Protein AF-0000000066458615 (afdb_homodimer)

Secondary structure (DSSP, 8-state):
-PPPB---------EEE--HHHHTTTSEEEE--S-TT--SPPPGGGHHHHHSS-TTS------EEETTTTEEEEEEEE---B-GGG---HHHHS----PPP-EEEEEE-PPPPEE---SS-SS-PEEP--------TTB--EE--SS------GGGGTT---SS-------S-----------EEEEE--B-TT-EEEEEEE-TTS-EEEEEEES-B-GGG-EEEEE-TTEEEE-/-PPPB---------EEE--HHHHTTTSEEEE--S-TT--SPPPGGGHHHHHSS-TTS------EEETTTTEEEEEEEE---B-GGG---HHHHS--------EEEEEE-PPPPEE---SS-SS-PEEP--------TTB--EE--SS------THHHHTS-SSS------SS-----------EEEEE--B-TT-EEEEEEE-TTS-EEEEEEES-B-GGG-EEEEE-TTEEEE-

Sequence (470 aa):
MPPPILPTSKLTISTSPLAQSSFQAFGTAISSPLPATLTRAPSASSLPSLANANSNSFDFSPPILANQSTALKYSPISVFQNSYNQCKCPETQGSGKDADPRMSMFSCFPRALRRRGGQGRKFASGCFDVKILERHPYTTQTFIPLGVPPAVNRKRRNNGNKSLSTGARDGNNDGDDENPSASYLVIVAPSLHGQTAQATVVNAQGCKEQVLIRDPPDIRNMKAFIAHGGQAVTLMPPPILPTSKLTISTSPLAQSSFQAFGTAISSPLPATLTRAPSASSLPSLANANSNSFDFSPPILANQSTALKYSPISVFQNSYNQCKCPETQGSGKDADPRMSMFSCFPRALRRRGGQGRKFASGCFDVKILERHPYTTQTFIPLGVPPAVNRKRRNNGNKSLSTGARDGNNDGDDENPSASYLVIVAPSLHGQTAQATVVNAQGCKEQVLIRDPPDIRNMKAFIAHGGQAVTL

Structure (mmCIF, N/CA/C/O backbone):
data_AF-0000000066458615-model_v1
#
loop_
_entity.id
_entity.type
_entity.pdbx_description
1 polymer 'Ureidoglycolate hydrolase'
#
loop_
_atom_site.group_PDB
_atom_site.id
_atom_site.type_symbol
_atom_site.label_atom_id
_atom_site.label_alt_id
_atom_site.label_comp_id
_atom_site.label_asym_id
_atom_site.label_entity_id
_atom_site.label_seq_id
_atom_site.pdbx_PDB_ins_code
_atom_site.Cartn_x
_atom_site.Cartn_y
_atom_site.Cartn_z
_atom_site.occupancy
_atom_site.B_iso_or_equiv
_atom_site.auth_seq_id
_atom_site.auth_comp_id
_atom_site.auth_asym_id
_atom_site.auth_atom_id
_atom_site.pdbx_PDB_model_num
ATOM 1 N N . MET A 1 1 ? 9.477 -15.516 -23.797 1 63.5 1 MET A N 1
ATOM 2 C CA . MET A 1 1 ? 9.445 -16.969 -23.859 1 63.5 1 MET A CA 1
ATOM 3 C C . MET A 1 1 ? 8.148 -17.516 -23.266 1 63.5 1 MET A C 1
ATOM 5 O O . MET A 1 1 ? 7.633 -16.969 -22.297 1 63.5 1 MET A O 1
ATOM 9 N N . PRO A 1 2 ? 7.598 -18.469 -23.953 1 80.06 2 PRO A N 1
ATOM 10 C CA . PRO A 1 2 ? 6.375 -19.062 -23.406 1 80.06 2 PRO A CA 1
ATOM 11 C C . PRO A 1 2 ? 6.586 -19.703 -22.047 1 80.06 2 PRO A C 1
ATOM 13 O O . PRO A 1 2 ? 7.684 -20.188 -21.75 1 80.06 2 PRO A O 1
ATOM 16 N N . PRO A 1 3 ? 5.605 -19.703 -21.297 1 85.81 3 PRO A N 1
ATOM 17 C CA . PRO A 1 3 ? 5.746 -20.297 -19.969 1 85.81 3 PRO A CA 1
ATOM 18 C C . PRO A 1 3 ? 5.844 -21.812 -20 1 85.81 3 PRO A C 1
ATOM 20 O O . PRO A 1 3 ? 5.168 -22.469 -20.812 1 85.81 3 PRO A O 1
ATOM 23 N N . PRO A 1 4 ? 6.719 -22.359 -19.219 1 91.81 4 PRO A N 1
ATOM 24 C CA . PRO A 1 4 ? 6.785 -23.812 -19.125 1 91.81 4 PRO A CA 1
ATOM 25 C C . PRO A 1 4 ? 5.539 -24.422 -18.484 1 91.81 4 PRO A C 1
ATOM 27 O O . PRO A 1 4 ? 4.965 -23.828 -17.562 1 91.81 4 PRO A O 1
ATOM 30 N N . ILE A 1 5 ? 5.184 -25.625 -18.938 1 92.88 5 ILE A N 1
ATOM 31 C CA . ILE A 1 5 ? 4.016 -26.328 -18.438 1 92.88 5 ILE A CA 1
ATOM 32 C C . ILE A 1 5 ? 4.461 -27.531 -17.609 1 92.88 5 ILE A C 1
ATOM 34 O O . ILE A 1 5 ? 5.121 -28.438 -18.125 1 92.88 5 ILE A O 1
ATOM 38 N N . LEU A 1 6 ? 4.094 -27.547 -16.391 1 93 6 LEU A N 1
ATOM 39 C CA . LEU A 1 6 ? 4.387 -28.672 -15.5 1 93 6 LEU A CA 1
ATOM 40 C C . LEU A 1 6 ? 3.27 -29.719 -15.547 1 93 6 LEU A C 1
ATOM 42 O O . LEU A 1 6 ? 2.09 -29.359 -15.609 1 93 6 LEU A O 1
ATOM 46 N N . PRO A 1 7 ? 3.691 -30.938 -15.547 1 86.75 7 PRO A N 1
ATOM 47 C CA . PRO A 1 7 ? 2.648 -31.953 -15.453 1 86.75 7 PRO A CA 1
ATOM 48 C C . PRO A 1 7 ? 1.943 -31.953 -14.094 1 86.75 7 PRO A C 1
ATOM 50 O O . PRO A 1 7 ? 2.602 -32 -13.055 1 86.75 7 PRO A O 1
ATOM 53 N N . THR A 1 8 ? 0.73 -31.625 -14.141 1 80.38 8 THR A N 1
ATOM 54 C CA . THR A 1 8 ? 0.018 -31.594 -12.867 1 80.38 8 THR A CA 1
ATOM 55 C C . THR A 1 8 ? -1.309 -32.344 -12.969 1 80.38 8 THR A C 1
ATOM 57 O O . THR A 1 8 ? -1.878 -32.469 -14.062 1 80.38 8 THR A O 1
ATOM 60 N N . SER A 1 9 ? -1.598 -33.031 -11.867 1 82.06 9 SER A N 1
ATOM 61 C CA . SER A 1 9 ? -2.936 -33.594 -11.727 1 82.06 9 SER A CA 1
ATOM 62 C C . SER A 1 9 ? -3.928 -32.562 -11.219 1 82.06 9 SER A C 1
ATOM 64 O O . SER A 1 9 ? -3.527 -31.5 -10.719 1 82.06 9 SER A O 1
ATOM 66 N N . LYS A 1 10 ? -5.129 -32.812 -11.492 1 85.75 10 LYS A N 1
ATOM 67 C CA . LYS A 1 10 ? -6.18 -31.953 -10.992 1 85.75 10 LYS A CA 1
ATOM 68 C C . LYS A 1 10 ? -6.219 -31.953 -9.461 1 85.75 10 LYS A C 1
ATOM 70 O O . LYS A 1 10 ? -6.297 -33 -8.836 1 85.75 10 LYS A O 1
ATOM 75 N N . LEU A 1 11 ? -5.977 -30.859 -8.93 1 91.44 11 LEU A N 1
ATOM 76 C CA . LEU A 1 11 ? -5.992 -30.672 -7.48 1 91.44 11 LEU A CA 1
ATOM 77 C C . LEU A 1 11 ? -7.035 -29.641 -7.074 1 91.44 11 LEU A C 1
ATOM 79 O O . LEU A 1 11 ? -7.203 -28.625 -7.754 1 91.44 11 LEU A O 1
ATOM 83 N N . THR A 1 12 ? -7.75 -29.953 -6.078 1 92.56 12 THR A N 1
ATOM 84 C CA . THR A 1 12 ? -8.688 -29 -5.504 1 92.56 12 THR A CA 1
ATOM 85 C C . THR A 1 12 ? -8.211 -28.547 -4.125 1 92.56 12 THR A C 1
ATOM 87 O O . THR A 1 12 ? -7.918 -29.375 -3.26 1 92.56 12 THR A O 1
ATOM 90 N N . ILE A 1 13 ? -8.148 -27.312 -3.957 1 94.38 13 ILE A N 1
ATOM 91 C CA . ILE A 1 13 ? -7.656 -26.734 -2.709 1 94.38 13 ILE A CA 1
ATOM 92 C C . ILE A 1 13 ? -8.758 -25.906 -2.053 1 94.38 13 ILE A C 1
ATOM 94 O O . ILE A 1 13 ? -9.422 -25.109 -2.715 1 94.38 13 ILE A O 1
ATOM 98 N N . SER A 1 14 ? -8.922 -26.109 -0.756 1 94.38 14 SER A N 1
ATOM 99 C CA . SER A 1 14 ? -9.844 -25.281 0.007 1 94.38 14 SER A CA 1
ATOM 100 C C . SER A 1 14 ? -9.172 -23.984 0.481 1 94.38 14 SER A C 1
ATOM 102 O O . SER A 1 14 ? -7.984 -23.984 0.804 1 94.38 14 SER A O 1
ATOM 104 N N . THR A 1 15 ? -9.953 -23 0.587 1 94.19 15 THR A N 1
ATOM 105 C CA . THR A 1 15 ? -9.414 -21.719 1.028 1 94.19 15 THR A CA 1
ATOM 106 C C . THR A 1 15 ? -9.422 -21.625 2.551 1 94.19 15 THR A C 1
ATOM 108 O O . THR A 1 15 ? -10.227 -22.281 3.217 1 94.19 15 THR A O 1
ATOM 111 N N . SER A 1 16 ? -8.531 -20.906 3.125 1 95.31 16 SER A N 1
ATOM 112 C CA . SER A 1 16 ? -8.492 -20.516 4.531 1 95.31 16 SER A CA 1
ATOM 113 C C . SER A 1 16 ? -8.266 -19.016 4.688 1 95.31 16 SER A C 1
ATOM 115 O O . SER A 1 16 ? -7.777 -18.359 3.766 1 95.31 16 SER A O 1
ATOM 117 N N . PRO A 1 17 ? -8.68 -18.453 5.809 1 94.62 17 PRO A N 1
ATOM 118 C CA . PRO A 1 17 ? -8.391 -17.031 6.016 1 94.62 17 PRO A CA 1
ATOM 119 C C . PRO A 1 17 ? -6.898 -16.719 6.051 1 94.62 17 PRO A C 1
ATOM 121 O O . PRO A 1 17 ? -6.117 -17.516 6.582 1 94.62 17 PRO A O 1
ATOM 124 N N . LEU A 1 18 ? -6.516 -15.602 5.547 1 95.25 18 LEU A N 1
ATOM 125 C CA . LEU A 1 18 ? -5.117 -15.18 5.594 1 95.25 18 LEU A CA 1
ATOM 126 C C . LEU A 1 18 ? -4.703 -14.836 7.02 1 95.25 18 LEU A C 1
ATOM 128 O O . LEU A 1 18 ? -5.363 -14.031 7.688 1 95.25 18 LEU A O 1
ATOM 132 N N . ALA A 1 19 ? -3.715 -15.406 7.465 1 92.06 19 ALA A N 1
ATOM 133 C CA . ALA A 1 19 ? -3.092 -15.148 8.758 1 92.06 19 ALA A CA 1
ATOM 134 C C . ALA A 1 19 ? -1.581 -15.352 8.695 1 92.06 19 ALA A C 1
ATOM 136 O O . ALA A 1 19 ? -1.099 -16.219 7.949 1 92.06 19 ALA A O 1
ATOM 137 N N . GLN A 1 20 ? -0.933 -14.555 9.453 1 89.62 20 GLN A N 1
ATOM 138 C CA . GLN A 1 20 ? 0.521 -14.68 9.414 1 89.62 20 GLN A CA 1
ATOM 139 C C . GLN A 1 20 ? 0.966 -16.078 9.812 1 89.62 20 GLN A C 1
ATOM 141 O O . GLN A 1 20 ? 1.906 -16.641 9.242 1 89.62 20 GLN A O 1
ATOM 146 N N . SER A 1 21 ? 0.366 -16.672 10.82 1 89.38 21 SER A N 1
ATOM 147 C CA . SER A 1 21 ? 0.755 -17.984 11.305 1 89.38 21 SER A CA 1
ATOM 148 C C . SER A 1 21 ? 0.7 -19.031 10.195 1 89.38 21 SER A C 1
ATOM 150 O O . SER A 1 21 ? 1.57 -19.891 10.109 1 89.38 21 SER A O 1
ATOM 152 N N . SER A 1 22 ? -0.241 -18.969 9.352 1 92 22 SER A N 1
ATOM 153 C CA . SER A 1 22 ? -0.408 -19.953 8.289 1 92 22 SER A CA 1
ATOM 154 C C . SER A 1 22 ? 0.324 -19.531 7.02 1 92 22 SER A C 1
ATOM 156 O O . SER A 1 22 ? 0.583 -20.359 6.145 1 92 22 SER A O 1
ATOM 158 N N . PHE A 1 23 ? 0.688 -18.281 6.965 1 93.81 23 PHE A N 1
ATOM 159 C CA . PHE A 1 23 ? 1.269 -17.75 5.738 1 93.81 23 PHE A CA 1
ATOM 160 C C . PHE A 1 23 ? 2.783 -17.641 5.863 1 93.81 23 PHE A C 1
ATOM 162 O O . PHE A 1 23 ? 3.479 -17.438 4.867 1 93.81 23 PHE A O 1
ATOM 169 N N . GLN A 1 24 ? 3.344 -17.844 6.922 1 90.25 24 GLN A N 1
ATOM 170 C CA . GLN A 1 24 ? 4.73 -17.547 7.266 1 90.25 24 GLN A CA 1
ATOM 171 C C . GLN A 1 24 ? 5.691 -18.328 6.363 1 90.25 24 GLN A C 1
ATOM 173 O O . GLN A 1 24 ? 6.793 -17.859 6.074 1 90.25 24 GLN A O 1
ATOM 178 N N . ALA A 1 25 ? 5.336 -19.453 5.949 1 90.62 25 ALA A N 1
ATOM 179 C CA . ALA A 1 25 ? 6.207 -20.281 5.117 1 90.62 25 ALA A CA 1
ATOM 180 C C . ALA A 1 25 ? 6.375 -19.672 3.729 1 90.62 25 ALA A C 1
ATOM 182 O O . ALA A 1 25 ? 7.281 -20.062 2.984 1 90.62 25 ALA A O 1
ATOM 183 N N . PHE A 1 26 ? 5.52 -18.797 3.363 1 93.19 26 PHE A N 1
ATOM 184 C CA . PHE A 1 26 ? 5.492 -18.266 2.006 1 93.19 26 PHE A CA 1
ATOM 185 C C . PHE A 1 26 ? 5.98 -16.828 1.977 1 93.19 26 PHE A C 1
ATOM 187 O O . PHE A 1 26 ? 6.41 -16.328 0.933 1 93.19 26 PHE A O 1
ATOM 194 N N . GLY A 1 27 ? 5.812 -16.156 3.053 1 91.94 27 GLY A N 1
ATOM 195 C CA . GLY A 1 27 ? 6.141 -14.75 3.16 1 91.94 27 GLY A CA 1
ATOM 196 C C . GLY A 1 27 ? 5.531 -14.086 4.379 1 91.94 27 GLY A C 1
ATOM 197 O O . GLY A 1 27 ? 5.402 -14.711 5.434 1 91.94 27 GLY A O 1
ATOM 198 N N . THR A 1 28 ? 5.23 -12.859 4.199 1 92 28 THR A N 1
ATOM 199 C CA . THR A 1 28 ? 4.684 -12.078 5.301 1 92 28 THR A CA 1
ATOM 200 C C . THR A 1 28 ? 3.244 -11.664 5.008 1 92 28 THR A C 1
ATOM 202 O O . THR A 1 28 ? 2.967 -11.047 3.977 1 92 28 THR A O 1
ATOM 205 N N . ALA A 1 29 ? 2.391 -12.094 5.867 1 93.75 29 ALA A N 1
ATOM 206 C CA . ALA A 1 29 ? 1.039 -11.539 5.871 1 93.75 29 ALA A CA 1
ATOM 207 C C . ALA A 1 29 ? 0.978 -10.242 6.676 1 93.75 29 ALA A C 1
ATOM 209 O O . ALA A 1 29 ? 1.276 -10.234 7.871 1 93.75 29 ALA A O 1
ATOM 210 N N . ILE A 1 30 ? 0.594 -9.188 6.035 1 92.56 30 ILE A N 1
ATOM 211 C CA . ILE A 1 30 ? 0.581 -7.867 6.656 1 92.56 30 ILE A CA 1
ATOM 212 C C . ILE A 1 30 ? -0.835 -7.527 7.117 1 92.56 30 ILE A C 1
ATOM 214 O O . ILE A 1 30 ? -1.778 -7.566 6.324 1 92.56 30 ILE A O 1
ATOM 218 N N . SER A 1 31 ? -0.987 -7.23 8.336 1 90.56 31 SER A N 1
ATOM 219 C CA . SER A 1 31 ? -2.238 -6.793 8.945 1 90.56 31 SER A CA 1
ATOM 220 C C . SER A 1 31 ? -1.987 -6.035 10.242 1 90.56 31 SER A C 1
ATOM 222 O O . SER A 1 31 ? -0.909 -6.141 10.828 1 90.56 31 SER A O 1
ATOM 224 N N . SER A 1 32 ? -2.953 -5.227 10.609 1 87.19 32 SER A N 1
ATOM 225 C CA . SER A 1 32 ? -2.809 -4.562 11.898 1 87.19 32 SER A CA 1
ATOM 226 C C . SER A 1 32 ? -2.656 -5.574 13.031 1 87.19 32 SER A C 1
ATOM 228 O O . SER A 1 32 ? -3.457 -6.504 13.148 1 87.19 32 SER A O 1
ATOM 230 N N . PRO A 1 33 ? -1.66 -5.371 13.852 1 83.19 33 PRO A N 1
ATOM 231 C CA . PRO A 1 33 ? -1.489 -6.281 14.992 1 83.19 33 PRO A CA 1
ATOM 232 C C . PRO A 1 33 ? -2.357 -5.902 16.188 1 83.19 33 PRO A C 1
ATOM 234 O O . PRO A 1 33 ? -2.35 -6.594 17.203 1 83.19 33 PRO A O 1
ATOM 237 N N . LEU A 1 34 ? -3.07 -4.887 16.062 1 84.44 34 LEU A N 1
ATOM 238 C CA . LEU A 1 34 ? -3.84 -4.375 17.188 1 84.44 34 LEU A CA 1
ATOM 239 C C . LEU A 1 34 ? -5.227 -5.008 17.234 1 84.44 34 LEU A C 1
ATOM 241 O O . LEU A 1 34 ? -5.828 -5.27 16.188 1 84.44 34 LEU A O 1
ATOM 245 N N . PRO A 1 35 ? -5.652 -5.207 18.453 1 79.62 35 PRO A N 1
ATOM 246 C CA . PRO A 1 35 ? -7.039 -5.664 18.547 1 79.62 35 PRO A CA 1
ATOM 247 C C . PRO A 1 35 ? -8.031 -4.641 18 1 79.62 35 PRO A C 1
ATOM 249 O O . PRO A 1 35 ? -7.828 -3.434 18.156 1 79.62 35 PRO A O 1
ATOM 252 N N . ALA A 1 36 ? -9.086 -5.16 17.422 1 75.5 36 ALA A N 1
ATOM 253 C CA . ALA A 1 36 ? -10.109 -4.305 16.812 1 75.5 36 ALA A CA 1
ATOM 254 C C . ALA A 1 36 ? -10.758 -3.406 17.859 1 75.5 36 ALA A C 1
ATOM 256 O O . ALA A 1 36 ? -11.344 -2.373 17.531 1 75.5 36 ALA A O 1
ATOM 257 N N . THR A 1 37 ? -10.578 -3.756 19.062 1 78.44 37 THR A N 1
ATOM 258 C CA . THR A 1 37 ? -11.234 -3.043 20.156 1 78.44 37 THR A CA 1
ATOM 259 C C . THR A 1 37 ? -10.438 -1.795 20.531 1 78.44 37 THR A C 1
ATOM 261 O O . THR A 1 37 ? -10.953 -0.919 21.234 1 78.44 37 THR A O 1
ATOM 264 N N . LEU A 1 38 ? -9.219 -1.806 20.141 1 83.06 38 LEU A N 1
ATOM 265 C CA . LEU A 1 38 ? -8.406 -0.647 20.484 1 83.06 38 LEU A CA 1
ATOM 266 C C . LEU A 1 38 ? -8.719 0.535 19.578 1 83.06 38 LEU A C 1
ATOM 268 O O . LEU A 1 38 ? -8.352 0.538 18.406 1 83.06 38 LEU A O 1
ATOM 272 N N . THR A 1 39 ? -9.383 1.528 20.094 1 82.5 39 THR A N 1
ATOM 273 C CA . THR A 1 39 ? -9.875 2.627 19.266 1 82.5 39 THR A CA 1
ATOM 274 C C . THR A 1 39 ? -9.156 3.928 19.609 1 82.5 39 THR A C 1
ATOM 276 O O . THR A 1 39 ? -9.406 4.965 18.984 1 82.5 39 THR A O 1
ATOM 279 N N . ARG A 1 40 ? -8.344 3.869 20.672 1 86.12 40 ARG A N 1
ATOM 280 C CA . ARG A 1 40 ? -7.516 5.012 21.047 1 86.12 40 ARG A CA 1
ATOM 281 C C . ARG A 1 40 ? -6.066 4.594 21.25 1 86.12 40 ARG A C 1
ATOM 283 O O . ARG A 1 40 ? -5.789 3.479 21.703 1 86.12 40 ARG A O 1
ATOM 290 N N . ALA A 1 41 ? -5.215 5.57 21 1 85.12 41 ALA A N 1
ATOM 291 C CA . ALA A 1 41 ? -3.799 5.258 21.188 1 85.12 41 ALA A CA 1
ATOM 292 C C . ALA A 1 41 ? -3.494 4.941 22.641 1 85.12 41 ALA A C 1
ATOM 294 O O . ALA A 1 41 ? -3.916 5.676 23.547 1 85.12 41 ALA A O 1
ATOM 295 N N . PRO A 1 42 ? -2.84 3.91 22.891 1 84.56 42 PRO A N 1
ATOM 296 C CA . PRO A 1 42 ? -2.465 3.586 24.266 1 84.56 42 PRO A CA 1
ATOM 297 C C . PRO A 1 42 ? -1.359 4.492 24.812 1 84.56 42 PRO A C 1
ATOM 299 O O . PRO A 1 42 ? -0.729 5.227 24.047 1 84.56 42 PRO A O 1
ATOM 302 N N . SER A 1 43 ? -1.268 4.457 26.094 1 85.94 43 SER A N 1
ATOM 303 C CA . SER A 1 43 ? -0.174 5.195 26.719 1 85.94 43 SER A CA 1
ATOM 304 C C . SER A 1 43 ? 1.171 4.535 26.438 1 85.94 43 SER A C 1
ATOM 306 O O . SER A 1 43 ? 1.238 3.326 26.203 1 85.94 43 SER A O 1
ATOM 308 N N . ALA A 1 44 ? 2.238 5.355 26.547 1 85.12 44 ALA A N 1
ATOM 309 C CA . ALA A 1 44 ? 3.594 4.871 26.281 1 85.12 44 ALA A CA 1
ATOM 310 C C . ALA A 1 44 ? 3.934 3.691 27.188 1 85.12 44 ALA A C 1
ATOM 312 O O . ALA A 1 44 ? 4.617 2.756 26.766 1 85.12 44 ALA A O 1
ATOM 313 N N . SER A 1 45 ? 3.449 3.684 28.359 1 84.94 45 SER A N 1
ATOM 314 C CA . SER A 1 45 ? 3.762 2.658 29.344 1 84.94 45 SER A CA 1
ATOM 315 C C . SER A 1 45 ? 3.152 1.314 28.969 1 84.94 45 SER A C 1
ATOM 317 O O . SER A 1 45 ? 3.596 0.267 29.438 1 84.94 45 SER A O 1
ATOM 319 N N . SER A 1 46 ? 2.184 1.362 28.094 1 83.44 46 SER A N 1
ATOM 320 C CA . SER A 1 46 ? 1.474 0.14 27.734 1 83.44 46 SER A CA 1
ATOM 321 C C . SER A 1 46 ? 2.051 -0.477 26.469 1 83.44 46 SER A C 1
ATOM 323 O O . SER A 1 46 ? 1.678 -1.59 26.094 1 83.44 46 SER A O 1
ATOM 325 N N . LEU A 1 47 ? 2.963 0.165 25.828 1 83.12 47 LEU A N 1
ATOM 326 C CA . LEU A 1 47 ? 3.451 -0.222 24.516 1 83.12 47 LEU A CA 1
ATOM 327 C C . LEU A 1 47 ? 4.152 -1.574 24.562 1 83.12 47 LEU A C 1
ATOM 329 O O . LEU A 1 47 ? 3.957 -2.418 23.688 1 83.12 47 LEU A O 1
ATOM 333 N N . PRO A 1 48 ? 4.957 -1.829 25.594 1 76.12 48 PRO A N 1
ATOM 334 C CA . PRO A 1 48 ? 5.641 -3.125 25.641 1 76.12 48 PRO A CA 1
ATOM 335 C C . PRO A 1 48 ? 4.668 -4.301 25.641 1 76.12 48 PRO A C 1
ATOM 337 O O . PRO A 1 48 ? 5.004 -5.383 25.156 1 76.12 48 PRO A O 1
ATOM 340 N N . SER A 1 49 ? 3.547 -4.098 26.125 1 75.25 49 SER A N 1
ATOM 341 C CA . SER A 1 49 ? 2.557 -5.168 26.203 1 75.25 49 SER A CA 1
ATOM 342 C C . SER A 1 49 ? 1.936 -5.445 24.844 1 75.25 49 SER A C 1
ATOM 344 O O . SER A 1 49 ? 1.336 -6.504 24.641 1 75.25 49 SER A O 1
ATOM 346 N N . LEU A 1 50 ? 2.066 -4.496 23.984 1 74.38 50 LEU A N 1
ATOM 347 C CA . LEU A 1 50 ? 1.482 -4.633 22.656 1 74.38 50 LEU A CA 1
ATOM 348 C C . LEU A 1 50 ? 2.412 -5.414 21.734 1 74.38 50 LEU A C 1
ATOM 350 O O . LEU A 1 50 ? 1.99 -5.883 20.672 1 74.38 50 LEU A O 1
ATOM 354 N N . ALA A 1 51 ? 3.699 -5.48 22.047 1 63.69 51 ALA A N 1
ATOM 355 C CA . ALA A 1 51 ? 4.621 -6.293 21.266 1 63.69 51 ALA A CA 1
ATOM 356 C C . ALA A 1 51 ? 4.168 -7.75 21.219 1 63.69 51 ALA A C 1
ATOM 358 O O . ALA A 1 51 ? 4.273 -8.406 20.188 1 63.69 51 ALA A O 1
ATOM 359 N N . ASN A 1 52 ? 3.715 -8.297 22.406 1 55.34 52 ASN A N 1
ATOM 360 C CA . ASN A 1 52 ? 3.422 -9.711 22.609 1 55.34 52 ASN A CA 1
ATOM 361 C C . ASN A 1 52 ? 1.98 -10.047 22.25 1 55.34 52 ASN A C 1
ATOM 363 O O . ASN A 1 52 ? 1.557 -11.195 22.359 1 55.34 52 ASN A O 1
ATOM 367 N N . ALA A 1 53 ? 1.229 -9.078 22.109 1 51.84 53 ALA A N 1
ATOM 368 C CA . ALA A 1 53 ? -0.191 -9.414 22.062 1 51.84 53 ALA A CA 1
ATOM 369 C C . ALA A 1 53 ? -0.51 -10.258 20.828 1 51.84 53 ALA A C 1
ATOM 371 O O . ALA A 1 53 ? -1.492 -11.008 20.828 1 51.84 53 ALA A O 1
ATOM 372 N N . ASN A 1 54 ? -0.039 -9.883 19.719 1 48.38 54 ASN A N 1
ATOM 373 C CA . ASN A 1 54 ? -0.412 -10.742 18.609 1 48.38 54 ASN A CA 1
ATOM 374 C C . ASN A 1 54 ? 0.563 -11.906 18.438 1 48.38 54 ASN A C 1
ATOM 376 O O . ASN A 1 54 ? 1.744 -11.695 18.156 1 48.38 54 ASN A O 1
ATOM 380 N N . SER A 1 55 ? 0.322 -12.906 19.25 1 45.62 55 SER A N 1
ATOM 381 C CA . SER A 1 55 ? 1.056 -14.164 19.141 1 45.62 55 SER A CA 1
ATOM 382 C C . SER A 1 55 ? 1.438 -14.469 17.703 1 45.62 55 SER A C 1
ATOM 384 O O . SER A 1 55 ? 2.338 -15.266 17.438 1 45.62 55 SER A O 1
ATOM 386 N N . ASN A 1 56 ? 0.48 -14.312 16.891 1 46 56 ASN A N 1
ATOM 387 C CA . ASN A 1 56 ? 0.58 -14.852 15.539 1 46 56 ASN A CA 1
ATOM 388 C C . ASN A 1 56 ? 1.606 -14.086 14.711 1 46 56 ASN A C 1
ATOM 390 O O . ASN A 1 56 ? 1.83 -14.406 13.547 1 46 56 ASN A O 1
ATOM 394 N N . SER A 1 57 ? 1.895 -12.867 15.203 1 47.09 57 SER A N 1
ATOM 395 C CA . SER A 1 57 ? 2.547 -11.914 14.305 1 47.09 57 SER A CA 1
ATOM 396 C C . SER A 1 57 ? 4.066 -12.047 14.367 1 47.09 57 SER A C 1
ATOM 398 O O . SER A 1 57 ? 4.605 -12.617 15.32 1 47.09 57 SER A O 1
ATOM 400 N N . PHE A 1 58 ? 4.703 -11.734 13.258 1 52.31 58 PHE A N 1
ATOM 401 C CA . PHE A 1 58 ? 6.102 -11.375 13.062 1 52.31 58 PHE A CA 1
ATOM 402 C C . PHE A 1 58 ? 6.648 -10.633 14.273 1 52.31 58 PHE A C 1
ATOM 404 O O . PHE A 1 58 ? 5.898 -9.953 14.977 1 52.31 58 PHE A O 1
ATOM 411 N N . ASP A 1 59 ? 7.605 -11.305 14.828 1 58.81 59 ASP A N 1
ATOM 412 C CA . ASP A 1 59 ? 8.445 -10.625 15.805 1 58.81 59 ASP A CA 1
ATOM 413 C C . ASP A 1 59 ? 8.602 -9.141 15.461 1 58.81 59 ASP A C 1
ATOM 415 O O . ASP A 1 59 ? 9.602 -8.734 14.867 1 58.81 59 ASP A O 1
ATOM 419 N N . PHE A 1 60 ? 7.387 -8.648 15.273 1 64.88 60 PHE A N 1
ATOM 420 C CA . PHE A 1 60 ? 7.621 -7.215 15.117 1 64.88 60 PHE A CA 1
ATOM 421 C C . PHE A 1 60 ? 8.164 -6.605 16.406 1 64.88 60 PHE A C 1
ATOM 423 O O . PHE A 1 60 ? 7.824 -7.055 17.5 1 64.88 60 PHE A O 1
ATOM 430 N N . SER A 1 61 ? 9.133 -5.824 16.25 1 73.12 61 SER A N 1
ATOM 431 C CA . SER A 1 61 ? 9.539 -4.969 17.359 1 73.12 61 SER A CA 1
ATOM 432 C C . SER A 1 61 ? 8.344 -4.207 17.938 1 73.12 61 SER A C 1
ATOM 434 O O . SER A 1 61 ? 7.363 -3.959 17.234 1 73.12 61 SER A O 1
ATOM 436 N N . PRO A 1 62 ? 8.352 -4.039 19.266 1 80.81 62 PRO A N 1
ATOM 437 C CA . PRO A 1 62 ? 7.312 -3.17 19.828 1 80.81 62 PRO A CA 1
ATOM 438 C C . PRO A 1 62 ? 7.117 -1.888 19.016 1 80.81 62 PRO A C 1
ATOM 440 O O . PRO A 1 62 ? 8.086 -1.325 18.5 1 80.81 62 PRO A O 1
ATOM 443 N N . PRO A 1 63 ? 5.82 -1.604 18.922 1 87.38 63 PRO A N 1
ATOM 444 C CA . PRO A 1 63 ? 5.57 -0.375 18.156 1 87.38 63 PRO A CA 1
ATOM 445 C C . PRO A 1 63 ? 6.062 0.874 18.891 1 87.38 63 PRO A C 1
ATOM 447 O O . PRO A 1 63 ? 6.289 0.839 20.094 1 87.38 63 PRO A O 1
ATOM 450 N N . ILE A 1 64 ? 6.289 1.905 18.172 1 89.75 64 ILE A N 1
ATOM 451 C CA . ILE A 1 64 ? 6.633 3.213 18.719 1 89.75 64 ILE A CA 1
ATOM 452 C C . ILE A 1 64 ? 5.52 4.211 18.422 1 89.75 64 ILE A C 1
ATOM 454 O O . ILE A 1 64 ? 4.828 4.086 17.406 1 89.75 64 ILE A O 1
ATOM 458 N N . LEU A 1 65 ? 5.336 5.121 19.312 1 91.19 65 LEU A N 1
ATOM 459 C CA . LEU A 1 65 ? 4.352 6.176 19.094 1 91.19 65 LEU A CA 1
ATOM 460 C C . LEU A 1 65 ? 4.812 7.121 18 1 91.19 65 LEU A C 1
ATOM 462 O O . LEU A 1 65 ? 5.992 7.465 17.922 1 91.19 65 LEU A O 1
ATOM 466 N N . ALA A 1 66 ? 3.84 7.449 17.172 1 91.06 66 ALA A N 1
ATOM 467 C CA . ALA A 1 66 ? 4.07 8.383 16.062 1 91.06 66 ALA A CA 1
ATOM 468 C C . ALA A 1 66 ? 2.924 9.383 15.945 1 91.06 66 ALA A C 1
ATOM 470 O O . ALA A 1 66 ? 1.892 9.234 16.609 1 91.06 66 ALA A O 1
ATOM 471 N N . ASN A 1 67 ? 3.133 10.445 15.094 1 89.19 67 ASN A N 1
ATOM 472 C CA . ASN A 1 67 ? 2.111 11.445 14.805 1 89.19 67 ASN A CA 1
ATOM 473 C C . ASN A 1 67 ? 1.544 12.062 16.078 1 89.19 67 ASN A C 1
ATOM 475 O O . ASN A 1 67 ? 0.328 12.078 16.281 1 89.19 67 ASN A O 1
ATOM 479 N N . GLN A 1 68 ? 2.469 12.617 16.891 1 88.12 68 GLN A N 1
ATOM 480 C CA . GLN A 1 68 ? 2.062 13.234 18.141 1 88.12 68 GLN A CA 1
ATOM 481 C C . GLN A 1 68 ? 1.227 12.281 18.984 1 88.12 68 GLN A C 1
ATOM 483 O O . GLN A 1 68 ? 0.209 12.672 19.562 1 88.12 68 GLN A O 1
ATOM 488 N N . SER A 1 69 ? 1.464 10.969 18.922 1 88.19 69 SER A N 1
ATOM 489 C CA . SER A 1 69 ? 0.943 9.898 19.766 1 88.19 69 SER A CA 1
ATOM 490 C C . SER A 1 69 ? -0.449 9.469 19.312 1 88.19 6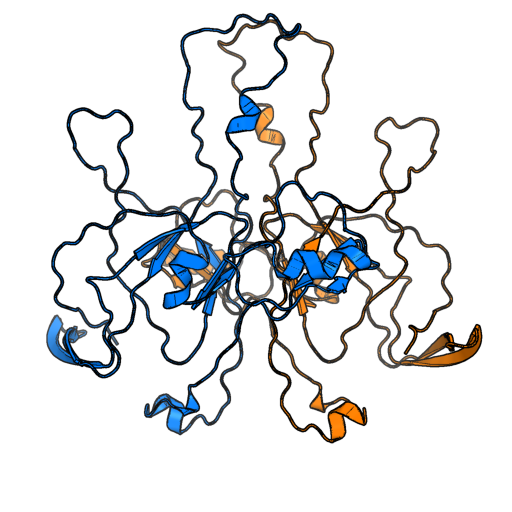9 SER A C 1
ATOM 492 O O . SER A 1 69 ? -1.221 8.922 20.109 1 88.19 69 SER A O 1
ATOM 494 N N . THR A 1 70 ? -0.767 9.742 18.109 1 90.88 70 THR A N 1
ATOM 495 C CA . THR A 1 70 ? -2.066 9.289 17.625 1 90.88 70 THR A CA 1
ATOM 496 C C . THR A 1 70 ? -1.905 8.102 16.688 1 90.88 70 THR A C 1
ATOM 498 O O . THR A 1 70 ? -2.857 7.703 16 1 90.88 70 THR A O 1
ATOM 501 N N . ALA A 1 71 ? -0.731 7.578 16.641 1 93.06 71 ALA A N 1
ATOM 502 C CA . ALA A 1 71 ? -0.495 6.391 15.828 1 93.06 71 ALA A CA 1
ATOM 503 C C . ALA A 1 71 ? 0.581 5.504 16.453 1 93.06 71 ALA A C 1
ATOM 505 O O . ALA A 1 71 ? 1.442 5.984 17.188 1 93.06 71 ALA A O 1
ATOM 506 N N . LEU A 1 72 ? 0.488 4.242 16.156 1 91.75 72 LEU A N 1
ATOM 507 C CA . LEU A 1 72 ? 1.527 3.273 16.484 1 91.75 72 LEU A CA 1
ATOM 508 C C . LEU A 1 72 ? 2.266 2.826 15.227 1 91.75 72 LEU A C 1
ATOM 510 O O . LEU A 1 72 ? 1.642 2.373 14.266 1 91.75 72 LEU A O 1
ATOM 514 N N . LYS A 1 73 ? 3.521 3 15.273 1 92.5 73 LYS A N 1
ATOM 515 C CA . LYS A 1 73 ? 4.352 2.637 14.125 1 92.5 73 LYS A CA 1
ATOM 516 C C . LYS A 1 73 ? 5.02 1.281 14.344 1 92.5 73 LYS A C 1
ATOM 518 O O . LYS A 1 73 ? 5.699 1.07 15.352 1 92.5 73 LYS A O 1
ATOM 523 N N . TYR A 1 74 ? 4.844 0.399 13.453 1 90 74 TYR A N 1
ATOM 524 C CA . TYR A 1 74 ? 5.559 -0.869 13.352 1 90 74 TYR A CA 1
ATOM 525 C C . TYR A 1 74 ? 6.523 -0.854 12.172 1 90 74 TYR A C 1
ATOM 527 O O . TYR A 1 74 ? 6.113 -0.656 11.023 1 90 74 TYR A O 1
ATOM 535 N N . SER A 1 75 ? 7.742 -1.015 12.5 1 88.81 75 SER A N 1
ATOM 536 C CA . SER A 1 75 ? 8.75 -0.927 11.453 1 88.81 75 SER A CA 1
ATOM 537 C C . SER A 1 75 ? 9.953 -1.811 11.766 1 88.81 75 SER A C 1
ATOM 539 O O . SER A 1 75 ? 10.469 -1.794 12.891 1 88.81 75 SER A O 1
ATOM 541 N N . PRO A 1 76 ? 10.492 -2.549 10.727 1 88 76 PRO A N 1
ATOM 542 C CA . PRO A 1 76 ? 9.875 -2.836 9.43 1 88 76 PRO A CA 1
ATOM 543 C C . PRO A 1 76 ? 8.773 -3.885 9.516 1 88 76 PRO A C 1
ATOM 545 O O . PRO A 1 76 ? 8.734 -4.672 10.461 1 88 76 PRO A O 1
ATOM 548 N N . ILE A 1 77 ? 7.863 -3.832 8.57 1 87.5 77 ILE A N 1
ATOM 549 C CA . ILE A 1 77 ? 6.797 -4.828 8.57 1 87.5 77 ILE A CA 1
ATOM 550 C C . ILE A 1 77 ? 7.031 -5.832 7.441 1 87.5 77 ILE A C 1
ATOM 552 O O . ILE A 1 77 ? 6.348 -6.859 7.367 1 87.5 77 ILE A O 1
ATOM 556 N N . SER A 1 78 ? 7.859 -5.508 6.555 1 85.31 78 SER A N 1
ATOM 557 C CA . SER A 1 78 ? 8.258 -6.391 5.465 1 85.31 78 SER A CA 1
ATOM 558 C C . SER A 1 78 ? 9.672 -6.066 4.98 1 85.31 78 SER A C 1
ATOM 560 O O . SER A 1 78 ? 10.219 -5.012 5.305 1 85.31 78 SER A O 1
ATOM 562 N N . VAL A 1 79 ? 10.219 -7.02 4.277 1 79 79 VAL A N 1
ATOM 563 C CA . VAL A 1 79 ? 11.594 -6.852 3.814 1 79 79 VAL A CA 1
ATOM 564 C C . VAL A 1 79 ? 11.625 -6.793 2.289 1 79 79 VAL A C 1
ATOM 566 O O . VAL A 1 79 ? 10.992 -7.613 1.617 1 79 79 VAL A O 1
ATOM 569 N N . PHE A 1 80 ? 12.211 -5.727 1.813 1 83.12 80 PHE A N 1
ATOM 570 C CA . PHE A 1 80 ? 12.5 -5.656 0.385 1 83.12 80 PHE A CA 1
ATOM 571 C C . PHE A 1 80 ? 13.812 -6.355 0.062 1 83.12 80 PHE A C 1
ATOM 573 O O . PHE A 1 80 ? 14.859 -6.016 0.627 1 83.12 80 PHE A O 1
ATOM 580 N N . GLN A 1 81 ? 13.711 -7.305 -0.786 1 84.44 81 GLN A N 1
ATOM 581 C CA . GLN A 1 81 ? 14.914 -8.047 -1.151 1 84.44 81 GLN A CA 1
ATOM 582 C C . GLN A 1 81 ? 15.188 -7.945 -2.648 1 84.44 81 GLN A C 1
ATOM 584 O O . GLN A 1 81 ? 14.258 -7.945 -3.457 1 84.44 81 GLN A O 1
ATOM 589 N N . ASN A 1 82 ? 16.375 -7.723 -2.961 1 84.25 82 ASN A N 1
ATOM 590 C CA . ASN A 1 82 ? 16.906 -7.805 -4.312 1 84.25 82 ASN A CA 1
ATOM 591 C C . ASN A 1 82 ? 18.141 -8.711 -4.371 1 84.25 82 ASN A C 1
ATOM 593 O O . ASN A 1 82 ? 19.203 -8.359 -3.865 1 84.25 82 ASN A O 1
ATOM 597 N N . SER A 1 83 ? 18 -9.836 -5.062 1 84.5 83 SER A N 1
ATOM 598 C CA . SER A 1 83 ? 19.094 -10.797 -5.121 1 84.5 83 SER A CA 1
ATOM 599 C C . SER A 1 83 ? 19.484 -11.102 -6.562 1 84.5 83 SER A C 1
ATOM 601 O O . SER A 1 83 ? 19.875 -12.227 -6.879 1 84.5 83 SER A O 1
ATOM 603 N N . TYR A 1 84 ? 19.266 -10.195 -7.41 1 83 84 TYR A N 1
ATOM 604 C CA . TYR A 1 84 ? 19.594 -10.414 -8.812 1 83 84 TYR A CA 1
ATOM 605 C C . TYR A 1 84 ? 21.078 -10.719 -8.984 1 83 84 TYR A C 1
ATOM 607 O O . TYR A 1 84 ? 21.484 -11.336 -9.977 1 83 84 TYR A O 1
ATOM 615 N N . ASN A 1 85 ? 21.797 -10.18 -8.156 1 77.25 85 ASN A N 1
ATOM 616 C CA . ASN A 1 85 ? 23.234 -10.461 -8.219 1 77.25 85 ASN A CA 1
ATOM 617 C C . ASN A 1 85 ? 23.516 -11.961 -8.117 1 77.25 85 ASN A C 1
ATOM 619 O O . ASN A 1 85 ? 24.594 -12.414 -8.5 1 77.25 85 ASN A O 1
ATOM 623 N N . GLN A 1 86 ? 22.594 -12.641 -7.656 1 76.31 86 GLN A N 1
ATOM 624 C CA . GLN A 1 86 ? 22.766 -14.086 -7.508 1 76.31 86 GLN A CA 1
ATOM 625 C C . GLN A 1 86 ? 22.312 -14.82 -8.766 1 76.31 86 GLN A C 1
ATOM 627 O O . GLN A 1 86 ? 22.5 -16.031 -8.875 1 76.31 86 GLN A O 1
ATOM 632 N N . CYS A 1 87 ? 21.672 -14.008 -9.578 1 73.38 87 CYS A N 1
ATOM 633 C CA . CYS A 1 87 ? 21.172 -14.633 -10.797 1 73.38 87 CYS A CA 1
ATOM 634 C C . CYS A 1 87 ? 22.312 -14.945 -11.758 1 73.38 87 CYS A C 1
ATOM 636 O O . CYS A 1 87 ? 23.156 -14.086 -12.016 1 73.38 87 CYS A O 1
ATOM 638 N N . LYS A 1 88 ? 22.594 -16.203 -12.148 1 65.06 88 LYS A N 1
ATOM 639 C CA . LYS A 1 88 ? 23.594 -16.609 -13.133 1 65.06 88 LYS A CA 1
ATOM 640 C C . LYS A 1 88 ? 23.094 -16.375 -14.555 1 65.06 88 LYS A C 1
ATOM 642 O O . LYS A 1 88 ? 23.594 -16.969 -15.508 1 65.06 88 LYS A O 1
ATOM 647 N N . CYS A 1 89 ? 22.016 -15.531 -14.602 1 60.81 89 CYS A N 1
ATOM 648 C CA . CYS A 1 89 ? 21.438 -15.328 -15.93 1 60.81 89 CYS A CA 1
ATOM 649 C C . CYS A 1 89 ? 22.156 -14.195 -16.656 1 60.81 89 CYS A C 1
ATOM 651 O O . CYS A 1 89 ? 22.625 -13.242 -16.031 1 60.81 89 CYS A O 1
ATOM 653 N N . PRO A 1 90 ? 22.484 -14.539 -17.906 1 57.97 90 PRO A N 1
ATOM 654 C CA . PRO A 1 90 ? 23.219 -13.547 -18.703 1 57.97 90 PRO A CA 1
ATOM 655 C C . PRO A 1 90 ? 22.609 -12.156 -18.625 1 57.97 90 PRO A C 1
ATOM 657 O O . PRO A 1 90 ? 23.328 -11.156 -18.672 1 57.97 90 PRO A O 1
ATOM 660 N N . GLU A 1 91 ? 21.328 -12.094 -18.609 1 54.62 91 GLU A N 1
ATOM 661 C CA . GLU A 1 91 ? 20.672 -10.789 -18.656 1 54.62 91 GLU A CA 1
ATOM 662 C C . GLU A 1 91 ? 21.047 -9.938 -17.453 1 54.62 91 GLU A C 1
ATOM 664 O O . GLU A 1 91 ? 21.094 -8.703 -17.547 1 54.62 91 GLU A O 1
ATOM 669 N N . THR A 1 92 ? 21.344 -10.609 -16.391 1 53.62 92 THR A N 1
ATOM 670 C CA . THR A 1 92 ? 21.719 -9.867 -15.188 1 53.62 92 THR A CA 1
ATOM 671 C C . THR A 1 92 ? 23.234 -9.711 -15.102 1 53.62 92 THR A C 1
ATOM 673 O O . THR A 1 92 ? 23.75 -8.938 -14.281 1 53.62 92 THR A O 1
ATOM 676 N N . GLN A 1 93 ? 24.031 -10.664 -15.625 1 51.5 93 GLN A N 1
ATOM 677 C CA . GLN A 1 93 ? 25.484 -10.641 -15.461 1 51.5 93 GLN A CA 1
ATOM 678 C C . GLN A 1 93 ? 26.062 -9.281 -15.859 1 51.5 93 GLN A C 1
ATOM 680 O O . GLN A 1 93 ? 27.078 -8.859 -15.32 1 51.5 93 GLN A O 1
ATOM 685 N N . GLY A 1 94 ? 25.453 -8.75 -16.875 1 45.75 94 GLY A N 1
ATOM 686 C CA . GLY A 1 94 ? 26.062 -7.504 -17.297 1 45.75 94 GLY A CA 1
ATOM 687 C C . GLY A 1 94 ? 25.391 -6.277 -16.719 1 45.75 94 GLY A C 1
ATOM 688 O O . GLY A 1 94 ? 25.906 -5.164 -16.844 1 45.75 94 GLY A O 1
ATOM 689 N N . SER A 1 95 ? 24.156 -6.301 -16.656 1 45.84 95 SER A N 1
ATOM 690 C CA . SER A 1 95 ? 23.641 -5.012 -16.203 1 45.84 95 SER A CA 1
ATOM 691 C C . SER A 1 95 ? 23.875 -4.797 -14.719 1 45.84 95 SER A C 1
ATOM 693 O O . SER A 1 95 ? 23.328 -5.523 -13.883 1 45.84 95 SER A O 1
ATOM 695 N N . GLY A 1 96 ? 25 -5.102 -14.195 1 46.44 96 GLY A N 1
ATOM 696 C CA . GLY A 1 96 ? 25.422 -4.629 -12.891 1 46.44 96 GLY A CA 1
ATOM 697 C C . GLY A 1 96 ? 24.406 -3.746 -12.203 1 46.44 96 GLY A C 1
ATOM 698 O O . GLY A 1 96 ? 24.688 -3.113 -11.188 1 46.44 96 GLY A O 1
ATOM 699 N N . LYS A 1 97 ? 23.516 -3.24 -13 1 51.41 97 LYS A N 1
ATOM 700 C CA . LYS A 1 97 ? 22.703 -2.162 -12.438 1 51.41 97 LYS A CA 1
ATOM 701 C C . LYS A 1 97 ? 21.75 -2.688 -11.375 1 51.41 97 LYS A C 1
ATOM 703 O O . LYS A 1 97 ? 21.078 -3.707 -11.586 1 51.41 97 LYS A O 1
ATOM 708 N N . ASP A 1 98 ? 21.953 -2.471 -10.125 1 59 98 ASP A N 1
ATOM 709 C CA . ASP A 1 98 ? 21.094 -2.562 -8.945 1 59 98 ASP A CA 1
ATOM 710 C C . ASP A 1 98 ? 19.625 -2.412 -9.328 1 59 98 ASP A C 1
ATOM 712 O O . ASP A 1 98 ? 19.281 -1.591 -10.18 1 59 98 ASP A O 1
ATOM 716 N N . ALA A 1 99 ? 18.828 -3.506 -9.281 1 71.38 99 ALA A N 1
ATOM 717 C CA . ALA A 1 99 ? 17.391 -3.426 -9.484 1 71.38 99 ALA A CA 1
ATOM 718 C C . ALA A 1 99 ? 16.781 -2.293 -8.664 1 71.38 99 ALA A C 1
ATOM 720 O O . ALA A 1 99 ? 17.203 -2.037 -7.531 1 71.38 99 ALA A O 1
ATOM 721 N N . ASP A 1 100 ? 15.961 -1.526 -9.32 1 77.69 100 ASP A N 1
ATOM 722 C CA . ASP A 1 100 ? 15.258 -0.429 -8.664 1 77.69 100 ASP A CA 1
ATOM 723 C C . ASP A 1 100 ? 13.875 -0.866 -8.195 1 77.69 100 ASP A C 1
ATOM 725 O O . ASP A 1 100 ? 13.18 -1.612 -8.891 1 77.69 100 ASP A O 1
ATOM 729 N N . PRO A 1 101 ? 13.602 -0.504 -6.98 1 85.31 101 PRO A N 1
ATOM 730 C CA . PRO A 1 101 ? 12.227 -0.753 -6.562 1 85.31 101 PRO A CA 1
ATOM 731 C C . PRO A 1 101 ? 11.203 -0.107 -7.496 1 85.31 101 PRO A C 1
ATOM 733 O O . PRO A 1 101 ? 11.438 0.99 -8.008 1 85.31 101 PRO A O 1
ATOM 736 N N . ARG A 1 102 ? 10.18 -0.857 -7.766 1 88.12 102 ARG A N 1
ATOM 737 C CA . ARG A 1 102 ? 9.125 -0.387 -8.656 1 88.12 102 ARG A CA 1
ATOM 738 C C . ARG A 1 102 ? 7.754 -0.523 -8 1 88.12 102 ARG A C 1
ATOM 740 O O . ARG A 1 102 ? 7.48 -1.517 -7.324 1 88.12 102 ARG A O 1
ATOM 747 N N . MET A 1 103 ? 7.008 0.526 -8.234 1 92.12 103 MET A N 1
ATOM 748 C CA . MET A 1 103 ? 5.617 0.469 -7.789 1 92.12 103 MET A CA 1
ATOM 749 C C . MET A 1 103 ? 4.668 0.44 -8.984 1 92.12 103 MET A C 1
ATOM 751 O O . MET A 1 103 ? 4.773 1.272 -9.883 1 92.12 103 MET A O 1
ATOM 755 N N . SER A 1 104 ? 3.764 -0.549 -8.984 1 93.06 104 SER A N 1
ATOM 756 C CA . SER A 1 104 ? 2.777 -0.727 -10.047 1 93.06 104 SER A CA 1
ATOM 757 C C . SER A 1 104 ? 1.365 -0.822 -9.477 1 93.06 104 SER A C 1
ATOM 759 O O . SER A 1 104 ? 1.184 -1.162 -8.305 1 93.06 104 SER A O 1
ATOM 761 N N . MET A 1 105 ? 0.482 -0.46 -10.289 1 93.44 105 MET A N 1
ATOM 762 C CA . MET A 1 105 ? -0.927 -0.621 -9.938 1 93.44 105 MET A CA 1
ATOM 763 C C . MET A 1 105 ? -1.61 -1.612 -10.875 1 93.44 105 MET A C 1
ATOM 765 O O . MET A 1 105 ? -1.433 -1.548 -12.086 1 93.44 105 MET A O 1
ATOM 769 N N . PHE A 1 106 ? -2.33 -2.557 -10.312 1 94.62 106 PHE A N 1
ATOM 770 C CA . PHE A 1 106 ? -3.166 -3.498 -11.039 1 94.62 106 PHE A CA 1
ATOM 771 C C . PHE A 1 106 ? -4.645 -3.23 -10.781 1 94.62 106 PHE A C 1
ATOM 773 O O . PHE A 1 106 ? -5.125 -3.424 -9.664 1 94.62 106 PHE A O 1
ATOM 780 N N . SER A 1 107 ? -5.316 -2.732 -11.727 1 91.94 107 SER A N 1
ATOM 781 C CA . SER A 1 107 ? -6.773 -2.686 -11.641 1 91.94 107 SER A CA 1
ATOM 782 C C . SER A 1 107 ? -7.391 -4.031 -12.016 1 91.94 107 SER A C 1
ATOM 784 O O . SER A 1 107 ? -7.418 -4.402 -13.188 1 91.94 107 SER A O 1
ATOM 786 N N . CYS A 1 108 ? -7.906 -4.66 -10.961 1 92.88 108 CYS A N 1
ATOM 787 C CA . CYS A 1 108 ? -8.32 -6.047 -11.133 1 92.88 108 CYS A CA 1
ATOM 788 C C . CYS A 1 108 ? -9.828 -6.141 -11.336 1 92.88 108 CYS A C 1
ATOM 790 O O . CYS A 1 108 ? -10.594 -5.418 -10.688 1 92.88 108 CYS A O 1
ATOM 792 N N . PHE A 1 109 ? -10.203 -7 -12.156 1 91.31 109 PHE A N 1
ATOM 793 C CA . PHE A 1 109 ? -11.609 -7.312 -12.398 1 91.31 109 PHE A CA 1
ATOM 794 C C . PHE A 1 109 ? -11.961 -8.68 -11.82 1 91.31 109 PHE A C 1
ATOM 796 O O . PHE A 1 109 ? -11.133 -9.586 -11.805 1 91.31 109 PHE A O 1
ATOM 803 N N . PRO A 1 110 ? -13.219 -8.75 -11.266 1 87.81 110 PRO A N 1
ATOM 804 C CA . PRO A 1 110 ? -13.602 -10.023 -10.664 1 87.81 110 PRO A CA 1
ATOM 805 C C . PRO A 1 110 ? -13.445 -11.203 -11.617 1 87.81 110 PRO A C 1
ATOM 807 O O . PRO A 1 110 ? -13.703 -11.07 -12.82 1 87.81 110 PRO A O 1
ATOM 810 N N . ARG A 1 111 ? -12.992 -12.32 -11.078 1 88.31 111 ARG A N 1
ATOM 811 C CA . ARG A 1 111 ? -12.844 -13.562 -11.836 1 88.31 111 ARG A CA 1
ATOM 812 C C . ARG A 1 111 ? -14.109 -14.406 -11.766 1 88.31 111 ARG A C 1
ATOM 814 O O . ARG A 1 111 ? -14.742 -14.492 -10.711 1 88.31 111 ARG A O 1
ATOM 821 N N . ALA A 1 112 ? -14.375 -15.039 -12.914 1 84.88 112 ALA A N 1
ATOM 822 C CA . ALA A 1 112 ? -15.508 -15.961 -12.945 1 84.88 112 ALA A CA 1
ATOM 823 C C . ALA A 1 112 ? -15.188 -17.25 -12.18 1 84.88 112 ALA A C 1
ATOM 825 O O . ALA A 1 112 ? -14.102 -17.797 -12.328 1 84.88 112 ALA A O 1
ATOM 826 N N . LEU A 1 113 ? -16.156 -17.641 -11.367 1 88.38 113 LEU A N 1
ATOM 827 C CA . LEU A 1 113 ? -16.016 -18.906 -10.648 1 88.38 113 LEU A CA 1
ATOM 828 C C . LEU A 1 113 ? -16.844 -20 -11.312 1 88.38 113 LEU A C 1
ATOM 830 O O . LEU A 1 113 ? -17.953 -19.766 -11.773 1 88.38 113 LEU A O 1
ATOM 834 N N . ARG A 1 114 ? -16.203 -21.141 -11.438 1 89.56 114 ARG A N 1
ATOM 835 C CA . ARG A 1 114 ? -16.938 -22.297 -11.93 1 89.56 114 ARG A CA 1
ATOM 836 C C . ARG A 1 114 ? -17.891 -22.828 -10.867 1 89.56 114 ARG A C 1
ATOM 838 O O . ARG A 1 114 ? -17.516 -22.969 -9.703 1 89.56 114 ARG A O 1
ATOM 845 N N . ARG A 1 115 ? -19.141 -23.062 -11.344 1 82.88 115 ARG A N 1
ATOM 846 C CA . ARG A 1 115 ? -20.125 -23.641 -10.43 1 82.88 115 ARG A CA 1
ATOM 847 C C . ARG A 1 115 ? -19.891 -25.125 -10.227 1 82.88 115 ARG A C 1
ATOM 849 O O . ARG A 1 115 ? -19.609 -25.859 -11.18 1 82.88 115 ARG A O 1
ATOM 856 N N . ARG A 1 116 ? -19.781 -25.438 -8.992 1 72 116 ARG A N 1
ATOM 857 C CA . ARG A 1 116 ? -19.672 -26.875 -8.727 1 72 116 ARG A CA 1
ATOM 858 C C . ARG A 1 116 ? -21.047 -27.531 -8.711 1 72 116 ARG A C 1
ATOM 860 O O . ARG A 1 116 ? -21.984 -27.016 -8.102 1 72 116 ARG A O 1
ATOM 867 N N . GLY A 1 117 ? -21.578 -28.141 -9.773 1 60.91 117 GLY A N 1
ATOM 868 C CA . GLY A 1 117 ? -22.828 -28.844 -10 1 60.91 117 GLY A CA 1
ATOM 869 C C . GLY A 1 117 ? -23.281 -29.656 -8.805 1 60.91 117 GLY A C 1
ATOM 870 O O . GLY A 1 117 ? -24.047 -30.609 -8.945 1 60.91 117 GLY A O 1
ATOM 871 N N . GLY A 1 118 ? -22.781 -29.484 -7.641 1 53.88 118 GLY A N 1
ATOM 872 C CA . GLY A 1 118 ? -23.375 -30.484 -6.773 1 53.88 118 GLY A CA 1
ATOM 873 C C . GLY A 1 118 ? -24.844 -30.234 -6.488 1 53.88 118 GLY A C 1
ATOM 874 O O . GLY A 1 118 ? -25.312 -29.109 -6.617 1 53.88 118 GLY A O 1
ATOM 875 N N . GLN A 1 119 ? -25.781 -31.312 -6.652 1 51.22 119 GLN A N 1
ATOM 876 C CA . GLN A 1 119 ? -27.234 -31.391 -6.59 1 51.22 119 GLN A CA 1
ATOM 877 C C . GLN A 1 119 ? -27.797 -30.375 -5.598 1 51.22 119 GLN A C 1
ATOM 879 O O . GLN A 1 119 ? -28.828 -29.75 -5.859 1 51.22 119 GLN A O 1
ATOM 884 N N . GLY A 1 120 ? -27.625 -30.531 -4.195 1 47.53 120 GLY A N 1
ATOM 885 C CA . GLY A 1 120 ? -28.453 -30.078 -3.098 1 47.53 120 GLY A CA 1
ATOM 886 C C . GLY A 1 120 ? -28.078 -28.719 -2.572 1 47.53 120 GLY A C 1
ATOM 887 O O . GLY A 1 120 ? -28.75 -28.172 -1.697 1 47.53 120 GLY A O 1
ATOM 888 N N . ARG A 1 121 ? -26.844 -28.422 -2.273 1 48.03 121 ARG A N 1
ATOM 889 C CA . ARG A 1 121 ? -26.656 -27.328 -1.335 1 48.03 121 ARG A CA 1
ATOM 890 C C . ARG A 1 121 ? -26.734 -25.984 -2.047 1 48.03 121 ARG A C 1
ATOM 892 O O . ARG A 1 121 ? -26.188 -25.812 -3.146 1 48.03 121 ARG A O 1
ATOM 899 N N . LYS A 1 122 ? -27.625 -25.125 -1.601 1 46.75 122 LYS A N 1
ATOM 900 C CA . LYS A 1 122 ? -28.078 -23.766 -1.906 1 46.75 122 LYS A CA 1
ATOM 901 C C . LYS A 1 122 ? -26.891 -22.844 -2.178 1 46.75 122 LYS A C 1
ATOM 903 O O . LYS A 1 122 ? -27.047 -21.766 -2.758 1 46.75 122 LYS A O 1
ATOM 908 N N . PHE A 1 123 ? -25.922 -22.969 -1.354 1 50.22 123 PHE A N 1
ATOM 909 C CA . PHE A 1 123 ? -24.875 -21.969 -1.533 1 50.22 123 PHE A CA 1
ATOM 910 C C . PHE A 1 123 ? -23.781 -22.484 -2.459 1 50.22 123 PHE A C 1
ATOM 912 O O . PHE A 1 123 ? -23.016 -23.375 -2.08 1 50.22 123 PHE A O 1
ATOM 919 N N . ALA A 1 124 ? -24.016 -22.578 -3.646 1 50.94 124 ALA A N 1
ATOM 920 C CA . ALA A 1 124 ? -23.094 -23 -4.691 1 50.94 124 ALA A CA 1
ATOM 921 C C . ALA A 1 124 ? -21.719 -22.344 -4.508 1 50.94 124 ALA A C 1
ATOM 923 O O . ALA A 1 124 ? -21.594 -21.109 -4.605 1 50.94 124 ALA A O 1
ATOM 924 N N . SER A 1 125 ? -20.875 -22.938 -3.701 1 66.06 125 SER A N 1
ATOM 925 C CA . SER A 1 125 ? -19.484 -22.547 -3.547 1 66.06 125 SER A CA 1
ATOM 926 C C . SER A 1 125 ? -18.766 -22.516 -4.891 1 66.06 125 SER A C 1
ATOM 928 O O . SER A 1 125 ? -18.969 -23.391 -5.73 1 66.06 125 SER A O 1
ATOM 930 N N . GLY A 1 126 ? -18.281 -21.359 -5.359 1 82.19 126 GLY A N 1
ATOM 931 C CA . GLY A 1 126 ? -17.562 -21.188 -6.613 1 82.19 126 GLY A CA 1
ATOM 932 C C . GLY A 1 126 ? -16.141 -21.688 -6.551 1 82.19 126 GLY A C 1
ATOM 933 O O . GLY A 1 126 ? -15.547 -21.766 -5.469 1 82.19 126 GLY A O 1
ATOM 934 N N . CYS A 1 127 ? -15.789 -22.328 -7.664 1 89.62 127 CYS A N 1
ATOM 935 C CA . CYS A 1 127 ? -14.422 -22.797 -7.832 1 89.62 127 CYS A CA 1
ATOM 936 C C . CYS A 1 127 ? -13.648 -21.875 -8.781 1 89.62 127 CYS A C 1
ATOM 938 O O . CYS A 1 127 ? -14.133 -21.547 -9.859 1 89.62 127 CYS A O 1
ATOM 940 N N . PHE A 1 128 ? -12.531 -21.438 -8.266 1 92.75 128 PHE A N 1
ATOM 941 C CA . PHE A 1 128 ? -11.633 -20.688 -9.141 1 92.75 128 PHE A CA 1
ATOM 942 C C . PHE A 1 128 ? -10.586 -21.609 -9.75 1 92.75 128 PHE A C 1
ATOM 944 O O . PHE A 1 128 ? -9.828 -22.266 -9.031 1 92.75 128 PHE A O 1
ATOM 951 N N . ASP A 1 129 ? -10.523 -21.578 -11.055 1 92.31 129 ASP A N 1
ATOM 952 C CA . ASP A 1 129 ? -9.555 -22.406 -11.75 1 92.31 129 ASP A CA 1
ATOM 953 C C . ASP A 1 129 ? -8.211 -21.688 -11.898 1 92.31 129 ASP A C 1
ATOM 955 O O . ASP A 1 129 ? -8.102 -20.734 -12.656 1 92.31 129 ASP A O 1
ATOM 959 N N . VAL A 1 130 ? -7.195 -22.234 -11.25 1 92.88 130 VAL A N 1
ATOM 960 C CA . VAL A 1 130 ? -5.852 -21.672 -11.328 1 92.88 130 VAL A CA 1
ATOM 961 C C . VAL A 1 130 ? -5.082 -22.312 -12.469 1 92.88 130 VAL A C 1
ATOM 963 O O . VAL A 1 130 ? -4.875 -23.531 -12.477 1 92.88 130 VAL A O 1
ATOM 966 N N . LYS A 1 131 ? -4.613 -21.5 -13.359 1 90.44 131 LYS A N 1
ATOM 967 C CA . LYS A 1 131 ? -3.959 -22.047 -14.547 1 90.44 131 LYS A CA 1
ATOM 968 C C . LYS A 1 131 ? -2.48 -21.672 -14.578 1 90.44 131 LYS A C 1
ATOM 970 O O . LYS A 1 131 ? -1.694 -22.297 -15.305 1 90.44 131 LYS A O 1
ATOM 975 N N . ILE A 1 132 ? -2.129 -20.688 -13.828 1 91.81 132 ILE A N 1
ATOM 976 C CA . ILE A 1 132 ? -0.761 -20.188 -13.883 1 91.81 132 ILE A CA 1
ATOM 977 C C . ILE A 1 132 ? -0.29 -19.828 -12.469 1 91.81 132 ILE A C 1
ATOM 979 O O . ILE A 1 132 ? -1.053 -19.281 -11.68 1 91.81 132 ILE A O 1
ATOM 983 N N . LEU A 1 133 ? 0.936 -20.188 -12.211 1 92.69 133 LEU A N 1
ATOM 984 C CA . LEU A 1 133 ? 1.67 -19.703 -11.047 1 92.69 133 LEU A CA 1
ATOM 985 C C . LEU A 1 133 ? 2.881 -18.891 -11.469 1 92.69 133 LEU A C 1
ATOM 987 O O . LEU A 1 133 ? 3.607 -19.266 -12.391 1 92.69 133 LEU A O 1
ATOM 991 N N . GLU A 1 134 ? 2.979 -17.719 -10.82 1 91.31 134 GLU A N 1
ATOM 992 C CA . GLU A 1 134 ? 4.105 -16.844 -11.125 1 91.31 134 GLU A CA 1
ATOM 993 C C . GLU A 1 134 ? 5.156 -16.891 -10.023 1 91.31 134 GLU A C 1
ATOM 995 O O . GLU A 1 134 ? 4.824 -16.984 -8.844 1 91.31 134 GLU A O 1
ATOM 1000 N N . ARG A 1 135 ? 6.414 -16.781 -10.469 1 90.5 135 ARG A N 1
ATOM 1001 C CA . ARG A 1 135 ? 7.531 -16.812 -9.531 1 90.5 135 ARG A CA 1
ATOM 1002 C C . ARG A 1 135 ? 8.5 -15.664 -9.797 1 90.5 135 ARG A C 1
ATOM 1004 O O . ARG A 1 135 ? 8.805 -15.367 -10.953 1 90.5 135 ARG A O 1
ATOM 1011 N N . HIS A 1 136 ? 8.891 -14.992 -8.758 1 88.19 136 HIS A N 1
ATOM 1012 C CA . HIS A 1 136 ? 9.977 -14.023 -8.773 1 88.19 136 HIS A CA 1
ATOM 1013 C C . HIS A 1 136 ? 11.086 -14.422 -7.805 1 88.19 136 HIS A C 1
ATOM 1015 O O . HIS A 1 136 ? 11.086 -14 -6.648 1 88.19 136 HIS A O 1
ATOM 1021 N N . PRO A 1 137 ? 12.078 -15.156 -8.297 1 86.19 137 PRO A N 1
ATOM 1022 C CA . PRO A 1 137 ? 13.023 -15.773 -7.371 1 86.19 137 PRO A CA 1
ATOM 1023 C C . PRO A 1 137 ? 14.023 -14.781 -6.793 1 86.19 137 PRO A C 1
ATOM 1025 O O . PRO A 1 137 ? 14.656 -15.055 -5.77 1 86.19 137 PRO A O 1
ATOM 1028 N N . TYR A 1 138 ? 14.094 -13.594 -7.395 1 88.06 138 TYR A N 1
ATOM 1029 C CA . TYR A 1 138 ? 15.219 -12.758 -6.988 1 88.06 138 TYR A CA 1
ATOM 1030 C C . TYR A 1 138 ? 14.734 -11.492 -6.293 1 88.06 138 TYR A C 1
ATOM 1032 O O . TYR A 1 138 ? 15.547 -10.672 -5.863 1 88.06 138 TYR A O 1
ATOM 1040 N N . THR A 1 139 ? 13.438 -11.328 -6.25 1 90.31 139 THR A N 1
ATOM 1041 C CA . THR A 1 139 ? 12.914 -10.133 -5.594 1 90.31 139 THR A CA 1
ATOM 1042 C C . THR A 1 139 ? 11.672 -10.469 -4.77 1 90.31 139 THR A C 1
ATOM 1044 O O . THR A 1 139 ? 11 -11.469 -5.035 1 90.31 139 THR A O 1
ATOM 1047 N N . THR A 1 140 ? 11.469 -9.656 -3.783 1 92.56 140 THR A N 1
ATOM 1048 C CA . THR A 1 140 ? 10.18 -9.703 -3.1 1 92.56 140 THR A CA 1
ATOM 1049 C C . THR A 1 140 ? 9.172 -8.789 -3.785 1 92.56 140 THR A C 1
ATOM 1051 O O . THR A 1 140 ? 9.547 -7.785 -4.395 1 92.56 140 THR A O 1
ATOM 1054 N N . GLN A 1 141 ? 7.984 -9.188 -3.703 1 94.94 141 GLN A N 1
ATOM 1055 C CA . GLN A 1 141 ? 6.859 -8.383 -4.172 1 94.94 141 GLN A CA 1
ATOM 1056 C C . GLN A 1 141 ? 5.805 -8.227 -3.082 1 94.94 141 GLN A C 1
ATOM 1058 O O . GLN A 1 141 ? 5.434 -9.203 -2.424 1 94.94 141 GLN A O 1
ATOM 1063 N N . THR A 1 142 ? 5.449 -6.977 -2.84 1 95.81 142 THR A N 1
ATOM 1064 C CA . THR A 1 142 ? 4.359 -6.703 -1.908 1 95.81 142 THR A CA 1
ATOM 1065 C C . THR A 1 142 ? 3.088 -6.324 -2.66 1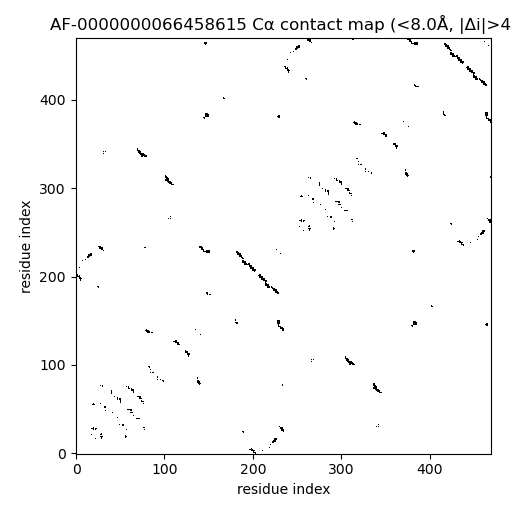 95.81 142 THR A C 1
ATOM 1067 O O . THR A 1 142 ? 3.119 -5.484 -3.562 1 95.81 142 THR A O 1
ATOM 1070 N N . PHE A 1 143 ? 1.997 -6.988 -2.336 1 96.81 143 PHE A N 1
ATOM 1071 C CA . PHE A 1 143 ? 0.689 -6.688 -2.904 1 96.81 143 PHE A CA 1
ATOM 1072 C C . PHE A 1 143 ? -0.226 -6.062 -1.855 1 96.81 143 PHE A C 1
ATOM 1074 O O . PHE A 1 143 ? -0.549 -6.699 -0.85 1 96.81 143 PHE A O 1
ATOM 1081 N N . ILE A 1 144 ? -0.591 -4.828 -2.084 1 96.5 144 ILE A N 1
ATOM 1082 C CA . ILE A 1 144 ? -1.439 -4.082 -1.164 1 96.5 144 ILE A CA 1
ATOM 1083 C C . ILE A 1 144 ? -2.76 -3.73 -1.848 1 96.5 144 ILE A C 1
ATOM 1085 O O . ILE A 1 144 ? -2.77 -3.078 -2.895 1 96.5 144 ILE A O 1
ATOM 1089 N N . PRO A 1 145 ? -3.895 -4.156 -1.268 1 95.38 145 PRO A N 1
ATOM 1090 C CA . PRO A 1 145 ? -5.176 -3.775 -1.867 1 95.38 145 PRO A CA 1
ATOM 1091 C C . PRO A 1 145 ? -5.516 -2.303 -1.65 1 95.38 145 PRO A C 1
ATOM 1093 O O . PRO A 1 145 ? -5.227 -1.749 -0.587 1 95.38 145 PRO A O 1
ATOM 1096 N N . LEU A 1 146 ? -5.973 -1.729 -2.615 1 92.75 146 LEU A N 1
ATOM 1097 C CA . LEU A 1 146 ? -6.457 -0.355 -2.543 1 92.75 146 LEU A CA 1
ATOM 1098 C C . LEU A 1 146 ? -7.961 -0.297 -2.781 1 92.75 146 LEU A C 1
ATOM 1100 O O . LEU A 1 146 ? -8.461 -0.83 -3.775 1 92.75 146 LEU A O 1
ATOM 1104 N N . GLY A 1 147 ? -8.703 0.293 -1.848 1 87.38 147 GLY A N 1
ATOM 1105 C CA . GLY A 1 147 ? -10.141 0.463 -2.016 1 87.38 147 GLY A CA 1
ATOM 1106 C C . GLY A 1 147 ? -10.93 -0.791 -1.689 1 87.38 147 GLY A C 1
ATOM 1107 O O . GLY A 1 147 ? -12.055 -0.96 -2.162 1 87.38 147 GLY A O 1
ATOM 1108 N N . VAL A 1 148 ? -10.336 -1.686 -1.11 1 87.31 148 VAL A N 1
ATOM 1109 C CA . VAL A 1 148 ? -11.016 -2.898 -0.666 1 87.31 148 VAL A CA 1
ATOM 1110 C C . VAL A 1 148 ? -11.375 -2.779 0.815 1 87.31 148 VAL A C 1
ATOM 1112 O O . VAL A 1 148 ? -10.523 -2.406 1.634 1 87.31 148 VAL A O 1
ATOM 1115 N N . PRO A 1 149 ? -12.617 -3.031 1.143 1 83.62 149 PRO A N 1
ATOM 1116 C CA . PRO A 1 149 ? -13.023 -2.857 2.539 1 83.62 149 PRO A CA 1
ATOM 1117 C C . PRO A 1 149 ? -12.398 -3.898 3.467 1 83.62 149 PRO A C 1
ATOM 1119 O O . PRO A 1 149 ? -12.031 -4.988 3.021 1 83.62 149 PRO A O 1
ATOM 1122 N N . PRO A 1 150 ? -12.266 -3.445 4.73 1 85.94 150 PRO A N 1
ATOM 1123 C CA . PRO A 1 150 ? -11.805 -4.43 5.711 1 85.94 150 PRO A CA 1
ATOM 1124 C C . PRO A 1 150 ? -12.836 -5.523 5.98 1 85.94 150 PRO A C 1
ATOM 1126 O O . PRO A 1 150 ? -13.938 -5.484 5.434 1 85.94 150 PRO A O 1
ATOM 1129 N N . ALA A 1 151 ? -12.469 -6.469 6.777 1 79.75 151 ALA A N 1
ATOM 1130 C CA . ALA A 1 151 ? -13.398 -7.547 7.105 1 79.75 151 ALA A CA 1
ATOM 1131 C C . ALA A 1 151 ? -14.664 -6.996 7.754 1 79.75 151 ALA A C 1
ATOM 1133 O O . ALA A 1 151 ? -14.609 -6.043 8.539 1 79.75 151 ALA A O 1
ATOM 1134 N N . VAL A 1 152 ? -15.914 -7.363 7.227 1 66.62 152 VAL A N 1
ATOM 1135 C CA . VAL A 1 152 ? -17.156 -6.941 7.863 1 66.62 152 VAL A CA 1
ATOM 1136 C C . VAL A 1 152 ? -17.453 -7.848 9.055 1 66.62 152 VAL A C 1
ATOM 1138 O O . VAL A 1 152 ? -17.281 -9.062 8.977 1 66.62 152 VAL A O 1
ATOM 1141 N N . ASN A 1 153 ? -17.453 -7.238 10.227 1 54.69 153 ASN A N 1
ATOM 1142 C CA . ASN A 1 153 ? -17.938 -8.039 11.344 1 54.69 153 ASN A CA 1
ATOM 1143 C C . ASN A 1 153 ? -19.422 -8.367 11.195 1 54.69 153 ASN A C 1
ATOM 1145 O O . ASN A 1 153 ? -20.266 -7.465 11.141 1 54.69 153 ASN A O 1
ATOM 1149 N N . ARG A 1 154 ? -19.859 -9.352 10.727 1 46.81 154 ARG A N 1
ATOM 1150 C CA . ARG A 1 154 ? -21.234 -9.805 10.594 1 46.81 154 ARG A CA 1
ATOM 1151 C C . ARG A 1 154 ? -21.953 -9.766 11.938 1 46.81 154 ARG A C 1
ATOM 1153 O O . ARG A 1 154 ? -23.188 -9.711 11.984 1 46.81 154 ARG A O 1
ATOM 1160 N N . LYS A 1 155 ? -21.422 -9.914 13.031 1 42.44 155 LYS A N 1
ATOM 1161 C CA . LYS A 1 155 ? -22.203 -10.016 14.258 1 42.44 155 LYS A CA 1
ATOM 1162 C C . LYS A 1 155 ? -22.906 -8.695 14.57 1 42.44 155 LYS A C 1
ATOM 1164 O O . LYS A 1 155 ? -23.875 -8.664 15.336 1 42.44 155 LYS A O 1
ATOM 1169 N N . ARG A 1 156 ? -22.469 -7.566 14.156 1 38.62 156 ARG A N 1
ATOM 1170 C CA . ARG A 1 156 ? -23.094 -6.355 14.672 1 38.62 156 ARG A CA 1
ATOM 1171 C C . ARG A 1 156 ? -24.469 -6.152 14.055 1 38.62 156 ARG A C 1
ATOM 1173 O O . ARG A 1 156 ? -25.203 -5.242 14.445 1 38.62 156 ARG A O 1
ATOM 1180 N N . ARG A 1 157 ? -24.703 -6.684 12.922 1 36.78 157 ARG A N 1
ATOM 1181 C CA . ARG A 1 157 ? -26.047 -6.418 12.398 1 36.78 157 ARG A CA 1
ATOM 1182 C C . ARG A 1 157 ? -27.109 -7.023 13.297 1 36.78 157 ARG A C 1
ATOM 1184 O O . ARG A 1 157 ? -28.281 -6.629 13.227 1 36.78 157 ARG A O 1
ATOM 1191 N N . ASN A 1 158 ? -26.75 -8.023 13.961 1 36.22 158 ASN A N 1
ATOM 1192 C CA . ASN A 1 158 ? -27.875 -8.602 14.68 1 36.22 158 ASN A CA 1
ATOM 1193 C C . ASN A 1 158 ? -28.281 -7.746 15.875 1 36.22 158 ASN A C 1
ATOM 1195 O O . ASN A 1 158 ? -29.375 -7.891 16.406 1 36.22 158 ASN A O 1
ATOM 1199 N N . ASN A 1 159 ? -27.344 -7.078 16.516 1 32.91 159 ASN A N 1
ATOM 1200 C CA . ASN A 1 159 ? -27.844 -6.488 17.766 1 32.91 159 ASN A CA 1
ATOM 1201 C C . ASN A 1 159 ? -28.484 -5.125 17.516 1 32.91 159 ASN A C 1
ATOM 1203 O O . ASN A 1 159 ? -27.938 -4.098 17.922 1 32.91 159 ASN A O 1
ATOM 1207 N N . GLY A 1 160 ? -28.922 -4.688 16.391 1 31.42 160 GLY A N 1
ATOM 1208 C CA . GLY A 1 160 ? -29.891 -3.604 16.453 1 31.42 160 GLY A CA 1
ATOM 1209 C C . GLY A 1 160 ? -30.891 -3.77 17.578 1 31.42 160 GLY A C 1
ATOM 1210 O O . GLY A 1 160 ? -31.234 -4.891 17.953 1 31.42 160 GLY A O 1
ATOM 1211 N N . ASN A 1 161 ? -30.922 -2.783 18.438 1 29.14 161 ASN A N 1
ATOM 1212 C CA . ASN A 1 161 ? -31.969 -2.59 19.438 1 29.14 161 ASN A CA 1
ATOM 1213 C C . ASN A 1 161 ? -33.344 -2.932 18.875 1 29.14 161 ASN A C 1
ATOM 1215 O O . ASN A 1 161 ? -33.75 -2.439 17.812 1 29.14 161 ASN A O 1
ATOM 1219 N N . LYS A 1 162 ? -34.219 -3.855 19.375 1 30.75 162 LYS A N 1
ATOM 1220 C CA . LYS A 1 162 ? -35.625 -4.148 19.406 1 30.75 162 LYS A CA 1
ATOM 1221 C C . LYS A 1 162 ? -36.469 -2.871 19.531 1 30.75 162 LYS A C 1
ATOM 1223 O O . LYS A 1 162 ? -37.688 -2.924 19.688 1 30.75 162 LYS A O 1
ATOM 1228 N N . SER A 1 163 ? -35.969 -1.758 20.031 1 27.34 163 SER A N 1
ATOM 1229 C CA . SER A 1 163 ? -37.031 -0.797 20.25 1 27.34 163 SER A CA 1
ATOM 1230 C C . SER A 1 163 ? -37.875 -0.592 18.984 1 27.34 163 SER A C 1
ATOM 1232 O O . SER A 1 163 ? -37.469 -1.039 17.906 1 27.34 163 SER A O 1
ATOM 1234 N N . LEU A 1 164 ? -38.344 0.776 18.656 1 25.2 164 LEU A N 1
ATOM 1235 C CA . LEU A 1 164 ? -39.625 1.303 18.234 1 25.2 164 LEU A CA 1
ATOM 1236 C C . LEU A 1 164 ? -39.844 1.125 16.734 1 25.2 164 LEU A C 1
ATOM 1238 O O . LEU A 1 164 ? -40.844 1.559 16.172 1 25.2 164 LEU A O 1
ATOM 1242 N N . SER A 1 165 ? -38.75 1.085 15.82 1 24.42 165 SER A N 1
ATOM 1243 C CA . SER A 1 165 ? -39.406 1.112 14.516 1 24.42 165 SER A CA 1
ATOM 1244 C C . SER A 1 165 ? -40.094 -0.215 14.219 1 24.42 165 SER A C 1
ATOM 1246 O O . SER A 1 165 ? -39.438 -1.269 14.227 1 24.42 165 SER A O 1
ATOM 1248 N N . THR A 1 166 ? -41.25 -0.492 14.734 1 25.08 166 THR A N 1
ATOM 1249 C CA . THR A 1 166 ? -42.312 -1.452 14.461 1 25.08 166 THR A CA 1
ATOM 1250 C C . THR A 1 166 ? -42.406 -1.751 12.969 1 25.08 166 THR A C 1
ATOM 1252 O O . THR A 1 166 ? -43.375 -2.332 12.5 1 25.08 166 THR A O 1
ATOM 1255 N N . GLY A 1 167 ? -41.75 -1.014 12.023 1 25.61 167 GLY A N 1
ATOM 1256 C CA . GLY A 1 167 ? -42.25 -1.529 10.766 1 25.61 167 GLY A CA 1
ATOM 1257 C C . GLY A 1 167 ? -42.125 -3.035 10.641 1 25.61 167 GLY A C 1
ATOM 1258 O O . GLY A 1 167 ? -41.312 -3.654 11.352 1 25.61 167 GLY A O 1
ATOM 1259 N N . ALA A 1 168 ? -43.188 -3.721 10.234 1 23.94 168 ALA A N 1
ATOM 1260 C CA . ALA A 1 168 ? -43.406 -5.137 9.961 1 23.94 168 ALA A CA 1
ATOM 1261 C C . ALA A 1 168 ? -42.188 -5.793 9.367 1 23.94 168 ALA A C 1
ATOM 1263 O O . ALA A 1 168 ? -41.594 -5.281 8.414 1 23.94 168 ALA A O 1
ATOM 1264 N N . ARG A 1 169 ? -41.469 -6.531 10.117 1 27.72 169 ARG A N 1
ATOM 1265 C CA . ARG A 1 169 ? -40.531 -7.578 9.688 1 27.72 169 ARG A CA 1
ATOM 1266 C C . ARG A 1 169 ? -41.062 -8.312 8.461 1 27.72 169 ARG A C 1
ATOM 1268 O O . ARG A 1 169 ? -42.062 -9.047 8.547 1 27.72 169 ARG A O 1
ATOM 1275 N N . ASP A 1 170 ? -41.281 -7.613 7.309 1 28.52 170 ASP A N 1
ATOM 1276 C CA . ASP A 1 170 ? -41.656 -8.641 6.344 1 28.52 170 ASP A CA 1
ATOM 1277 C C . ASP A 1 170 ? -40.75 -9.883 6.492 1 28.52 170 ASP A C 1
ATOM 1279 O O . ASP A 1 170 ? -39.531 -9.766 6.562 1 28.52 170 ASP A O 1
ATOM 1283 N N . GLY A 1 171 ? -41.062 -10.906 7.238 1 31.14 171 GLY A N 1
ATOM 1284 C CA . GLY A 1 171 ? -40.688 -12.281 7.484 1 31.14 171 GLY A CA 1
ATOM 1285 C C . GLY A 1 171 ? -39.844 -12.875 6.371 1 31.14 171 GLY A C 1
ATOM 1286 O O . GLY A 1 171 ? -39.219 -13.922 6.543 1 31.14 171 GLY A O 1
ATOM 1287 N N . ASN A 1 172 ? -40.281 -12.852 5.156 1 30.58 172 ASN A N 1
ATOM 1288 C CA . ASN A 1 172 ? -39.812 -13.867 4.219 1 30.58 172 ASN A CA 1
ATOM 1289 C C . ASN A 1 172 ? -38.375 -13.617 3.812 1 30.58 172 ASN A C 1
ATOM 1291 O O . ASN A 1 172 ? -37.656 -14.555 3.465 1 30.58 172 ASN A O 1
ATOM 1295 N N . ASN A 1 173 ? -38.125 -12.438 3.193 1 30.8 173 ASN A N 1
ATOM 1296 C CA . ASN A 1 173 ? -36.875 -12.453 2.42 1 30.8 173 ASN A CA 1
ATOM 1297 C C . ASN A 1 173 ? -35.656 -12.297 3.314 1 30.8 173 ASN A C 1
ATOM 1299 O O . ASN A 1 173 ? -35.312 -11.18 3.705 1 30.8 173 ASN A O 1
ATOM 1303 N N . ASP A 1 174 ? -35.438 -13.039 4.34 1 34.22 174 ASP A N 1
ATOM 1304 C CA . ASP A 1 174 ? -34.094 -13.375 4.852 1 34.22 174 ASP A CA 1
ATOM 1305 C C . ASP A 1 174 ? -33.031 -13.281 3.752 1 34.22 174 ASP A C 1
ATOM 1307 O O . ASP A 1 174 ? -32.469 -14.289 3.344 1 34.22 174 ASP A O 1
ATOM 1311 N N . GLY A 1 175 ? -33.375 -12.734 2.691 1 33.78 175 GLY A N 1
ATOM 1312 C CA . GLY A 1 175 ? -32.281 -12.648 1.73 1 33.78 175 GLY A CA 1
ATOM 1313 C C . GLY A 1 175 ? -30.984 -12.203 2.35 1 33.78 175 GLY A C 1
ATOM 1314 O O . GLY A 1 175 ? -30.953 -11.305 3.195 1 33.78 175 GLY A O 1
ATOM 1315 N N . ASP A 1 176 ? -30.047 -13.18 2.686 1 35.88 176 ASP A N 1
ATOM 1316 C CA . ASP A 1 176 ? -28.594 -13.031 2.777 1 35.88 176 ASP A CA 1
ATOM 1317 C C . ASP A 1 176 ? -28.141 -11.742 2.09 1 35.88 176 ASP A C 1
ATOM 1319 O O . ASP A 1 176 ? -28.031 -11.695 0.863 1 35.88 176 ASP A O 1
ATOM 1323 N N . ASP A 1 177 ? -28.75 -10.781 2.209 1 40.34 177 ASP A N 1
ATOM 1324 C CA . ASP A 1 177 ? -28.094 -9.562 1.74 1 40.34 177 ASP A CA 1
ATOM 1325 C C . ASP A 1 177 ? -26.578 -9.695 1.8 1 40.34 177 ASP A C 1
ATOM 1327 O O . ASP A 1 177 ? -25.953 -9.312 2.791 1 40.34 177 ASP A O 1
ATOM 1331 N N . GLU A 1 178 ? -25.938 -10.914 1.48 1 41.38 178 GLU A N 1
ATOM 1332 C CA . GLU A 1 178 ? -24.641 -11.5 1.146 1 41.38 178 GLU A CA 1
ATOM 1333 C C . GLU A 1 178 ? -23.812 -10.555 0.28 1 41.38 178 GLU A C 1
ATOM 1335 O O . GLU A 1 178 ? -23.25 -10.977 -0.738 1 41.38 178 GLU A O 1
ATOM 1340 N N . ASN A 1 179 ? -24.203 -9.438 0.031 1 43.72 179 ASN A N 1
ATOM 1341 C CA . ASN A 1 179 ? -23.203 -8.781 -0.795 1 43.72 179 ASN A CA 1
ATOM 1342 C C . ASN A 1 179 ? -21.797 -8.953 -0.216 1 43.72 179 ASN A C 1
ATOM 1344 O O . ASN A 1 179 ? -21.484 -8.383 0.833 1 43.72 179 ASN A O 1
ATOM 1348 N N . PRO A 1 180 ? -21.188 -10.094 -0.5 1 52.38 180 PRO A N 1
ATOM 1349 C CA . PRO A 1 180 ? -19.859 -10.375 0.049 1 52.38 180 PRO A CA 1
ATOM 1350 C C . PRO A 1 180 ? -18.906 -9.188 -0.062 1 52.38 180 PRO A C 1
ATOM 1352 O O . PRO A 1 180 ? -19 -8.414 -1.018 1 52.38 180 PRO A O 1
ATOM 1355 N N . SER A 1 181 ? -18.547 -8.664 1.056 1 63.16 181 SER A N 1
ATOM 1356 C CA . SER A 1 181 ? -17.469 -7.684 1.064 1 63.16 181 SER A CA 1
ATOM 1357 C C . SER A 1 181 ? -16.328 -8.102 0.139 1 63.16 181 SER A C 1
ATOM 1359 O O . SER A 1 181 ? -16.031 -9.297 0.014 1 63.16 181 SER A O 1
ATOM 1361 N N . ALA A 1 182 ? -15.891 -7.172 -0.783 1 66.75 182 ALA A N 1
ATOM 1362 C CA . ALA A 1 182 ? -14.789 -7.438 -1.699 1 66.75 182 ALA A CA 1
ATOM 1363 C C . ALA A 1 182 ? -13.602 -8.047 -0.961 1 66.75 182 ALA A C 1
ATOM 1365 O O . ALA A 1 182 ? -13.266 -7.629 0.151 1 66.75 182 ALA A O 1
ATOM 1366 N N . SER A 1 183 ? -13.312 -9.266 -1.422 1 85.12 183 SER A N 1
ATOM 1367 C CA . SER A 1 183 ? -12.133 -9.992 -0.966 1 85.12 183 SER A CA 1
ATOM 1368 C C . SER A 1 183 ? -11.266 -10.43 -2.141 1 85.12 183 SER A C 1
ATOM 1370 O O . SER A 1 183 ? -11.641 -10.242 -3.301 1 85.12 183 SER A O 1
ATOM 1372 N N . TYR A 1 184 ? -10.094 -10.789 -1.821 1 92.06 184 TYR A N 1
ATOM 1373 C CA . TYR A 1 184 ? -9.242 -11.32 -2.875 1 92.06 184 TYR A CA 1
ATOM 1374 C C . TYR A 1 184 ? -8.555 -12.602 -2.428 1 92.06 184 TYR A C 1
ATOM 1376 O O . TYR A 1 184 ? -8.477 -12.891 -1.23 1 92.06 184 TYR A O 1
ATOM 1384 N N . LEU A 1 185 ? -8.156 -13.383 -3.365 1 94.5 185 LEU A N 1
ATOM 1385 C CA . LEU A 1 185 ? -7.535 -14.688 -3.146 1 94.5 185 LEU A CA 1
ATOM 1386 C C . LEU A 1 185 ? -6.023 -14.602 -3.307 1 94.5 185 LEU A C 1
ATOM 1388 O O . LEU A 1 185 ? -5.527 -13.969 -4.242 1 94.5 185 LEU A O 1
ATOM 1392 N N . VAL A 1 186 ? -5.328 -15.195 -2.385 1 96.94 186 VAL A N 1
ATOM 1393 C CA . VAL A 1 186 ? -3.883 -15.375 -2.465 1 96.94 186 VAL A CA 1
ATOM 1394 C C . VAL A 1 186 ? -3.555 -16.859 -2.596 1 96.94 186 VAL A C 1
ATOM 1396 O O . VAL A 1 186 ? -3.834 -17.656 -1.688 1 96.94 186 VAL A O 1
ATOM 1399 N N . ILE A 1 187 ? -3.014 -17.188 -3.727 1 97 187 ILE A N 1
ATOM 1400 C CA . ILE A 1 187 ? -2.652 -18.578 -3.973 1 97 187 ILE A CA 1
ATOM 1401 C C . ILE A 1 187 ? -1.135 -18.703 -4.082 1 97 187 ILE A C 1
ATOM 1403 O O . ILE A 1 187 ? -0.503 -18.016 -4.883 1 97 187 ILE A O 1
ATOM 1407 N N . VAL A 1 188 ? -0.577 -19.578 -3.271 1 97.5 188 VAL A N 1
ATOM 1408 C CA . VAL A 1 188 ? 0.875 -19.672 -3.162 1 97.5 188 VAL A CA 1
ATOM 1409 C C . VAL A 1 188 ? 1.297 -21.141 -3.15 1 97.5 188 VAL A C 1
ATOM 1411 O O . VAL A 1 188 ? 0.521 -22.016 -2.756 1 97.5 188 VAL A O 1
ATOM 1414 N N . ALA A 1 189 ? 2.521 -21.359 -3.625 1 96.19 189 ALA A N 1
ATOM 1415 C CA . ALA A 1 189 ? 3.182 -22.656 -3.541 1 96.19 189 ALA A CA 1
ATOM 1416 C C . ALA A 1 189 ? 4.613 -22.516 -3.033 1 96.19 189 ALA A C 1
ATOM 1418 O O . ALA A 1 189 ? 5.348 -21.625 -3.471 1 96.19 189 ALA A O 1
ATOM 1419 N N . PRO A 1 190 ? 4.973 -23.375 -2.076 1 94.56 190 PRO A N 1
ATOM 1420 C CA . PRO A 1 190 ? 6.398 -23.375 -1.748 1 94.56 190 PRO A CA 1
ATOM 1421 C C . PRO A 1 190 ? 7.27 -23.828 -2.92 1 94.56 190 PRO A C 1
ATOM 1423 O O . PRO A 1 190 ? 6.75 -24.328 -3.926 1 94.56 190 PRO A O 1
ATOM 1426 N N . SER A 1 191 ? 8.477 -23.453 -2.822 1 94.19 191 SER A N 1
ATOM 1427 C CA . SER A 1 191 ? 9.438 -23.938 -3.811 1 94.19 191 SER A CA 1
ATOM 1428 C C . SER A 1 191 ? 10.125 -25.219 -3.342 1 94.19 191 SER A C 1
ATOM 1430 O O . SER A 1 191 ? 10.469 -25.344 -2.166 1 94.19 191 SER A O 1
ATOM 1432 N N . LEU A 1 192 ? 10.297 -26.141 -4.27 1 94.75 192 LEU A N 1
ATOM 1433 C CA . LEU A 1 192 ? 11.133 -27.312 -4.012 1 94.75 192 LEU A CA 1
ATOM 1434 C C . LEU A 1 192 ? 12.602 -26.984 -4.293 1 94.75 192 LEU A C 1
ATOM 1436 O O . LEU A 1 192 ? 13.156 -27.438 -5.301 1 94.75 192 LEU A O 1
ATOM 1440 N N . HIS A 1 193 ? 13.18 -26.328 -3.355 1 93.5 193 HIS A N 1
ATOM 1441 C CA . HIS A 1 193 ? 14.547 -25.844 -3.527 1 93.5 193 HIS A CA 1
ATOM 1442 C C . HIS A 1 193 ? 15.523 -26.984 -3.758 1 93.5 193 HIS A C 1
ATOM 1444 O O . HIS A 1 193 ? 15.516 -27.969 -3.02 1 93.5 193 HIS A O 1
ATOM 1450 N N . GLY A 1 194 ? 16.344 -26.812 -4.727 1 93.94 194 GLY A N 1
ATOM 1451 C CA . GLY A 1 194 ? 17.391 -27.781 -5.004 1 93.94 194 GLY A CA 1
ATOM 1452 C C . GLY A 1 194 ? 16.906 -28.922 -5.887 1 93.94 194 GLY A C 1
ATOM 1453 O O . GLY A 1 194 ? 17.703 -29.781 -6.293 1 93.94 194 GLY A O 1
ATOM 1454 N N . GLN A 1 195 ? 15.648 -28.938 -6.168 1 96 195 GLN A N 1
ATOM 1455 C CA . GLN A 1 195 ? 15.102 -29.984 -7.023 1 96 195 GLN A CA 1
ATOM 1456 C C . GLN A 1 195 ? 14.883 -29.484 -8.445 1 96 195 GLN A C 1
ATOM 1458 O O . GLN A 1 195 ? 15.023 -28.281 -8.711 1 96 195 GLN A O 1
ATOM 1463 N N . THR A 1 196 ? 14.688 -30.469 -9.273 1 95.75 196 THR A N 1
ATOM 1464 C CA . THR A 1 196 ? 14.375 -30.156 -10.664 1 95.75 196 THR A CA 1
ATOM 1465 C C . THR A 1 196 ? 13.125 -30.906 -11.125 1 95.75 196 THR A C 1
ATOM 1467 O O . THR A 1 196 ? 12.789 -31.953 -10.57 1 95.75 196 THR A O 1
ATOM 1470 N N . ALA A 1 197 ? 12.438 -30.328 -12 1 94.94 197 ALA A N 1
ATOM 1471 C CA . ALA A 1 197 ? 11.273 -30.953 -12.609 1 94.94 197 ALA A CA 1
ATOM 1472 C C . ALA A 1 197 ? 11.258 -30.75 -14.117 1 94.94 197 ALA A C 1
ATOM 1474 O O . ALA A 1 197 ? 11.648 -29.703 -14.617 1 94.94 197 ALA A O 1
ATOM 1475 N N . GLN A 1 198 ? 10.805 -31.812 -14.781 1 95.12 198 GLN A N 1
ATOM 1476 C CA . GLN A 1 198 ? 10.633 -31.719 -16.219 1 95.12 198 GLN A CA 1
ATOM 1477 C C . GLN A 1 198 ? 9.359 -30.953 -16.578 1 95.12 198 GLN A C 1
ATOM 1479 O O . GLN A 1 198 ? 8.312 -31.172 -15.953 1 95.12 198 GLN A O 1
ATOM 1484 N N . ALA A 1 199 ? 9.531 -30.047 -17.5 1 95 199 ALA A N 1
ATOM 1485 C CA . ALA A 1 199 ? 8.383 -29.281 -17.984 1 95 199 ALA A CA 1
ATOM 1486 C C . ALA A 1 199 ? 8.391 -29.203 -19.5 1 95 199 ALA A C 1
ATOM 1488 O O . ALA A 1 199 ? 9.391 -29.516 -20.141 1 95 199 ALA A O 1
ATOM 1489 N N . THR A 1 200 ? 7.223 -28.859 -20.031 1 95.38 200 THR A N 1
ATOM 1490 C CA . THR A 1 200 ? 7.078 -28.734 -21.469 1 95.38 200 THR A CA 1
ATOM 1491 C C . THR A 1 200 ? 6.898 -27.266 -21.859 1 95.38 200 THR A C 1
ATOM 1493 O O . THR A 1 200 ? 6.145 -26.531 -21.219 1 95.38 200 THR A O 1
ATOM 1496 N N . VAL A 1 201 ? 7.699 -26.875 -22.891 1 93.69 201 VAL A N 1
ATOM 1497 C CA . VAL A 1 201 ? 7.504 -25.547 -23.484 1 93.69 201 VAL A CA 1
ATOM 1498 C C . VAL A 1 201 ? 7 -25.703 -24.906 1 93.69 201 VAL A C 1
ATOM 1500 O O . VAL A 1 201 ? 7.477 -26.547 -25.656 1 93.69 201 VAL A O 1
ATOM 1503 N N . VAL A 1 202 ? 5.957 -24.953 -25.203 1 92.31 202 VAL A N 1
ATOM 1504 C CA . VAL A 1 202 ? 5.457 -24.906 -26.578 1 92.31 202 VAL A CA 1
ATOM 1505 C C . VAL A 1 202 ? 5.949 -23.641 -27.266 1 92.31 202 VAL A C 1
ATOM 1507 O O . VAL A 1 202 ? 5.598 -22.531 -26.875 1 92.31 202 VAL A O 1
ATOM 1510 N N . ASN A 1 203 ? 6.766 -23.812 -28.266 1 87.5 203 ASN A N 1
ATOM 1511 C CA . ASN A 1 203 ? 7.336 -22.641 -28.922 1 87.5 203 ASN A CA 1
ATOM 1512 C C . ASN A 1 203 ? 6.344 -22 -29.875 1 87.5 203 ASN A C 1
ATOM 1514 O O . ASN A 1 203 ? 5.195 -22.438 -29.984 1 87.5 203 ASN A O 1
ATOM 1518 N N . ALA A 1 204 ? 6.801 -20.969 -30.516 1 88.44 204 ALA A N 1
ATOM 1519 C CA . ALA A 1 204 ? 5.926 -20.156 -31.375 1 88.44 204 ALA A CA 1
ATOM 1520 C C . ALA A 1 204 ? 5.387 -20.984 -32.531 1 88.44 204 ALA A C 1
ATOM 1522 O O . ALA A 1 204 ? 4.297 -20.719 -33.062 1 88.44 204 ALA A O 1
ATOM 1523 N N . GLN A 1 205 ? 6.051 -21.953 -32.969 1 91.19 205 GLN A N 1
ATOM 1524 C CA . GLN A 1 205 ? 5.66 -22.797 -34.094 1 91.19 205 GLN A CA 1
ATOM 1525 C C . GLN A 1 205 ? 4.77 -23.953 -33.625 1 91.19 205 GLN A C 1
ATOM 1527 O O . GLN A 1 205 ? 4.34 -24.781 -34.438 1 91.19 205 GLN A O 1
ATOM 1532 N N . GLY A 1 206 ? 4.543 -24.016 -32.344 1 89.94 206 GLY A N 1
ATOM 1533 C CA . GLY A 1 206 ? 3.678 -25.047 -31.797 1 89.94 206 GLY A CA 1
ATOM 1534 C C . GLY A 1 206 ? 4.426 -26.328 -31.438 1 89.94 206 GLY A C 1
ATOM 1535 O O . GLY A 1 206 ? 3.811 -27.328 -31.078 1 89.94 206 GLY A O 1
ATOM 1536 N N . CYS A 1 207 ? 5.711 -26.328 -31.594 1 92.81 207 CYS A N 1
ATOM 1537 C CA . CYS A 1 207 ? 6.523 -27.516 -31.281 1 92.81 207 CYS A CA 1
ATOM 1538 C C . CYS A 1 207 ? 6.781 -27.609 -29.797 1 92.81 207 CYS A C 1
ATOM 1540 O O . CYS A 1 207 ? 7.094 -26.609 -29.141 1 92.81 207 CYS A O 1
ATOM 1542 N N . LYS A 1 208 ? 6.664 -28.844 -29.328 1 93.44 208 LYS A N 1
ATOM 1543 C CA . LYS A 1 208 ? 6.871 -29.109 -27.906 1 93.44 208 LYS A CA 1
ATOM 1544 C C . LYS A 1 208 ? 8.336 -29.438 -27.625 1 93.44 208 LYS A C 1
ATOM 1546 O O . LYS A 1 208 ? 8.945 -30.234 -28.344 1 93.44 208 LYS A O 1
ATOM 1551 N N . GLU A 1 209 ? 8.805 -28.734 -26.641 1 93.69 209 GLU A N 1
ATOM 1552 C CA . GLU A 1 209 ? 10.164 -29 -26.172 1 93.69 209 GLU A CA 1
ATOM 1553 C C . GLU A 1 209 ? 10.188 -29.25 -24.672 1 93.69 209 GLU A C 1
ATOM 1555 O O . GLU A 1 209 ? 9.461 -28.609 -23.922 1 93.69 209 GLU A O 1
ATOM 1560 N N . GLN A 1 210 ? 11.039 -30.172 -24.312 1 94.12 210 GLN A N 1
ATOM 1561 C CA . GLN A 1 210 ? 11.195 -30.469 -22.891 1 94.12 210 GLN A CA 1
ATOM 1562 C C . GLN A 1 210 ? 12.281 -29.594 -22.266 1 94.12 210 GLN A C 1
ATOM 1564 O O . GLN A 1 210 ? 13.367 -29.438 -22.828 1 94.12 210 GLN A O 1
ATOM 1569 N N . VAL A 1 211 ? 11.867 -29.016 -21.109 1 93.69 211 VAL A N 1
ATOM 1570 C CA . VAL A 1 211 ? 12.836 -28.188 -20.375 1 93.69 211 VAL A CA 1
ATOM 1571 C C . VAL A 1 211 ? 12.867 -28.609 -18.906 1 93.69 211 VAL A C 1
ATOM 1573 O O . VAL A 1 211 ? 11.945 -29.281 -18.422 1 93.69 211 VAL A O 1
ATOM 1576 N N . LEU A 1 212 ? 14 -28.281 -18.281 1 93.75 212 LEU A N 1
ATOM 1577 C CA . LEU A 1 212 ? 14.156 -28.531 -16.844 1 93.75 212 LEU A CA 1
ATOM 1578 C C . LEU A 1 212 ? 13.938 -27.25 -16.047 1 93.75 212 LEU A C 1
ATOM 1580 O O . LEU A 1 212 ? 14.547 -26.219 -16.344 1 93.75 212 LEU A O 1
ATOM 1584 N N . ILE A 1 213 ? 13.102 -27.359 -15.094 1 92.75 213 ILE A N 1
ATOM 1585 C CA . ILE A 1 213 ? 12.852 -26.219 -14.203 1 92.75 213 ILE A CA 1
ATOM 1586 C C . ILE A 1 213 ? 13.547 -26.453 -12.867 1 92.75 213 ILE A C 1
ATOM 1588 O O . ILE A 1 213 ? 13.359 -27.5 -12.242 1 92.75 213 ILE A O 1
ATOM 1592 N N . ARG A 1 214 ? 14.312 -25.438 -12.484 1 92.19 214 ARG A N 1
ATOM 1593 C CA . ARG A 1 214 ? 14.945 -25.484 -11.172 1 92.19 214 ARG A CA 1
ATOM 1594 C C . ARG A 1 214 ? 14.039 -24.891 -10.102 1 92.19 214 ARG A C 1
ATOM 1596 O O . ARG A 1 214 ? 13.375 -23.875 -10.336 1 92.19 214 ARG A O 1
ATOM 1603 N N . ASP A 1 215 ? 14.047 -25.578 -8.867 1 93.88 215 ASP A N 1
ATOM 1604 C CA . ASP A 1 215 ? 13.234 -25.141 -7.727 1 93.88 215 ASP A CA 1
ATOM 1605 C C . ASP A 1 215 ? 11.766 -25 -8.117 1 93.88 215 ASP A C 1
ATOM 1607 O O . ASP A 1 215 ? 11.156 -23.953 -7.883 1 93.88 215 ASP A O 1
ATOM 1611 N N . PRO A 1 216 ? 11.281 -26.078 -8.703 1 94.81 216 PRO A N 1
ATOM 1612 C CA . PRO A 1 216 ? 9.891 -25.969 -9.148 1 94.81 216 PRO A CA 1
ATOM 1613 C C . PRO A 1 216 ? 8.922 -25.719 -7.996 1 94.81 216 PRO A C 1
ATOM 1615 O O . PRO A 1 216 ? 9.281 -25.906 -6.828 1 94.81 216 PRO A O 1
ATOM 1618 N N . PRO A 1 217 ? 7.773 -25.25 -8.367 1 94.94 217 PRO A N 1
ATOM 1619 C CA . PRO A 1 217 ? 6.773 -25.141 -7.305 1 94.94 217 PRO A CA 1
ATOM 1620 C C . PRO A 1 217 ? 6.316 -26.5 -6.773 1 94.94 217 PRO A C 1
ATOM 1622 O O . PRO A 1 217 ? 6.172 -27.438 -7.543 1 94.94 217 PRO A O 1
ATOM 1625 N N . ASP A 1 218 ? 6.172 -26.562 -5.465 1 94.69 218 ASP A N 1
ATOM 1626 C CA . ASP A 1 218 ? 5.562 -27.719 -4.816 1 94.69 218 ASP A CA 1
ATOM 1627 C C . ASP A 1 218 ? 4.039 -27.672 -4.926 1 94.69 218 ASP A C 1
ATOM 1629 O O . ASP A 1 218 ? 3.359 -27.234 -3.996 1 94.69 218 ASP A O 1
ATOM 1633 N N . ILE A 1 219 ? 3.521 -28.188 -5.934 1 93.69 219 ILE A N 1
ATOM 1634 C CA . ILE A 1 219 ? 2.109 -28.078 -6.285 1 93.69 219 ILE A CA 1
ATOM 1635 C C . ILE A 1 219 ? 1.265 -28.812 -5.242 1 93.69 219 ILE A C 1
ATOM 1637 O O . ILE A 1 219 ? 0.152 -28.391 -4.926 1 93.69 219 ILE A O 1
ATOM 1641 N N . ARG A 1 220 ? 1.734 -29.828 -4.703 1 93 220 ARG A N 1
ATOM 1642 C CA . ARG A 1 220 ? 0.984 -30.656 -3.764 1 93 220 ARG A CA 1
ATOM 1643 C C . ARG A 1 220 ? 0.757 -29.938 -2.447 1 93 220 ARG A C 1
ATOM 1645 O O . ARG A 1 220 ? -0.116 -30.312 -1.663 1 93 220 ARG A O 1
ATOM 1652 N N . ASN A 1 221 ? 1.594 -28.891 -2.207 1 94.56 221 ASN A N 1
ATOM 1653 C CA . ASN A 1 221 ? 1.471 -28.156 -0.953 1 94.56 221 ASN A CA 1
ATOM 1654 C C . ASN A 1 221 ? 1.07 -26.703 -1.191 1 94.56 221 ASN A C 1
ATOM 1656 O O . ASN A 1 221 ? 1.397 -25.828 -0.391 1 94.56 221 ASN A O 1
ATOM 1660 N N . MET A 1 222 ? 0.432 -26.531 -2.258 1 95.62 222 MET A N 1
ATOM 1661 C CA . MET A 1 222 ? -0.123 -25.203 -2.541 1 95.62 222 MET A CA 1
ATOM 1662 C C . MET A 1 222 ? -1.207 -24.844 -1.533 1 95.62 222 MET A C 1
ATOM 1664 O O . MET A 1 222 ? -1.905 -25.719 -1.022 1 95.62 222 MET A O 1
ATOM 1668 N N . LYS A 1 223 ? -1.338 -23.609 -1.237 1 97.31 223 LYS A N 1
ATOM 1669 C CA . LYS A 1 223 ? -2.369 -23.094 -0.344 1 97.31 223 LYS A CA 1
ATOM 1670 C C . LYS A 1 223 ? -3.094 -21.906 -0.974 1 97.31 223 LYS A C 1
ATOM 1672 O O . LYS A 1 223 ? -2.541 -21.219 -1.836 1 97.31 223 LYS A O 1
ATOM 1677 N N . ALA A 1 224 ? -4.324 -21.75 -0.561 1 97 224 ALA A N 1
ATOM 1678 C CA . ALA A 1 224 ? -5.152 -20.625 -0.97 1 97 224 ALA A CA 1
ATOM 1679 C C . ALA A 1 224 ? -5.719 -19.891 0.243 1 97 224 ALA A C 1
ATOM 1681 O O . ALA A 1 224 ? -6.273 -20.516 1.148 1 97 224 ALA A O 1
ATOM 1682 N N . PHE A 1 225 ? -5.547 -18.625 0.232 1 96.75 225 PHE A N 1
ATOM 1683 C CA . PHE A 1 225 ? -6.016 -17.797 1.341 1 96.75 225 PHE A CA 1
ATOM 1684 C C . PHE A 1 225 ? -7.016 -16.75 0.855 1 96.75 225 PHE A C 1
ATOM 1686 O O . PHE A 1 225 ? -6.828 -16.156 -0.203 1 96.75 225 PHE A O 1
ATOM 1693 N N . ILE A 1 226 ? -8.039 -16.562 1.595 1 94.31 226 ILE A N 1
ATOM 1694 C CA . ILE A 1 226 ? -8.938 -15.438 1.384 1 94.31 226 ILE A CA 1
ATOM 1695 C C . ILE A 1 226 ? -8.484 -14.25 2.229 1 94.31 226 ILE A C 1
ATOM 1697 O O . ILE A 1 226 ? -8.305 -14.375 3.441 1 94.31 226 ILE A O 1
ATOM 1701 N N . ALA A 1 227 ? -8.273 -13.195 1.555 1 95.25 227 ALA A N 1
ATOM 1702 C CA . ALA A 1 227 ? -7.832 -11.977 2.229 1 95.25 227 ALA A CA 1
ATOM 1703 C C . ALA A 1 227 ? -8.859 -10.859 2.062 1 95.25 227 ALA A C 1
ATOM 1705 O O . ALA A 1 227 ? -9.734 -10.938 1.203 1 95.25 227 ALA A O 1
ATOM 1706 N N . HIS A 1 228 ? -8.805 -9.836 2.91 1 92.5 228 HIS A N 1
ATOM 1707 C CA . HIS A 1 228 ? -9.672 -8.664 2.848 1 92.5 228 HIS A CA 1
ATOM 1708 C C . HIS A 1 228 ? -8.859 -7.383 2.725 1 92.5 228 HIS A C 1
ATOM 1710 O O . HIS A 1 228 ? -7.629 -7.43 2.631 1 92.5 228 HIS A O 1
ATOM 1716 N N . GLY A 1 229 ? -9.539 -6.246 2.789 1 92.94 229 GLY A N 1
ATOM 1717 C CA . GLY A 1 229 ? -8.914 -4.977 2.465 1 92.94 229 GLY A CA 1
ATOM 1718 C C . GLY A 1 229 ? -7.965 -4.484 3.543 1 92.94 229 GLY A C 1
ATOM 1719 O O . GLY A 1 229 ? -7.141 -3.604 3.299 1 92.94 229 GLY A O 1
ATOM 1720 N N . GLY A 1 230 ? -7.996 -5 4.695 1 92.06 230 GLY A N 1
ATOM 1721 C CA . GLY A 1 230 ? -7.098 -4.629 5.781 1 92.06 230 GLY A CA 1
ATOM 1722 C C . GLY A 1 230 ? -5.828 -5.457 5.812 1 92.06 230 GLY A C 1
ATOM 1723 O O . GLY A 1 230 ? -5.047 -5.371 6.762 1 92.06 230 GLY A O 1
ATOM 1724 N N . GLN A 1 231 ? -5.621 -6.258 4.777 1 94.31 231 GLN A N 1
ATOM 1725 C CA . GLN A 1 231 ? -4.477 -7.16 4.754 1 94.31 231 GLN A CA 1
ATOM 1726 C C . GLN A 1 231 ? -3.689 -7.016 3.453 1 94.31 231 GLN A C 1
ATOM 1728 O O . GLN A 1 231 ? -4.246 -6.629 2.424 1 94.31 231 GLN A O 1
ATOM 1733 N N . ALA A 1 232 ? -2.438 -7.254 3.531 1 96.38 232 ALA A N 1
ATOM 1734 C CA . ALA A 1 232 ? -1.512 -7.297 2.402 1 96.38 232 ALA A CA 1
ATOM 1735 C C . ALA A 1 232 ? -0.535 -8.461 2.541 1 96.38 232 ALA A C 1
ATOM 1737 O O . ALA A 1 232 ? -0.555 -9.18 3.541 1 96.38 232 ALA A O 1
ATOM 1738 N N . VAL A 1 233 ? 0.235 -8.719 1.478 1 96.12 233 VAL A N 1
ATOM 1739 C CA . VAL A 1 233 ? 1.201 -9.812 1.558 1 96.12 233 VAL A CA 1
ATOM 1740 C C . VAL A 1 2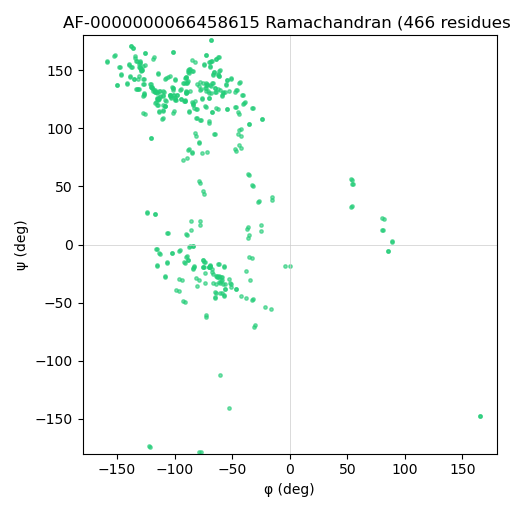33 ? 2.514 -9.391 0.902 1 96.12 233 VAL A C 1
ATOM 1742 O O . VAL A 1 233 ? 2.516 -8.602 -0.043 1 96.12 233 VAL A O 1
ATOM 1745 N N . THR A 1 234 ? 3.58 -9.82 1.41 1 95.5 234 THR A N 1
ATOM 1746 C CA . THR A 1 234 ? 4.898 -9.773 0.784 1 95.5 234 THR A CA 1
ATOM 1747 C C . THR A 1 234 ? 5.438 -11.188 0.555 1 95.5 234 THR A C 1
ATOM 1749 O O . THR A 1 234 ? 5.398 -12.023 1.457 1 95.5 234 THR A O 1
ATOM 1752 N N . LEU A 1 235 ? 5.918 -11.484 -0.603 1 92.62 235 LEU A N 1
ATOM 1753 C CA . LEU A 1 235 ? 6.492 -12.789 -0.889 1 92.62 235 LEU A CA 1
ATOM 1754 C C . LEU A 1 235 ? 7.504 -12.703 -2.027 1 92.62 235 LEU A C 1
ATOM 1756 O O . LEU A 1 235 ? 7.508 -11.734 -2.787 1 92.62 235 LEU A O 1
ATOM 1760 N N . MET B 1 1 ? 17.234 15.664 18.188 1 63.66 1 MET B N 1
ATOM 1761 C CA . MET B 1 1 ? 17.188 17.125 18.281 1 63.66 1 MET B CA 1
ATOM 1762 C C . MET B 1 1 ? 15.742 17.625 18.234 1 63.66 1 MET B C 1
ATOM 1764 O O . MET B 1 1 ? 14.906 17.062 17.516 1 63.66 1 MET B O 1
ATOM 1768 N N . PRO B 1 2 ? 15.445 18.547 19.062 1 80.19 2 PRO B N 1
ATOM 1769 C CA . PRO B 1 2 ? 14.094 19.094 19.047 1 80.19 2 PRO B CA 1
ATOM 1770 C C . PRO B 1 2 ? 13.742 19.75 17.703 1 80.19 2 PRO B C 1
ATOM 1772 O O . PRO B 1 2 ? 14.625 20.266 17.016 1 80.19 2 PRO B O 1
ATOM 1775 N N . PRO B 1 3 ? 12.547 19.703 17.391 1 86.06 3 PRO B N 1
ATOM 1776 C CA . PRO B 1 3 ? 12.156 20.281 16.109 1 86.06 3 PRO B CA 1
ATOM 1777 C C . PRO B 1 3 ? 12.203 21.812 16.125 1 86.06 3 PRO B C 1
ATOM 1779 O O . PRO B 1 3 ? 11.875 22.438 17.125 1 86.06 3 PRO B O 1
ATOM 1782 N N . PRO B 1 4 ? 12.688 22.391 15.055 1 91.88 4 PRO B N 1
ATOM 1783 C CA . PRO B 1 4 ? 12.656 23.844 14.945 1 91.88 4 PRO B CA 1
ATOM 1784 C C . PRO B 1 4 ? 11.234 24.406 14.828 1 91.88 4 PRO B C 1
ATOM 1786 O O . PRO B 1 4 ? 10.375 23.781 14.195 1 91.88 4 PRO B O 1
ATOM 1789 N N . ILE B 1 5 ? 11.031 25.562 15.398 1 92.94 5 ILE B N 1
ATOM 1790 C CA . ILE B 1 5 ? 9.734 26.234 15.391 1 92.94 5 ILE B CA 1
ATOM 1791 C C . ILE B 1 5 ? 9.781 27.453 14.469 1 92.94 5 ILE B C 1
ATOM 1793 O O . ILE B 1 5 ? 10.555 28.375 14.703 1 92.94 5 ILE B O 1
ATOM 1797 N N . LEU B 1 6 ? 8.977 27.453 13.469 1 93 6 LEU B N 1
ATOM 1798 C CA . LEU B 1 6 ? 8.867 28.578 12.547 1 93 6 LEU B CA 1
ATOM 1799 C C . LEU B 1 6 ? 7.816 29.578 13.023 1 93 6 LEU B C 1
ATOM 1801 O O . LEU B 1 6 ? 6.762 29.172 13.523 1 93 6 LEU B O 1
ATOM 1805 N N . PRO B 1 7 ? 8.156 30.812 12.883 1 86.62 7 PRO B N 1
ATOM 1806 C CA . PRO B 1 7 ? 7.121 31.797 13.203 1 86.62 7 PRO B CA 1
ATOM 1807 C C . PRO B 1 7 ? 5.953 31.766 12.219 1 86.62 7 PRO B C 1
ATOM 1809 O O . PRO B 1 7 ? 6.164 31.828 11 1 86.62 7 PRO B O 1
ATOM 1812 N N . THR B 1 8 ? 4.863 31.391 12.711 1 80.31 8 THR B N 1
ATOM 1813 C CA . THR B 1 8 ? 3.723 31.328 11.805 1 80.31 8 THR B CA 1
ATOM 1814 C C . THR B 1 8 ? 2.508 32.031 12.414 1 80.31 8 THR B C 1
ATOM 1816 O O . THR B 1 8 ? 2.395 32.125 13.633 1 80.31 8 THR B O 1
ATOM 1819 N N . SER B 1 9 ? 1.761 32.656 11.508 1 81.88 9 SER B N 1
ATOM 1820 C CA . SER B 1 9 ? 0.449 33.188 11.891 1 81.88 9 SER B CA 1
ATOM 1821 C C . SER B 1 9 ? -0.62 32.094 11.781 1 81.88 9 SER B C 1
ATOM 1823 O O . SER B 1 9 ? -0.395 31.062 11.164 1 81.88 9 SER B O 1
ATOM 1825 N N . LYS B 1 10 ? -1.641 32.344 12.477 1 85.62 10 LYS B N 1
ATOM 1826 C CA . LYS B 1 10 ? -2.77 31.422 12.406 1 85.62 10 LYS B CA 1
ATOM 1827 C C . LYS B 1 10 ? -3.375 31.406 11 1 85.62 10 LYS B C 1
ATOM 1829 O O . LYS B 1 10 ? -3.727 32.469 10.461 1 85.62 10 LYS B O 1
ATOM 1834 N N . LEU B 1 11 ? -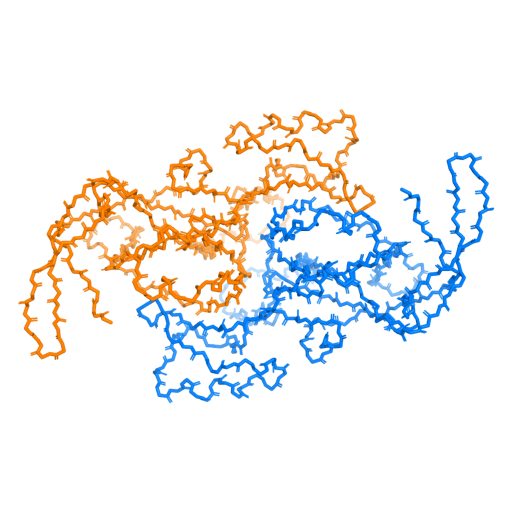3.32 30.297 10.398 1 91.31 11 LEU B N 1
ATOM 1835 C CA . LEU B 1 11 ? -3.867 30.094 9.062 1 91.31 11 LEU B CA 1
ATOM 1836 C C . LEU B 1 11 ? -4.949 29.031 9.078 1 91.31 11 LEU B C 1
ATOM 1838 O O . LEU B 1 11 ? -4.82 28.016 9.766 1 91.31 11 LEU B O 1
ATOM 1842 N N . THR B 1 12 ? -5.992 29.312 8.445 1 92.56 12 THR B N 1
ATOM 1843 C CA . THR B 1 12 ? -7.039 28.312 8.258 1 92.56 12 THR B CA 1
ATOM 1844 C C . THR B 1 12 ? -7.109 27.875 6.801 1 92.56 12 THR B C 1
ATOM 1846 O O . THR B 1 12 ? -7.195 28.703 5.898 1 92.56 12 THR B O 1
ATOM 1849 N N . ILE B 1 13 ? -7.082 26.625 6.605 1 94.31 13 ILE B N 1
ATOM 1850 C CA . ILE B 1 13 ? -7.074 26.062 5.258 1 94.31 13 ILE B CA 1
ATOM 1851 C C . ILE B 1 13 ? -8.312 25.188 5.059 1 94.31 13 ILE B C 1
ATOM 1853 O O . ILE B 1 13 ? -8.641 24.375 5.914 1 94.31 13 ILE B O 1
ATOM 1857 N N . SER B 1 14 ? -8.969 25.406 3.947 1 94.31 14 SER B N 1
ATOM 1858 C CA . SER B 1 14 ? -10.086 24.531 3.582 1 94.31 14 SER B CA 1
ATOM 1859 C C . SER B 1 14 ? -9.594 23.266 2.879 1 94.31 14 SER B C 1
ATOM 1861 O O . SER B 1 14 ? -8.625 23.312 2.117 1 94.31 14 SER B O 1
ATOM 1863 N N . THR B 1 15 ? -10.312 22.25 3.074 1 94.19 15 THR B N 1
ATOM 1864 C CA . THR B 1 15 ? -9.938 20.984 2.449 1 94.19 15 THR B CA 1
ATOM 1865 C C . THR B 1 15 ? -10.516 20.875 1.042 1 94.19 15 THR B C 1
ATOM 1867 O O . THR B 1 15 ? -11.539 21.5 0.739 1 94.19 15 THR B O 1
ATOM 1870 N N . SER B 1 16 ? -9.906 20.188 0.165 1 95.31 16 SER B N 1
ATOM 1871 C CA . SER B 1 16 ? -10.383 19.797 -1.154 1 95.31 16 SER B CA 1
ATOM 1872 C C . SER B 1 16 ? -10.18 18.297 -1.394 1 95.31 16 SER B C 1
ATOM 1874 O O . SER B 1 16 ? -9.352 17.672 -0.732 1 95.31 16 SER B O 1
ATOM 1876 N N . PRO B 1 17 ? -10.969 17.703 -2.273 1 94.56 17 PRO B N 1
ATOM 1877 C CA . PRO B 1 17 ? -10.734 16.281 -2.584 1 94.56 17 PRO B CA 1
ATOM 1878 C C . PRO B 1 17 ? -9.352 16.047 -3.186 1 94.56 17 PRO B C 1
ATOM 1880 O O . PRO B 1 17 ? -8.859 16.859 -3.967 1 94.56 17 PRO B O 1
ATOM 1883 N N . LEU B 1 18 ? -8.773 14.938 -2.869 1 95.25 18 LEU B N 1
ATOM 1884 C CA . LEU B 1 18 ? -7.48 14.57 -3.447 1 95.25 18 LEU B CA 1
ATOM 1885 C C . LEU B 1 18 ? -7.625 14.227 -4.926 1 95.25 18 LEU B C 1
ATOM 1887 O O . LEU B 1 18 ? -8.461 13.406 -5.301 1 95.25 18 LEU B O 1
ATOM 1891 N N . ALA B 1 19 ? -6.895 14.844 -5.699 1 92.06 19 ALA B N 1
ATOM 1892 C CA . ALA B 1 19 ? -6.801 14.602 -7.137 1 92.06 19 ALA B CA 1
ATOM 1893 C C . ALA B 1 19 ? -5.387 14.859 -7.648 1 92.06 19 ALA B C 1
ATOM 1895 O O . ALA B 1 19 ? -4.688 15.734 -7.133 1 92.06 19 ALA B O 1
ATOM 1896 N N . GLN B 1 20 ? -5.051 14.094 -8.609 1 89.62 20 GLN B N 1
ATOM 1897 C CA . GLN B 1 20 ? -3.693 14.266 -9.125 1 89.62 20 GLN B CA 1
ATOM 1898 C C . GLN B 1 20 ? -3.484 15.68 -9.656 1 89.62 20 GLN B C 1
ATOM 1900 O O . GLN B 1 20 ? -2.414 16.266 -9.469 1 89.62 20 GLN B O 1
ATOM 1905 N N . SER B 1 21 ? -4.441 16.234 -10.352 1 89.44 21 SER B N 1
ATOM 1906 C CA . SER B 1 21 ? -4.312 17.562 -10.938 1 89.44 21 SER B CA 1
ATOM 1907 C C . SER B 1 21 ? -3.979 18.609 -9.883 1 89.44 21 SER B C 1
ATOM 1909 O O . SER B 1 21 ? -3.168 19.5 -10.117 1 89.44 21 SER B O 1
ATOM 1911 N N . SER B 1 22 ? -4.531 18.5 -8.742 1 91.94 22 SER B N 1
ATOM 1912 C CA . SER B 1 22 ? -4.32 19.5 -7.691 1 91.94 22 SER B CA 1
ATOM 1913 C C . SER B 1 22 ? -3.143 19.109 -6.797 1 91.94 22 SER B C 1
ATOM 1915 O O . SER B 1 22 ? -2.6 19.953 -6.082 1 91.94 22 SER B O 1
ATOM 1917 N N . PHE B 1 23 ? -2.738 17.891 -6.891 1 93.75 23 PHE B N 1
ATOM 1918 C CA . PHE B 1 23 ? -1.711 17.391 -5.984 1 93.75 23 PHE B CA 1
ATOM 1919 C C . PHE B 1 23 ? -0.357 17.328 -6.68 1 93.75 23 PHE B C 1
ATOM 1921 O O . PHE B 1 23 ? 0.675 17.156 -6.027 1 93.75 23 PHE B O 1
ATOM 1928 N N . GLN B 1 24 ? -0.251 17.547 -7.867 1 90.25 24 GLN B N 1
ATOM 1929 C CA . GLN B 1 24 ? 0.911 17.312 -8.719 1 90.25 24 GLN B CA 1
ATOM 1930 C C . GLN B 1 24 ? 2.111 18.125 -8.242 1 90.25 24 GLN B C 1
ATOM 1932 O O . GLN B 1 24 ? 3.258 17.703 -8.398 1 90.25 24 GLN B O 1
ATOM 1937 N N . ALA B 1 25 ? 1.898 19.234 -7.727 1 90.69 25 ALA B N 1
ATOM 1938 C CA . ALA B 1 25 ? 2.988 20.109 -7.281 1 90.69 25 ALA B CA 1
ATOM 1939 C C . ALA B 1 25 ? 3.695 19.516 -6.066 1 90.69 25 ALA B C 1
ATOM 1941 O O . ALA B 1 25 ? 4.805 19.922 -5.723 1 90.69 25 ALA B O 1
ATOM 1942 N N . PHE B 1 26 ? 3.074 18.609 -5.406 1 93.19 26 PHE B N 1
ATOM 1943 C CA . PHE B 1 26 ? 3.582 18.094 -4.145 1 93.19 26 PHE B CA 1
ATOM 1944 C C . PHE B 1 26 ? 4.098 16.672 -4.312 1 93.19 26 PHE B C 1
ATOM 1946 O O . PHE B 1 26 ? 4.918 16.203 -3.516 1 93.19 26 PHE B O 1
ATOM 1953 N N . GLY B 1 27 ? 3.557 15.984 -5.242 1 91.94 27 GLY B N 1
ATOM 1954 C CA . GLY B 1 27 ? 3.871 14.586 -5.477 1 91.94 27 GLY B CA 1
ATOM 1955 C C . GLY B 1 27 ? 2.869 13.891 -6.379 1 91.94 27 GLY B C 1
ATOM 1956 O O . GLY B 1 27 ? 2.328 14.508 -7.301 1 91.94 27 GLY B O 1
ATOM 1957 N N . THR B 1 28 ? 2.697 12.656 -6.102 1 92.06 28 THR B N 1
ATOM 1958 C CA . THR B 1 28 ? 1.808 11.844 -6.922 1 92.06 28 THR B CA 1
ATOM 1959 C C . THR B 1 28 ? 0.604 11.375 -6.105 1 92.06 28 THR B C 1
ATOM 1961 O O . THR B 1 28 ? 0.763 10.75 -5.055 1 92.06 28 THR B O 1
ATOM 1964 N N . ALA B 1 29 ? -0.533 11.766 -6.574 1 93.81 29 ALA B N 1
ATOM 1965 C CA . ALA B 1 29 ? -1.762 11.156 -6.07 1 93.81 29 ALA B CA 1
ATOM 1966 C C . ALA B 1 29 ? -2.074 9.859 -6.805 1 93.81 29 ALA B C 1
ATOM 1968 O O . ALA B 1 29 ? -2.254 9.852 -8.023 1 93.81 29 ALA B O 1
ATOM 1969 N N . ILE B 1 30 ? -2.158 8.789 -6.066 1 92.56 30 ILE B N 1
ATOM 1970 C CA . ILE B 1 30 ? -2.355 7.465 -6.652 1 92.56 30 ILE B CA 1
ATOM 1971 C C . ILE B 1 30 ? -3.826 7.066 -6.543 1 92.56 30 ILE B C 1
ATOM 1973 O O . ILE B 1 30 ? -4.398 7.078 -5.449 1 92.56 30 ILE B O 1
ATOM 1977 N N . SER B 1 31 ? -4.414 6.762 -7.613 1 90.62 31 SER B N 1
ATOM 1978 C CA . SER B 1 31 ? -5.785 6.266 -7.703 1 90.62 31 SER B CA 1
ATOM 1979 C C . SER B 1 31 ? -6.016 5.512 -9.008 1 90.62 31 SER B C 1
ATOM 1981 O O . SER B 1 31 ? -5.246 5.656 -9.961 1 90.62 31 SER B O 1
ATOM 1983 N N . SER B 1 32 ? -7.027 4.672 -8.992 1 87.31 32 SER B N 1
ATOM 1984 C CA . SER B 1 32 ? -7.359 4.008 -10.242 1 87.31 32 SER B CA 1
ATOM 1985 C C . SER B 1 32 ? -7.684 5.02 -11.336 1 87.31 32 SER B C 1
ATOM 1987 O O . SER B 1 32 ? -8.5 5.918 -11.133 1 87.31 32 SER B O 1
ATOM 1989 N N . PRO B 1 33 ? -7.078 4.844 -12.477 1 83.12 33 PRO B N 1
ATOM 1990 C CA . PRO B 1 33 ? -7.387 5.75 -13.586 1 83.12 33 PRO B CA 1
ATOM 1991 C C . PRO B 1 33 ? -8.625 5.332 -14.367 1 83.12 33 PRO B C 1
ATOM 1993 O O . PRO B 1 33 ? -9.031 6.02 -15.305 1 83.12 33 PRO B O 1
ATOM 1996 N N . LEU B 1 34 ? -9.195 4.297 -13.992 1 84.62 34 LEU B N 1
ATOM 1997 C CA . LEU B 1 34 ? -10.305 3.74 -14.758 1 84.62 34 LEU B CA 1
ATOM 1998 C C . LEU B 1 34 ? -11.633 4.312 -14.273 1 84.62 34 LEU B C 1
ATOM 2000 O O . LEU B 1 34 ? -11.812 4.562 -13.078 1 84.62 34 LEU B O 1
ATOM 2004 N N . PRO B 1 35 ? -12.5 4.492 -15.25 1 79.5 35 PRO B N 1
ATOM 2005 C CA . PRO B 1 35 ? -13.844 4.887 -14.805 1 79.5 35 PRO B CA 1
ATOM 2006 C C . PRO B 1 35 ? -14.508 3.824 -13.938 1 79.5 35 PRO B C 1
ATOM 2008 O O . PRO B 1 35 ? -14.328 2.627 -14.164 1 79.5 35 PRO B O 1
ATOM 2011 N N . ALA B 1 36 ? -15.281 4.309 -12.984 1 75.44 36 ALA B N 1
ATOM 2012 C CA . ALA B 1 36 ? -15.961 3.418 -12.047 1 75.44 36 ALA B CA 1
ATOM 2013 C C . ALA B 1 36 ? -16.922 2.48 -12.781 1 75.44 36 ALA B C 1
ATOM 2015 O O . ALA B 1 36 ? -17.281 1.426 -12.258 1 75.44 36 ALA B O 1
ATOM 2016 N N . THR B 1 37 ? -17.219 2.828 -13.938 1 78.5 37 THR B N 1
ATOM 2017 C CA . THR B 1 37 ? -18.203 2.078 -14.711 1 78.5 37 THR B CA 1
ATOM 2018 C C . THR B 1 37 ? -17.562 0.863 -15.375 1 78.5 37 THR B C 1
ATOM 2020 O O . THR B 1 37 ? -18.266 -0.043 -15.836 1 78.5 37 THR B O 1
ATOM 2023 N N . LEU B 1 38 ? -16.312 0.921 -15.461 1 83.12 38 LEU B N 1
ATOM 2024 C CA . LEU B 1 38 ? -15.633 -0.203 -16.109 1 83.12 38 LEU B CA 1
ATOM 2025 C C . LEU B 1 38 ? -15.531 -1.39 -15.148 1 83.12 38 LEU B C 1
ATOM 2027 O O . LEU B 1 38 ? -14.734 -1.368 -14.211 1 83.12 38 LEU B O 1
ATOM 2031 N N . THR B 1 39 ? -16.297 -2.414 -15.375 1 82.62 39 THR B N 1
ATOM 2032 C CA . THR B 1 39 ? -16.406 -3.525 -14.438 1 82.62 39 THR B CA 1
ATOM 2033 C C . THR B 1 39 ? -15.812 -4.797 -15.039 1 82.62 39 THR B C 1
ATOM 2035 O O . THR B 1 39 ? -15.758 -5.836 -14.375 1 82.62 39 THR B O 1
ATOM 2038 N N . ARG B 1 40 ? -15.477 -4.707 -16.328 1 86.44 40 ARG B N 1
ATOM 2039 C CA . ARG B 1 40 ? -14.812 -5.816 -17 1 86.44 40 ARG B CA 1
ATOM 2040 C C . ARG B 1 40 ? -13.562 -5.34 -17.734 1 86.44 40 ARG B C 1
ATOM 2042 O O . ARG B 1 40 ? -13.531 -4.223 -18.25 1 86.44 40 ARG B O 1
ATOM 2049 N N . ALA B 1 41 ? -12.641 -6.285 -17.828 1 85.44 41 ALA B N 1
ATOM 2050 C CA . ALA B 1 41 ? -11.422 -5.91 -18.531 1 85.44 41 ALA B CA 1
ATOM 2051 C C . ALA B 1 41 ? -11.711 -5.602 -20 1 85.44 41 ALA B C 1
ATOM 2053 O O . ALA B 1 41 ? -12.414 -6.355 -20.672 1 85.44 41 ALA B O 1
ATOM 2054 N N . PRO B 1 42 ? -11.242 -4.531 -20.469 1 84.75 42 PRO B N 1
ATOM 2055 C CA . PRO B 1 42 ? -11.438 -4.207 -21.875 1 84.75 42 PRO B CA 1
ATOM 2056 C C . PRO B 1 42 ? -10.578 -5.074 -22.797 1 84.75 42 PRO B C 1
ATOM 2058 O O . PRO B 1 42 ? -9.68 -5.77 -22.344 1 84.75 42 PRO B O 1
ATOM 2061 N N . SER B 1 43 ? -11 -5.047 -24.031 1 85.94 43 SER B N 1
ATOM 2062 C CA . SER B 1 43 ? -10.195 -5.746 -25.031 1 85.94 43 SER B CA 1
ATOM 2063 C C . SER B 1 43 ? -8.875 -5.027 -25.266 1 85.94 43 SER B C 1
ATOM 2065 O O . SER B 1 43 ? -8.773 -3.816 -25.078 1 85.94 43 SER B O 1
ATOM 2067 N N . ALA B 1 44 ? -7.895 -5.824 -25.766 1 85.38 44 ALA B N 1
ATOM 2068 C CA . ALA B 1 44 ? -6.566 -5.285 -26.047 1 85.38 44 ALA B CA 1
ATOM 2069 C C . ALA B 1 44 ? -6.645 -4.098 -27 1 85.38 44 ALA B C 1
ATOM 2071 O O . ALA B 1 44 ? -5.891 -3.133 -26.859 1 85.38 44 ALA B O 1
ATOM 2072 N N . SER B 1 45 ? -7.531 -4.105 -27.891 1 85 45 SER B N 1
ATOM 2073 C CA . SER B 1 45 ? -7.656 -3.076 -28.922 1 85 45 SER B CA 1
ATOM 2074 C C . SER B 1 45 ? -8.125 -1.754 -28.328 1 85 45 SER B C 1
ATOM 2076 O O . SER B 1 45 ? -7.941 -0.694 -28.922 1 85 45 SER B O 1
ATOM 2078 N N . SER B 1 46 ? -8.695 -1.841 -27.156 1 83.5 46 SER B N 1
ATOM 2079 C CA . SER B 1 46 ? -9.258 -0.646 -26.547 1 83.5 46 SER B CA 1
ATOM 2080 C C . SER B 1 46 ? -8.273 0.005 -25.578 1 83.5 46 SER B C 1
ATOM 2082 O O . SER B 1 46 ? -8.516 1.104 -25.078 1 83.5 46 SER B O 1
ATOM 2084 N N . LEU B 1 47 ? -7.156 -0.587 -25.344 1 83.19 47 LEU B N 1
ATOM 2085 C CA . LEU B 1 47 ? -6.223 -0.172 -24.312 1 83.19 47 LEU B CA 1
ATOM 2086 C C . LEU B 1 47 ? -5.648 1.208 -24.609 1 83.19 47 LEU B C 1
ATOM 2088 O O . LEU B 1 47 ? -5.531 2.047 -23.719 1 83.19 47 LEU B O 1
ATOM 2092 N N . PRO B 1 48 ? -5.309 1.485 -25.875 1 76.25 48 PRO B N 1
ATOM 2093 C CA . PRO B 1 48 ? -4.746 2.807 -26.156 1 76.25 48 PRO B CA 1
ATOM 2094 C C . PRO B 1 48 ? -5.691 3.945 -25.781 1 76.25 48 PRO B C 1
ATOM 2096 O O . PRO B 1 48 ? -5.238 5.043 -25.453 1 76.25 48 PRO B O 1
ATOM 2099 N N . SER B 1 49 ? -6.902 3.684 -25.812 1 75.38 49 SER B N 1
ATOM 2100 C CA . SER B 1 49 ? -7.887 4.711 -25.5 1 75.38 49 SER B CA 1
ATOM 2101 C C . SER B 1 49 ? -7.945 4.98 -24 1 75.38 49 SER B C 1
ATOM 2103 O O . SER B 1 49 ? -8.453 6.016 -23.562 1 75.38 49 SER B O 1
ATOM 2105 N N . LEU B 1 50 ? -7.453 4.039 -23.266 1 74.31 50 LEU B N 1
ATOM 2106 C CA . LEU B 1 50 ? -7.484 4.164 -21.812 1 74.31 50 LEU B CA 1
ATOM 2107 C C . LEU B 1 50 ? -6.301 4.988 -21.312 1 74.31 50 LEU B C 1
ATOM 2109 O O . LEU B 1 50 ? -6.301 5.449 -20.172 1 74.31 50 LEU B O 1
ATOM 2113 N N . ALA B 1 51 ? -5.238 5.121 -22.109 1 63.62 51 ALA B N 1
ATOM 2114 C CA . ALA B 1 51 ? -4.117 5.973 -21.734 1 63.62 51 ALA B CA 1
ATOM 2115 C C . ALA B 1 51 ? -4.578 7.41 -21.484 1 63.62 51 ALA B C 1
ATOM 2117 O O . ALA B 1 51 ? -4.102 8.07 -20.562 1 63.62 51 ALA B O 1
A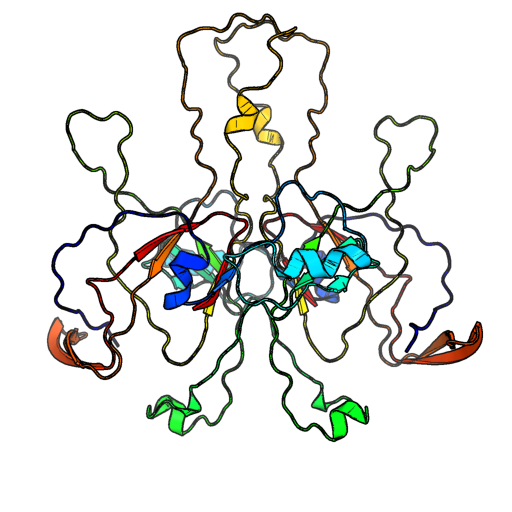TOM 2118 N N . ASN B 1 52 ? -5.465 7.938 -22.406 1 55.38 52 ASN B N 1
ATOM 2119 C CA . ASN B 1 52 ? -5.867 9.336 -22.469 1 55.38 52 ASN B CA 1
ATOM 2120 C C . ASN B 1 52 ? -7.074 9.617 -21.578 1 55.38 52 ASN B C 1
ATOM 2122 O O . ASN B 1 52 ? -7.551 10.75 -21.5 1 55.38 52 ASN B O 1
ATOM 2126 N N . ALA B 1 53 ? -7.664 8.617 -21.172 1 51.81 53 ALA B N 1
ATOM 2127 C CA . ALA B 1 53 ? -8.969 8.906 -20.578 1 51.81 53 ALA B CA 1
ATOM 2128 C C . ALA B 1 53 ? -8.82 9.734 -19.312 1 51.81 53 ALA B C 1
ATOM 2130 O O . ALA B 1 53 ? -9.742 10.445 -18.922 1 51.81 53 ALA B O 1
ATOM 2131 N N . ASN B 1 54 ? -7.945 9.391 -18.484 1 48.31 54 ASN B N 1
ATOM 2132 C CA . ASN B 1 54 ? -7.887 10.234 -17.297 1 48.31 54 ASN B CA 1
ATOM 2133 C C . ASN B 1 54 ? -6.961 11.43 -17.5 1 48.31 54 ASN B C 1
ATOM 2135 O O . ASN B 1 54 ? -5.754 11.258 -17.688 1 48.31 54 ASN B O 1
ATOM 2139 N N . SER B 1 55 ? -7.512 12.422 -18.141 1 45.72 55 SER B N 1
ATOM 2140 C CA . SER B 1 55 ? -6.836 13.711 -18.312 1 45.72 55 SER B CA 1
ATOM 2141 C C . SER B 1 55 ? -5.945 14.023 -17.109 1 45.72 55 SER B C 1
ATOM 2143 O O . SER B 1 55 ? -5.043 14.859 -17.203 1 45.72 55 SER B O 1
ATOM 2145 N N . ASN B 1 56 ? -6.535 13.852 -16.016 1 46.03 56 ASN B N 1
ATOM 2146 C CA . ASN B 1 56 ? -5.938 14.383 -14.797 1 46.03 56 ASN B CA 1
ATOM 2147 C C . ASN B 1 56 ? -4.641 13.656 -14.445 1 46.03 56 ASN B C 1
ATOM 2149 O O . ASN B 1 56 ? -3.994 13.977 -13.445 1 46.03 56 ASN B O 1
ATOM 2153 N N . SER B 1 57 ? -4.531 12.438 -15 1 47.06 57 SER B N 1
ATOM 2154 C CA . SER B 1 57 ? -3.562 11.5 -14.445 1 47.06 57 SER B CA 1
ATOM 2155 C C . SER B 1 57 ? -2.188 11.688 -15.078 1 47.06 57 SER B C 1
ATOM 2157 O O . SER B 1 57 ? -2.07 12.273 -16.156 1 47.06 57 SER B O 1
ATOM 2159 N N . PHE B 1 58 ? -1.171 11.43 -14.281 1 52.03 58 PHE B N 1
ATOM 2160 C CA . PHE B 1 58 ? 0.211 11.117 -14.633 1 52.03 58 PHE B CA 1
ATOM 2161 C C . PHE B 1 58 ? 0.283 10.367 -15.953 1 52.03 58 PHE B C 1
ATOM 2163 O O . PHE B 1 58 ? -0.65 9.648 -16.312 1 52.03 58 PHE B O 1
ATOM 2170 N N . ASP B 1 59 ? 0.943 11.062 -16.828 1 58.84 59 ASP B N 1
ATOM 2171 C CA . ASP B 1 59 ? 1.38 10.414 -18.062 1 58.84 59 ASP B CA 1
ATOM 2172 C C . ASP B 1 59 ? 1.684 8.938 -17.828 1 58.84 59 ASP B C 1
ATOM 2174 O O . ASP B 1 59 ? 2.846 8.555 -17.672 1 58.84 59 ASP B O 1
ATOM 2178 N N . PHE B 1 60 ? 0.633 8.422 -17.188 1 64.88 60 PHE B N 1
ATOM 2179 C CA . PHE B 1 60 ? 0.953 7 -17.141 1 64.88 60 PHE B CA 1
ATOM 2180 C C . PHE B 1 60 ? 0.981 6.414 -18.547 1 64.88 60 PHE B C 1
ATOM 2182 O O . PHE B 1 60 ? 0.235 6.852 -19.438 1 64.88 60 PHE B O 1
ATOM 2189 N N . SER B 1 61 ? 1.959 5.664 -18.797 1 73.12 61 SER B N 1
ATOM 2190 C CA . SER B 1 61 ? 1.938 4.816 -19.984 1 73.12 61 SER B CA 1
ATOM 2191 C C . SER B 1 61 ? 0.649 4.008 -20.062 1 73.12 61 SER B C 1
ATOM 2193 O O . SER B 1 61 ? 0.023 3.725 -19.031 1 73.12 61 SER B O 1
ATOM 2195 N N . PRO B 1 62 ? 0.151 3.846 -21.297 1 80.88 62 PRO B N 1
ATOM 2196 C CA . PRO B 1 62 ? -0.99 2.936 -21.422 1 80.88 62 PRO B CA 1
ATOM 2197 C C . PRO B 1 62 ? -0.813 1.654 -20.609 1 80.88 62 PRO B C 1
ATOM 2199 O O . PRO B 1 62 ? 0.3 1.134 -20.5 1 80.88 62 PRO B O 1
ATOM 2202 N N . PRO B 1 63 ? -1.955 1.312 -20.031 1 87.31 63 PRO B N 1
ATOM 2203 C CA . PRO B 1 63 ? -1.85 0.078 -19.25 1 87.31 63 PRO B CA 1
ATOM 2204 C C . PRO B 1 63 ? -1.621 -1.154 -20.125 1 87.31 63 PRO B C 1
ATOM 2206 O O . PRO B 1 63 ? -1.878 -1.118 -21.328 1 87.31 63 PRO B O 1
ATOM 2209 N N . ILE B 1 64 ? -1.105 -2.17 -19.562 1 89.75 64 ILE B N 1
ATOM 2210 C CA . ILE B 1 64 ? -0.944 -3.467 -20.203 1 89.75 64 ILE B CA 1
ATOM 2211 C C . ILE B 1 64 ? -1.816 -4.508 -19.5 1 89.75 64 ILE B C 1
ATOM 2213 O O . ILE B 1 64 ? -2.068 -4.406 -18.297 1 89.75 64 ILE B O 1
ATOM 2217 N N . LEU B 1 65 ? -2.299 -5.434 -20.281 1 91.31 65 LEU B N 1
ATOM 2218 C CA . LEU B 1 65 ? -3.084 -6.523 -19.719 1 91.31 65 LEU B CA 1
ATOM 2219 C C . LEU B 1 65 ? -2.207 -7.441 -18.875 1 91.31 65 LEU B C 1
ATOM 2221 O O . LEU B 1 65 ? -1.071 -7.738 -19.25 1 91.31 65 LEU B O 1
ATOM 2225 N N . ALA B 1 66 ? -2.789 -7.789 -17.734 1 91.19 66 ALA B N 1
ATOM 2226 C CA . ALA B 1 66 ? -2.123 -8.703 -16.812 1 91.19 66 ALA B CA 1
ATOM 2227 C C . ALA B 1 66 ? -3.1 -9.742 -16.266 1 91.19 66 ALA B C 1
ATOM 2229 O O . ALA B 1 66 ? -4.309 -9.641 -16.484 1 91.19 66 ALA B O 1
ATOM 2230 N N . ASN B 1 67 ? -2.533 -10.812 -15.57 1 89.44 67 ASN B N 1
ATOM 2231 C CA . ASN B 1 67 ? -3.328 -11.852 -14.922 1 89.44 67 ASN B CA 1
ATOM 2232 C C . ASN B 1 67 ? -4.316 -12.492 -15.891 1 89.44 67 ASN B C 1
ATOM 2234 O O . ASN B 1 67 ? -5.512 -12.555 -15.609 1 89.44 67 ASN B O 1
ATOM 2238 N N . GLN B 1 68 ? -3.74 -12.992 -17 1 88.38 68 GLN B N 1
ATOM 2239 C CA . GLN B 1 68 ? -4.57 -13.641 -18.016 1 88.38 68 GLN B CA 1
ATOM 2240 C C . GLN B 1 68 ? -5.703 -12.719 -18.469 1 88.38 68 GLN B C 1
ATOM 2242 O O . GLN B 1 68 ? -6.848 -13.164 -18.609 1 88.38 68 GLN B O 1
ATOM 2247 N N . SER B 1 69 ? -5.5 -11.422 -18.5 1 88.5 69 SER B N 1
ATOM 2248 C CA . SER B 1 69 ? -6.348 -10.375 -19.062 1 88.5 69 SER B CA 1
ATOM 2249 C C . SER B 1 69 ? -7.48 -10.008 -18.109 1 88.5 69 SER B C 1
ATOM 2251 O O . SER B 1 69 ? -8.523 -9.508 -18.547 1 88.5 69 SER B O 1
ATOM 2253 N N . THR B 1 70 ? -7.297 -10.266 -16.875 1 91 70 THR B N 1
ATOM 2254 C CA . THR B 1 70 ? -8.328 -9.867 -15.914 1 91 70 THR B CA 1
ATOM 2255 C C . THR B 1 70 ? -7.867 -8.664 -15.094 1 91 70 THR B C 1
ATOM 2257 O O . THR B 1 70 ? -8.5 -8.305 -14.102 1 91 70 THR B O 1
ATOM 2260 N N . ALA B 1 71 ? -6.777 -8.094 -15.5 1 93.12 71 ALA B N 1
ATOM 2261 C CA . ALA B 1 71 ? -6.297 -6.891 -14.828 1 93.12 71 ALA B CA 1
ATOM 2262 C C . ALA B 1 71 ? -5.574 -5.969 -15.805 1 93.12 71 ALA B C 1
ATOM 2264 O O . ALA B 1 71 ? -5.043 -6.422 -16.828 1 93.12 71 ALA B O 1
ATOM 2265 N N . LEU B 1 72 ? -5.594 -4.707 -15.508 1 91.81 72 LEU B N 1
ATOM 2266 C CA . LEU B 1 72 ? -4.797 -3.701 -16.188 1 91.81 72 LEU B CA 1
ATOM 2267 C C . LEU B 1 72 ? -3.652 -3.215 -15.312 1 91.81 72 LEU B C 1
ATOM 2269 O O . LEU B 1 72 ? -3.879 -2.777 -14.18 1 91.81 72 LEU B O 1
ATOM 2273 N N . LYS B 1 73 ? -2.5 -3.34 -15.82 1 92.44 73 LYS B N 1
ATOM 2274 C CA . LYS B 1 73 ? -1.311 -2.938 -15.07 1 92.44 73 LYS B CA 1
ATOM 2275 C C . LYS B 1 73 ? -0.826 -1.56 -15.516 1 92.44 73 LYS B C 1
ATOM 2277 O O . LYS B 1 73 ? -0.595 -1.328 -16.703 1 92.44 73 LYS B O 1
ATOM 2282 N N . TYR B 1 74 ? -0.676 -0.68 -14.625 1 90.06 74 TYR B N 1
ATOM 2283 C CA . TYR B 1 74 ? -0.023 0.614 -14.789 1 90.06 74 TYR B CA 1
ATOM 2284 C C . TYR B 1 74 ? 1.32 0.64 -14.07 1 90.06 74 TYR B C 1
ATOM 2286 O O . TYR B 1 74 ? 1.386 0.429 -12.859 1 90.06 74 TYR B O 1
ATOM 2294 N N . SER B 1 75 ? 2.311 0.845 -14.836 1 88.75 75 SER B N 1
ATOM 2295 C CA . SER B 1 75 ? 3.648 0.804 -14.25 1 88.75 75 SER B CA 1
ATOM 2296 C C . SER B 1 75 ? 4.605 1.727 -14.992 1 88.75 75 SER B C 1
ATOM 2298 O O . SER B 1 75 ? 4.652 1.714 -16.234 1 88.75 75 SER B O 1
ATOM 2300 N N . PRO B 1 76 ? 5.465 2.486 -14.234 1 87.94 76 PRO B N 1
ATOM 2301 C CA . PRO B 1 76 ? 5.387 2.766 -12.797 1 87.94 76 PRO B CA 1
ATOM 2302 C C . PRO B 1 76 ? 4.297 3.777 -12.445 1 87.94 76 PRO B C 1
ATOM 2304 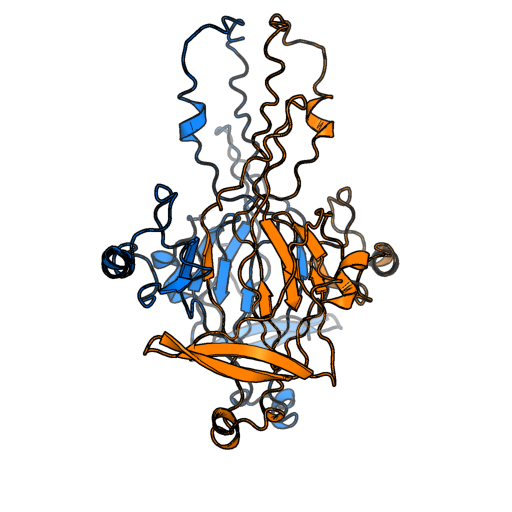O O . PRO B 1 76 ? 3.883 4.562 -13.305 1 87.94 76 PRO B O 1
ATOM 2307 N N . ILE B 1 77 ? 3.826 3.695 -11.227 1 87.56 77 ILE B N 1
ATOM 2308 C CA . ILE B 1 77 ? 2.803 4.652 -10.82 1 87.56 77 ILE B CA 1
ATOM 2309 C C . ILE B 1 77 ? 3.404 5.68 -9.867 1 87.56 77 ILE B C 1
ATOM 2311 O O . ILE B 1 77 ? 2.77 6.688 -9.547 1 87.56 77 ILE B O 1
ATOM 2315 N N . SER B 1 78 ? 4.516 5.395 -9.344 1 85.44 78 SER B N 1
ATOM 2316 C CA . SER B 1 78 ? 5.266 6.305 -8.484 1 85.44 78 SER B CA 1
ATOM 2317 C C . SER B 1 78 ? 6.766 6.031 -8.562 1 85.44 78 SER B C 1
ATOM 2319 O O . SER B 1 78 ? 7.184 4.988 -9.07 1 85.44 78 SER B O 1
ATOM 2321 N N . VAL B 1 79 ? 7.504 7.004 -8.117 1 79 79 VAL B N 1
ATOM 2322 C CA . VAL B 1 79 ? 8.953 6.887 -8.211 1 79 79 VAL B CA 1
ATOM 2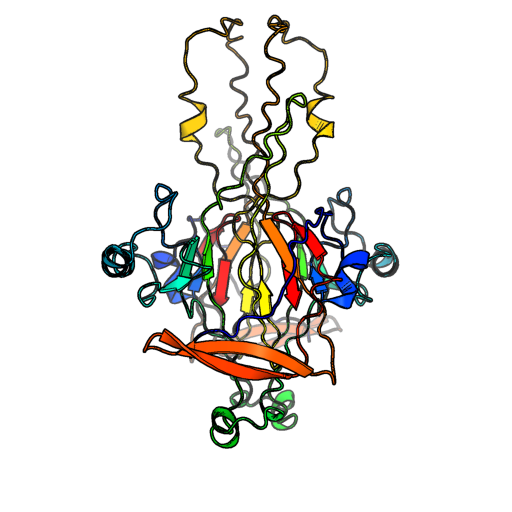323 C C . VAL B 1 79 ? 9.562 6.836 -6.805 1 79 79 VAL B C 1
ATOM 2325 O O . VAL B 1 79 ? 9.203 7.637 -5.941 1 79 79 VAL B O 1
ATOM 2328 N N . PHE B 1 80 ? 10.336 5.797 -6.602 1 83.06 80 PHE B N 1
ATOM 2329 C CA . PHE B 1 80 ? 11.148 5.75 -5.391 1 83.06 80 PHE B CA 1
ATOM 2330 C C . PHE B 1 80 ? 12.461 6.5 -5.59 1 83.06 80 PHE B C 1
ATOM 2332 O O . PHE B 1 80 ? 13.219 6.203 -6.516 1 83.06 80 PHE B O 1
ATOM 2339 N N . GLN B 1 81 ? 12.656 7.453 -4.758 1 84.44 81 GLN B N 1
ATOM 2340 C CA . GLN B 1 81 ? 13.875 8.242 -4.875 1 84.44 81 GLN B CA 1
ATOM 2341 C C . GLN B 1 81 ? 14.703 8.164 -3.598 1 84.44 81 GLN B C 1
ATOM 2343 O O . GLN B 1 81 ? 14.156 8.133 -2.494 1 84.44 81 GLN B O 1
ATOM 2348 N N . ASN B 1 82 ? 15.93 7.984 -3.764 1 84.38 82 ASN B N 1
ATOM 2349 C CA . ASN B 1 82 ? 16.953 8.086 -2.723 1 84.38 82 ASN B CA 1
ATOM 2350 C C . ASN B 1 82 ? 18.062 9.047 -3.125 1 84.38 82 ASN B C 1
ATOM 2352 O O . ASN B 1 82 ? 18.875 8.734 -4.008 1 84.38 82 ASN B O 1
ATOM 2356 N N . SER B 1 83 ? 18.156 10.172 -2.432 1 84.38 83 SER B N 1
ATOM 2357 C CA . SER B 1 83 ? 19.156 11.172 -2.783 1 84.38 83 SER B CA 1
ATOM 2358 C C . SER B 1 83 ? 20.047 11.5 -1.594 1 84.38 83 SER B C 1
ATOM 2360 O O . SER B 1 83 ? 20.5 12.641 -1.442 1 84.38 83 SER B O 1
ATOM 2362 N N . TYR B 1 84 ? 20.219 10.602 -0.734 1 82.94 84 TYR B N 1
ATOM 2363 C CA . TYR B 1 84 ? 21.047 10.836 0.441 1 82.94 84 TYR B CA 1
ATOM 2364 C C . TYR B 1 84 ? 22.484 11.195 0.039 1 82.94 84 TYR B C 1
ATOM 2366 O O . TYR B 1 84 ? 23.203 11.836 0.803 1 82.94 84 TYR B O 1
ATOM 2374 N N . ASN B 1 85 ? 22.828 10.656 -1.01 1 77.38 85 ASN B N 1
ATOM 2375 C CA . ASN B 1 85 ? 24.172 10.992 -1.487 1 77.38 85 ASN B CA 1
ATOM 2376 C C . ASN B 1 85 ? 24.344 12.492 -1.678 1 77.38 85 ASN B C 1
ATOM 2378 O O . ASN B 1 85 ? 25.469 12.992 -1.732 1 77.38 85 ASN B O 1
ATOM 2382 N N . GLN B 1 86 ? 23.312 13.125 -1.775 1 76.38 86 GLN B N 1
ATOM 2383 C CA . GLN B 1 86 ? 23.359 14.57 -1.972 1 76.38 86 GLN B CA 1
ATOM 2384 C C . GLN B 1 86 ? 23.391 15.305 -0.635 1 76.38 86 GLN B C 1
ATOM 2386 O O . GLN B 1 86 ? 23.562 16.531 -0.596 1 76.38 86 GLN B O 1
ATOM 2391 N N . CYS B 1 87 ? 23.156 14.477 0.37 1 73.69 87 CYS B N 1
ATOM 2392 C CA . CYS B 1 87 ? 23.141 15.102 1.688 1 73.69 87 CYS B CA 1
ATOM 2393 C C . CYS B 1 87 ? 24.547 15.469 2.137 1 73.69 87 CYS B C 1
ATOM 2395 O O . CYS B 1 87 ? 25.469 14.648 2.051 1 73.69 87 CYS B O 1
ATOM 2397 N N . LYS B 1 88 ? 24.875 16.719 2.383 1 65.31 88 LYS B N 1
ATOM 2398 C CA . LYS B 1 88 ? 26.156 17.156 2.928 1 65.31 88 LYS B CA 1
ATOM 2399 C C . LYS B 1 88 ? 26.219 16.922 4.434 1 65.31 88 LYS B C 1
ATOM 2401 O O . LYS B 1 88 ? 26.984 17.594 5.141 1 65.31 88 LYS B O 1
ATOM 2406 N N . CYS B 1 89 ? 25.344 16.031 4.852 1 60.53 89 CYS B N 1
ATOM 2407 C CA . CYS B 1 89 ? 25.297 15.812 6.293 1 60.53 89 CYS B CA 1
ATOM 2408 C C . CYS B 1 89 ? 26.281 14.727 6.711 1 60.53 89 CYS B C 1
ATOM 2410 O O . CYS B 1 89 ? 26.547 13.797 5.953 1 60.53 89 CYS B O 1
ATOM 2412 N N . PRO B 1 90 ? 27.031 15.109 7.75 1 58.09 90 PRO B N 1
ATOM 2413 C CA . PRO B 1 90 ? 28.047 14.156 8.219 1 58.09 90 PRO B CA 1
ATOM 2414 C C . PRO B 1 90 ? 27.5 12.742 8.375 1 58.09 90 PRO B C 1
ATOM 2416 O O . PRO B 1 90 ? 28.234 11.766 8.156 1 58.09 90 PRO B O 1
ATOM 2419 N N . GLU B 1 91 ? 26.312 12.633 8.828 1 54.47 91 GLU B N 1
ATOM 2420 C CA . GLU B 1 91 ? 25.766 11.312 9.117 1 54.47 91 GLU B CA 1
ATOM 2421 C C . GLU B 1 91 ? 25.703 10.453 7.859 1 54.47 91 GLU B C 1
ATOM 2423 O O . GLU B 1 91 ? 25.781 9.227 7.938 1 54.47 91 GLU B O 1
ATOM 2428 N N . THR B 1 92 ? 25.594 11.148 6.746 1 53.72 92 THR B N 1
ATOM 2429 C CA . THR B 1 92 ? 25.516 10.398 5.496 1 53.72 92 THR B CA 1
ATOM 2430 C C . THR B 1 92 ? 26.891 10.297 4.844 1 53.72 92 THR B C 1
ATOM 2432 O O . THR B 1 92 ? 27.078 9.539 3.885 1 53.72 92 THR B O 1
ATOM 2435 N N . GLN B 1 93 ? 27.797 11.281 5.031 1 51.72 93 GLN B N 1
ATOM 2436 C CA . GLN B 1 93 ? 29.078 11.32 4.336 1 51.72 93 GLN B CA 1
ATOM 2437 C C . GLN B 1 93 ? 29.812 9.984 4.465 1 51.72 93 GLN B C 1
ATOM 2439 O O . GLN B 1 93 ? 30.594 9.617 3.59 1 51.72 93 GLN B O 1
ATOM 2444 N N . GLY B 1 94 ? 29.609 9.398 5.605 1 45.66 94 GLY B N 1
ATOM 2445 C CA . GLY B 1 94 ? 30.375 8.172 5.758 1 45.66 94 GLY B CA 1
ATOM 2446 C C . GLY B 1 94 ? 29.578 6.918 5.465 1 45.66 94 GLY B C 1
ATOM 2447 O O . GLY B 1 94 ? 30.141 5.82 5.383 1 45.66 94 GLY B O 1
ATOM 2448 N N . SER B 1 95 ? 28.406 6.902 5.852 1 46.22 95 SER B N 1
ATOM 2449 C CA . SER B 1 95 ? 27.781 5.605 5.625 1 46.22 95 SER B CA 1
ATOM 2450 C C . SER B 1 95 ? 27.438 5.414 4.152 1 46.22 95 SER B C 1
ATOM 2452 O O . SER B 1 95 ? 26.562 6.109 3.621 1 46.22 95 SER B O 1
ATOM 2454 N N . GLY B 1 96 ? 28.281 5.699 3.264 1 46.31 96 GLY B N 1
ATOM 2455 C CA . GLY B 1 96 ? 28.172 5.238 1.888 1 46.31 96 GLY B CA 1
ATOM 2456 C C . GLY B 1 96 ? 27 4.309 1.651 1 46.31 96 GLY B C 1
ATOM 2457 O O . GLY B 1 96 ? 26.891 3.695 0.587 1 46.31 96 GLY B O 1
ATOM 2458 N N . LYS B 1 97 ? 26.531 3.779 2.725 1 51.53 97 LYS B N 1
ATOM 2459 C CA . LYS B 1 97 ? 25.609 2.666 2.514 1 51.53 97 LYS B CA 1
ATOM 2460 C C . LYS B 1 97 ? 24.281 3.148 1.919 1 51.53 97 LYS B C 1
ATOM 2462 O O . LYS B 1 97 ? 23.703 4.133 2.387 1 51.53 97 LYS B O 1
ATOM 2467 N N . ASP B 1 98 ? 24 2.953 0.674 1 59.12 98 ASP B N 1
ATOM 2468 C CA . ASP B 1 98 ? 22.766 3.016 -0.085 1 59.12 98 ASP B CA 1
ATOM 2469 C C . ASP B 1 98 ? 21.547 2.803 0.825 1 59.12 98 ASP B C 1
ATOM 2471 O O . ASP B 1 98 ? 21.594 1.97 1.732 1 59.12 98 ASP B O 1
ATOM 2475 N N . ALA B 1 99 ? 20.75 3.871 1.109 1 71.75 99 ALA B N 1
ATOM 2476 C CA . ALA B 1 99 ? 19.484 3.74 1.842 1 71.75 99 ALA B CA 1
ATOM 2477 C C . ALA B 1 99 ? 18.656 2.578 1.305 1 71.75 99 ALA B C 1
ATOM 2479 O O . ALA B 1 99 ? 18.641 2.322 0.099 1 71.75 99 ALA B O 1
ATOM 2480 N N . ASP B 1 100 ? 18.188 1.811 2.23 1 77.81 100 ASP B N 1
ATOM 2481 C CA . ASP B 1 100 ? 17.328 0.685 1.877 1 77.81 100 ASP B CA 1
ATOM 2482 C C . ASP B 1 100 ? 15.852 1.068 1.979 1 77.81 100 ASP B C 1
ATOM 2484 O O . ASP B 1 100 ? 15.461 1.79 2.895 1 77.81 100 ASP B O 1
ATOM 2488 N N . PRO B 1 101 ? 15.148 0.698 0.956 1 85.25 101 PRO B N 1
ATOM 2489 C CA . PRO B 1 101 ? 13.703 0.896 1.1 1 85.25 101 PRO B CA 1
ATOM 2490 C C . PRO B 1 101 ? 13.133 0.212 2.342 1 85.25 101 PRO B C 1
ATOM 2492 O O . PRO B 1 101 ? 13.586 -0.875 2.713 1 85.25 101 PRO B O 1
ATOM 2495 N N . ARG B 1 102 ? 12.273 0.93 2.992 1 88.06 102 ARG B N 1
ATOM 2496 C CA . ARG B 1 102 ? 11.656 0.421 4.211 1 88.06 102 ARG B CA 1
ATOM 2497 C C . ARG B 1 102 ? 10.133 0.501 4.121 1 88.06 102 ARG B C 1
ATOM 2499 O O . ARG B 1 102 ? 9.586 1.483 3.615 1 88.06 102 ARG B O 1
ATOM 2506 N N . MET B 1 103 ? 9.562 -0.58 4.613 1 92.12 103 MET B N 1
ATOM 2507 C CA . MET B 1 103 ? 8.109 -0.575 4.73 1 92.12 103 MET B CA 1
ATOM 2508 C C . MET B 1 103 ? 7.68 -0.575 6.195 1 92.12 103 MET B C 1
ATOM 2510 O O . MET B 1 103 ? 8.148 -1.4 6.98 1 92.12 103 MET B O 1
ATOM 2514 N N . SER B 1 104 ? 6.824 0.397 6.551 1 93.12 104 SER B N 1
ATOM 2515 C CA . SER B 1 104 ? 6.305 0.541 7.906 1 93.12 104 SER B CA 1
ATOM 2516 C C . SER B 1 104 ? 4.781 0.573 7.914 1 93.12 104 SER B C 1
ATOM 2518 O O . SER B 1 104 ? 4.156 0.9 6.902 1 93.12 104 SER B O 1
ATOM 2520 N N . MET B 1 105 ? 4.277 0.186 9 1 93.44 105 MET B N 1
ATOM 2521 C CA . MET B 1 105 ? 2.838 0.291 9.211 1 93.44 105 MET B CA 1
ATOM 2522 C C . MET B 1 105 ? 2.523 1.267 10.344 1 93.44 105 MET B C 1
ATOM 2524 O O . MET B 1 105 ? 3.154 1.222 11.398 1 93.44 105 MET B O 1
ATOM 2528 N N . PHE B 1 106 ? 1.614 2.186 10.102 1 94.62 106 PHE B N 1
ATOM 2529 C CA . PHE B 1 106 ? 1.078 3.098 11.109 1 94.62 106 PHE B CA 1
ATOM 2530 C C . PHE B 1 106 ? -0.376 2.766 11.422 1 94.62 106 PHE B C 1
ATOM 2532 O O . PHE B 1 106 ? -1.252 2.932 10.57 1 94.62 106 PHE B O 1
ATOM 2539 N N . SER B 1 107 ? -0.612 2.252 12.547 1 91.88 107 SER B N 1
ATOM 2540 C CA . SER B 1 107 ? -1.987 2.146 13.023 1 91.88 107 SER B CA 1
ATOM 2541 C C . SER B 1 107 ? -2.469 3.465 13.617 1 91.88 107 SER B C 1
ATOM 2543 O O . SER B 1 107 ? -2.059 3.846 14.719 1 91.88 107 SER B O 1
ATOM 2545 N N . CYS B 1 108 ? -3.375 4.078 12.844 1 92.88 108 CYS B N 1
ATOM 2546 C CA . CYS B 1 108 ? -3.748 5.449 13.18 1 92.88 108 CYS B CA 1
ATOM 2547 C C . CYS B 1 108 ? -5.07 5.484 13.938 1 92.88 108 CYS B C 1
ATOM 2549 O O . CYS B 1 108 ? -5.992 4.727 13.625 1 92.88 108 CYS B O 1
ATOM 2551 N N . PHE B 1 109 ? -5.141 6.316 14.844 1 91.31 109 PHE B N 1
ATOM 2552 C CA . PHE B 1 109 ? -6.359 6.578 15.594 1 91.31 109 PHE B CA 1
ATOM 2553 C C . PHE B 1 109 ? -6.961 7.922 15.203 1 91.31 109 PHE B C 1
ATOM 2555 O O . PHE B 1 109 ? -6.23 8.867 14.883 1 91.31 109 PHE B O 1
ATOM 2562 N N . PRO B 1 110 ? -8.328 7.938 15.18 1 87.75 110 PRO B N 1
ATOM 2563 C CA . PRO B 1 110 ? -8.969 9.188 14.773 1 87.75 110 PRO B CA 1
ATOM 2564 C C . PRO B 1 110 ? -8.5 10.383 15.602 1 87.75 110 PRO B C 1
ATOM 2566 O O . PRO B 1 110 ? -8.273 10.25 16.812 1 87.75 110 PRO B O 1
ATOM 2569 N N . ARG B 1 111 ? -8.336 11.531 14.945 1 88.12 111 ARG B N 1
ATOM 2570 C CA . ARG B 1 111 ? -7.957 12.781 15.594 1 88.12 111 ARG B CA 1
ATOM 2571 C C . ARG B 1 111 ? -9.188 13.578 16.016 1 88.12 111 ARG B C 1
ATOM 2573 O O . ARG B 1 111 ? -10.18 13.625 15.273 1 88.12 111 ARG B O 1
ATOM 2580 N N . ALA B 1 112 ? -9.016 14.203 17.172 1 84.62 112 ALA B N 1
ATOM 2581 C CA . ALA B 1 112 ? -10.086 15.086 17.625 1 84.62 112 ALA B CA 1
ATOM 2582 C C . ALA B 1 112 ? -10.125 16.375 16.812 1 84.62 112 ALA B C 1
ATOM 2584 O O . ALA B 1 112 ? -9.078 16.969 16.547 1 84.62 112 ALA B O 1
ATOM 2585 N N . LEU B 1 113 ? -11.336 16.734 16.422 1 88.25 113 LEU B N 1
ATOM 2586 C CA . LEU B 1 113 ? -11.539 18 15.711 1 88.25 113 LEU B CA 1
ATOM 2587 C C . LEU B 1 113 ? -12.086 19.062 16.641 1 88.25 113 LEU B C 1
ATOM 2589 O O . LEU B 1 113 ? -12.953 18.781 17.484 1 88.25 113 LEU B O 1
ATOM 2593 N N . ARG B 1 114 ? -11.461 20.25 16.562 1 89.44 114 ARG B N 1
ATOM 2594 C CA . ARG B 1 114 ? -12 21.375 17.297 1 89.44 114 ARG B CA 1
ATOM 2595 C C . ARG B 1 114 ? -13.305 21.875 16.688 1 89.44 114 ARG B C 1
ATOM 2597 O O . ARG B 1 114 ? -13.398 22.031 15.461 1 89.44 114 ARG B O 1
ATOM 2604 N N . ARG B 1 115 ? -14.297 22.062 17.594 1 82.56 115 ARG B N 1
ATOM 2605 C CA . ARG B 1 115 ? -15.57 22.578 17.125 1 82.56 115 ARG B CA 1
ATOM 2606 C C . ARG B 1 115 ? -15.492 24.078 16.859 1 82.56 115 ARG B C 1
ATOM 2608 O O . ARG B 1 115 ? -14.93 24.828 17.656 1 82.56 115 ARG B O 1
ATOM 2615 N N . ARG B 1 116 ? -15.844 24.438 15.688 1 71.81 116 ARG B N 1
ATOM 2616 C CA . ARG B 1 116 ? -15.906 25.859 15.406 1 71.81 116 ARG B CA 1
ATOM 2617 C C . ARG B 1 116 ? -17.219 26.469 15.914 1 71.81 116 ARG B C 1
ATOM 2619 O O . ARG B 1 116 ? -18.281 25.906 15.703 1 71.81 116 ARG B O 1
ATOM 2626 N N . GLY B 1 117 ? -17.359 27.047 17.141 1 60.06 117 GLY B N 1
ATOM 2627 C CA . GLY B 1 117 ? -18.469 27.672 17.828 1 60.06 117 GLY B CA 1
ATOM 2628 C C . GLY B 1 117 ? -19.359 28.469 16.906 1 60.06 117 GLY B C 1
ATOM 2629 O O . GLY B 1 117 ? -20.078 29.375 17.344 1 60.06 117 GLY B O 1
ATOM 2630 N N . GLY B 1 118 ? -19.312 28.391 15.641 1 54.09 118 GLY B N 1
ATOM 2631 C CA . GLY B 1 118 ? -20.219 29.359 15.078 1 54.09 118 GLY B CA 1
ATOM 2632 C C . GLY B 1 118 ? -21.672 29.031 15.336 1 54.09 118 GLY B C 1
ATOM 2633 O O . GLY B 1 118 ? -22.016 27.875 15.594 1 54.09 118 GLY B O 1
ATOM 2634 N N . GLN B 1 119 ? -22.547 30.047 15.875 1 50.59 119 GLN B N 1
ATOM 2635 C CA . GLN B 1 119 ? -23.938 30.047 16.344 1 50.59 119 GLN B CA 1
ATOM 2636 C C . GLN B 1 119 ? -24.766 29.016 15.609 1 50.59 119 GLN B C 1
ATOM 2638 O O . GLN B 1 119 ? -25.609 28.344 16.203 1 50.59 119 GLN B O 1
ATOM 2643 N N . GLY B 1 120 ? -25.094 29.172 14.195 1 47.22 120 GLY B N 1
ATOM 2644 C CA . GLY B 1 120 ? -26.266 28.688 13.477 1 47.22 120 GLY B CA 1
ATOM 2645 C C . GLY B 1 120 ? -26.047 27.328 12.836 1 47.22 120 GLY B C 1
ATOM 2646 O O . GLY B 1 120 ? -26.969 26.75 12.266 1 47.22 120 GLY B O 1
ATOM 2647 N N . ARG B 1 121 ? -24.953 27.047 12.078 1 49.88 121 ARG B N 1
ATOM 2648 C CA . ARG B 1 121 ? -25.062 25.938 11.125 1 49.88 121 ARG B CA 1
ATOM 2649 C C . ARG B 1 121 ? -24.812 24.594 11.805 1 49.88 121 ARG B C 1
ATOM 2651 O O . ARG B 1 121 ? -23.906 24.469 12.633 1 49.88 121 ARG B O 1
ATOM 2658 N N . LYS B 1 122 ? -25.859 23.703 11.812 1 47.66 122 LYS B N 1
ATOM 2659 C CA . LYS B 1 122 ? -26.109 22.344 12.281 1 47.66 122 LYS B CA 1
ATOM 2660 C C . LYS B 1 122 ? -24.875 21.453 12.062 1 47.66 122 LYS B C 1
ATOM 2662 O O . LYS B 1 122 ? -24.766 20.391 12.664 1 47.66 122 LYS B O 1
ATOM 2667 N N . PHE B 1 123 ? -24.312 21.562 10.859 1 50.06 123 PHE B N 1
ATOM 2668 C CA . PHE B 1 123 ? -23.266 20.594 10.633 1 50.06 123 PHE B CA 1
ATOM 2669 C C . PHE B 1 123 ? -21.922 21.125 11.102 1 50.06 123 PHE B C 1
ATOM 2671 O O . PHE B 1 123 ? -21.359 22.047 10.5 1 50.06 123 PHE B O 1
ATOM 2678 N N . ALA B 1 124 ? -21.719 21.156 12.32 1 50.69 124 ALA B N 1
ATOM 2679 C CA . ALA B 1 124 ? -20.484 21.578 12.984 1 50.69 124 ALA B CA 1
ATOM 2680 C C . ALA B 1 124 ? -19.25 21.031 12.258 1 50.69 124 ALA B C 1
ATOM 2682 O O . ALA B 1 124 ? -19.031 19.828 12.219 1 50.69 124 ALA B O 1
ATOM 2683 N N . SER B 1 125 ? -18.797 21.719 11.18 1 65.94 125 SER B N 1
ATOM 2684 C CA . SER B 1 125 ? -17.547 21.422 10.5 1 65.94 125 SER B CA 1
ATOM 2685 C C . SER B 1 125 ? -16.375 21.422 11.477 1 65.94 125 SER B C 1
ATOM 2687 O O . SER B 1 125 ? -16.297 22.281 12.359 1 65.94 125 SER B O 1
ATOM 2689 N N . GLY B 1 126 ? -15.672 20.297 11.695 1 82 126 GLY B N 1
ATOM 2690 C CA . GLY B 1 126 ? -14.531 20.172 12.586 1 82 126 GLY B CA 1
ATOM 2691 C C . GLY B 1 126 ? -13.25 20.734 11.992 1 82 126 GLY B C 1
ATOM 2692 O O . GLY B 1 126 ? -13.117 20.828 10.773 1 82 126 GLY B O 1
ATOM 2693 N N . CYS B 1 127 ? -12.547 21.391 12.906 1 89.38 127 CYS B N 1
ATOM 2694 C CA . CYS B 1 127 ? -11.234 21.922 12.547 1 89.38 127 CYS B CA 1
ATOM 2695 C C . CYS B 1 127 ? -10.117 21.047 13.125 1 89.38 127 CYS B C 1
ATOM 2697 O O . CYS B 1 127 ? -10.141 20.719 14.312 1 89.38 127 CYS B O 1
ATOM 2699 N N . PHE B 1 128 ? -9.273 20.656 12.227 1 92.5 128 PHE B N 1
ATOM 2700 C CA . PHE B 1 128 ? -8.078 19.938 12.688 1 92.5 128 PHE B CA 1
ATOM 2701 C C . PHE B 1 128 ? -6.914 20.906 12.867 1 92.5 128 PHE B C 1
ATOM 2703 O O . PHE B 1 128 ? -6.512 21.594 11.914 1 92.5 128 PHE B O 1
ATOM 2710 N N . ASP B 1 129 ? -6.367 20.891 14.039 1 92.31 129 ASP B N 1
ATOM 2711 C CA . ASP B 1 129 ? -5.238 21.766 14.328 1 92.31 129 ASP B CA 1
ATOM 2712 C C . ASP B 1 129 ? -3.914 21.109 13.953 1 92.31 129 ASP B C 1
ATOM 2714 O O . ASP B 1 129 ? -3.482 20.156 14.609 1 92.31 129 ASP B O 1
ATOM 2718 N N . VAL B 1 130 ? -3.234 21.656 12.961 1 92.81 130 VAL B N 1
ATOM 2719 C CA . VAL B 1 130 ? -1.942 21.141 12.516 1 92.81 130 VAL B CA 1
ATOM 2720 C C . VAL B 1 130 ? -0.82 21.844 13.289 1 92.81 130 VAL B C 1
ATOM 2722 O O . VAL B 1 130 ? -0.677 23.062 13.227 1 92.81 130 VAL B O 1
ATOM 2725 N N . LYS B 1 131 ? -0.028 21.062 13.922 1 90.44 131 LYS B N 1
ATOM 2726 C CA . LYS B 1 131 ? 1.006 21.641 14.781 1 90.44 131 LYS B CA 1
ATOM 2727 C C . LYS B 1 131 ? 2.4 21.312 14.25 1 90.44 131 LYS B C 1
ATOM 2729 O O . LYS B 1 131 ? 3.379 21.969 14.625 1 90.44 131 LYS B O 1
ATOM 2734 N N . ILE B 1 132 ? 2.486 20.359 13.414 1 91.81 132 ILE B N 1
ATOM 2735 C CA . ILE B 1 132 ? 3.791 19.906 12.938 1 91.81 132 ILE B CA 1
ATOM 2736 C C . ILE B 1 132 ? 3.705 19.562 11.453 1 91.81 132 ILE B C 1
ATOM 2738 O O . ILE B 1 132 ? 2.719 18.969 11.008 1 91.81 132 ILE B O 1
ATOM 2742 N N . LEU B 1 133 ? 4.723 19.953 10.758 1 92.75 133 LEU B N 1
ATOM 2743 C CA . LEU B 1 133 ? 4.977 19.484 9.398 1 92.75 133 LEU B CA 1
ATOM 2744 C C . LEU B 1 133 ? 6.289 18.703 9.328 1 92.75 133 LEU B C 1
ATOM 2746 O O . LEU B 1 133 ? 7.289 19.125 9.922 1 92.75 133 LEU B O 1
ATOM 2750 N N . GLU B 1 134 ? 6.18 17.547 8.664 1 91.31 134 GLU B N 1
ATOM 2751 C CA . GLU B 1 134 ? 7.371 16.719 8.516 1 91.31 134 GLU B CA 1
ATOM 2752 C C . GLU B 1 134 ? 7.922 16.797 7.09 1 91.31 134 GLU B C 1
ATOM 2754 O O . GLU B 1 134 ? 7.156 16.875 6.129 1 91.31 134 GLU B O 1
ATOM 2759 N N . ARG B 1 135 ? 9.266 16.75 7.035 1 90.5 135 ARG B N 1
ATOM 2760 C CA . ARG B 1 135 ? 9.93 16.797 5.738 1 90.5 135 ARG B CA 1
ATOM 2761 C C . ARG B 1 135 ? 10.969 15.695 5.609 1 90.5 135 ARG B C 1
ATOM 2763 O O . ARG B 1 135 ? 11.703 15.406 6.559 1 90.5 135 ARG B O 1
ATOM 2770 N N . HIS B 1 136 ? 10.953 15.031 4.488 1 88.25 136 HIS B N 1
ATOM 2771 C CA . HIS B 1 136 ? 11.992 14.102 4.078 1 88.25 136 HIS B CA 1
ATOM 2772 C C . HIS B 1 136 ? 12.633 14.531 2.766 1 88.25 136 HIS B C 1
ATOM 2774 O O . HIS B 1 136 ? 12.219 14.102 1.69 1 88.25 136 HIS B O 1
ATOM 2780 N N . PRO B 1 137 ? 13.719 15.312 2.855 1 86.25 137 PRO B N 1
ATOM 2781 C CA . PRO B 1 137 ? 14.219 15.961 1.641 1 86.25 137 PRO B CA 1
ATOM 2782 C C . PRO B 1 137 ? 14.961 14.992 0.721 1 86.25 137 PRO B C 1
ATOM 2784 O O . PRO B 1 137 ? 15.148 15.281 -0.463 1 86.25 137 PRO B O 1
ATOM 2787 N N . TYR B 1 138 ? 15.297 13.82 1.233 1 88.06 138 TYR B N 1
ATOM 2788 C CA . TYR B 1 138 ? 16.219 13.023 0.429 1 88.06 138 TYR B CA 1
ATOM 2789 C C . TYR B 1 138 ? 15.562 11.734 -0.04 1 88.06 138 TYR B C 1
ATOM 2791 O O . TYR B 1 138 ? 16.188 10.93 -0.742 1 88.06 138 TYR B O 1
ATOM 2799 N N . THR B 1 139 ? 14.344 11.516 0.404 1 90.31 139 THR B N 1
ATOM 2800 C CA . THR B 1 139 ? 13.656 10.305 -0.013 1 90.31 139 THR B CA 1
ATOM 2801 C C . THR B 1 139 ? 12.188 10.586 -0.309 1 90.31 139 THR B C 1
ATOM 2803 O O . THR B 1 139 ? 11.625 11.562 0.19 1 90.31 139 THR B O 1
ATOM 2806 N N . THR B 1 140 ? 11.641 9.75 -1.141 1 92.56 140 THR B N 1
ATOM 2807 C CA . THR B 1 140 ? 10.188 9.742 -1.283 1 92.56 140 THR B CA 1
ATOM 2808 C C . THR B 1 140 ? 9.547 8.789 -0.274 1 92.56 140 THR B C 1
ATOM 2810 O O . THR B 1 140 ? 10.164 7.809 0.136 1 92.56 140 THR B O 1
ATOM 2813 N N . GLN B 1 141 ? 8.398 9.148 0.11 1 94.94 141 GLN B N 1
ATOM 2814 C CA . GLN B 1 141 ? 7.566 8.305 0.967 1 94.94 141 GLN B CA 1
ATOM 2815 C C . GLN B 1 141 ? 6.184 8.102 0.356 1 94.94 141 GLN B C 1
ATOM 2817 O O . GLN B 1 141 ? 5.555 9.047 -0.112 1 94.94 141 GLN B O 1
ATOM 2822 N N . THR B 1 142 ? 5.805 6.832 0.274 1 95.88 142 THR B N 1
ATOM 2823 C CA . THR B 1 142 ? 4.457 6.504 -0.177 1 95.88 142 THR B CA 1
ATOM 2824 C C . THR B 1 142 ? 3.58 6.086 0.999 1 95.88 142 THR B C 1
ATOM 2826 O O . THR B 1 142 ? 3.982 5.254 1.814 1 95.88 142 THR B O 1
ATOM 2829 N N . PHE B 1 143 ? 2.414 6.711 1.111 1 96.81 143 PHE B N 1
ATOM 2830 C CA . PHE B 1 143 ? 1.432 6.367 2.131 1 96.81 143 PHE B CA 1
ATOM 2831 C C . PHE B 1 143 ? 0.213 5.699 1.506 1 96.81 143 PHE B C 1
ATOM 2833 O O . PHE B 1 143 ? -0.491 6.312 0.7 1 96.81 143 PHE B O 1
ATOM 2840 N N . ILE B 1 144 ? 0.012 4.465 1.86 1 96.5 144 ILE B N 1
ATOM 2841 C CA . ILE B 1 144 ? -1.091 3.674 1.322 1 96.5 144 ILE B CA 1
ATOM 2842 C C . ILE B 1 144 ? -2.037 3.275 2.451 1 96.5 144 ILE B C 1
ATOM 2844 O O . ILE B 1 144 ? -1.624 2.637 3.422 1 96.5 144 ILE B O 1
ATOM 2848 N N . PRO B 1 145 ? -3.332 3.662 2.344 1 95.38 145 PRO B N 1
ATOM 2849 C CA . PRO B 1 145 ? -4.273 3.234 3.381 1 95.38 145 PRO B CA 1
ATOM 2850 C C . PRO B 1 145 ? -4.609 1.746 3.299 1 95.38 145 PRO B C 1
ATOM 2852 O O . PRO B 1 145 ? -4.719 1.193 2.203 1 95.38 145 PRO B O 1
ATOM 2855 N N . LEU B 1 146 ? -4.641 1.161 4.375 1 92.81 146 LEU B N 1
ATOM 2856 C CA . LEU B 1 146 ? -5.055 -0.233 4.484 1 92.81 146 LEU B CA 1
ATOM 2857 C C . LEU B 1 146 ? -6.359 -0.355 5.27 1 92.81 146 LEU B C 1
ATOM 2859 O O . LEU B 1 146 ? -6.465 0.158 6.387 1 92.81 146 LEU B O 1
ATOM 2863 N N . GLY B 1 147 ? -7.375 -0.981 4.672 1 87.56 147 GLY B N 1
ATOM 2864 C CA . GLY B 1 147 ? -8.633 -1.21 5.367 1 87.56 147 GLY B CA 1
ATOM 2865 C C . GLY B 1 147 ? -9.539 0.006 5.371 1 87.56 147 GLY B C 1
ATOM 2866 O O . GLY B 1 147 ? -10.422 0.127 6.227 1 87.56 147 GLY B O 1
ATOM 2867 N N . VAL B 1 148 ? -9.25 0.927 4.617 1 87.44 148 VAL B N 1
ATOM 2868 C CA . VAL B 1 148 ? -10.094 2.105 4.473 1 87.44 148 VAL B CA 1
ATOM 2869 C C . VAL B 1 148 ? -10.977 1.96 3.232 1 87.44 148 VAL B C 1
ATOM 2871 O O . VAL B 1 148 ? -10.484 1.618 2.152 1 87.44 148 VAL B O 1
ATOM 2874 N N . PRO B 1 149 ? -12.25 2.156 3.402 1 83.69 149 PRO B N 1
ATOM 2875 C CA . PRO B 1 149 ? -13.148 1.955 2.26 1 83.69 149 PRO B CA 1
ATOM 2876 C C . PRO B 1 149 ? -12.969 3.014 1.176 1 83.69 149 PRO B C 1
ATOM 2878 O O . PRO B 1 149 ? -12.5 4.121 1.46 1 83.69 149 PRO B O 1
ATOM 2881 N N . PRO B 1 150 ? -13.32 2.572 -0.042 1 86 150 PRO B N 1
ATOM 2882 C CA . PRO B 1 150 ? -13.305 3.568 -1.115 1 86 150 PRO B CA 1
ATOM 2883 C C . PRO B 1 150 ? -14.398 4.617 -0.964 1 86 150 PRO B C 1
ATOM 2885 O O . PRO B 1 150 ? -15.211 4.539 -0.038 1 86 150 PRO B O 1
ATOM 2888 N N . ALA B 1 151 ? -14.391 5.574 -1.826 1 79.38 151 ALA B N 1
ATOM 2889 C CA . ALA B 1 151 ? -15.422 6.605 -1.772 1 79.38 151 ALA B CA 1
ATOM 2890 C C . ALA B 1 151 ? -16.812 5.996 -1.902 1 79.38 151 ALA B C 1
ATOM 2892 O O . ALA B 1 151 ? -17.016 5.035 -2.65 1 79.38 151 ALA B O 1
ATOM 2893 N N . VAL B 1 152 ? -17.766 6.344 -0.939 1 66.12 152 VAL B N 1
ATOM 2894 C CA . VAL B 1 152 ? -19.141 5.867 -1.065 1 66.12 152 VAL B CA 1
ATOM 2895 C C . VAL B 1 152 ? -19.906 6.762 -2.033 1 66.12 152 VAL B C 1
ATOM 2897 O O . VAL B 1 152 ? -19.75 7.988 -2.014 1 66.12 152 VAL B O 1
ATOM 2900 N N . ASN B 1 153 ? -20.328 6.195 -3.111 1 55.16 153 ASN B N 1
ATOM 2901 C CA . ASN B 1 153 ? -21.234 6.977 -3.945 1 55.16 153 ASN B CA 1
ATOM 2902 C C . ASN B 1 153 ? -22.547 7.254 -3.229 1 55.16 153 ASN B C 1
ATOM 2904 O O . ASN B 1 153 ? -23.281 6.328 -2.877 1 55.16 153 ASN B O 1
ATOM 2908 N N . ARG B 1 154 ? -22.812 8.219 -2.613 1 46 154 ARG B N 1
ATOM 2909 C CA . ARG B 1 154 ? -24.047 8.625 -1.962 1 46 154 ARG B CA 1
ATOM 2910 C C . ARG B 1 154 ? -25.219 8.555 -2.928 1 46 154 ARG B C 1
ATOM 2912 O O . ARG B 1 154 ? -26.375 8.438 -2.504 1 46 154 ARG B O 1
ATOM 2919 N N . LYS B 1 155 ? -25.203 8.758 -4.129 1 42.53 155 LYS B N 1
ATOM 2920 C CA . LYS B 1 155 ? -26.406 8.805 -4.957 1 42.53 155 LYS B CA 1
ATOM 2921 C C . LYS B 1 155 ? -27.109 7.449 -4.977 1 42.53 155 LYS B C 1
ATOM 2923 O O . LYS B 1 155 ? -28.312 7.371 -5.266 1 42.53 155 LYS B O 1
ATOM 2928 N N . ARG B 1 156 ? -26.484 6.344 -4.793 1 37.84 156 ARG B N 1
ATOM 2929 C CA . ARG B 1 156 ? -27.234 5.109 -5 1 37.84 156 ARG B CA 1
ATOM 2930 C C . ARG B 1 156 ? -28.203 4.859 -3.85 1 37.84 156 ARG B C 1
ATOM 2932 O O . ARG B 1 156 ? -28.984 3.9 -3.885 1 37.84 156 ARG B O 1
ATOM 2939 N N . ARG B 1 157 ? -28.016 5.465 -2.73 1 37.25 157 ARG B N 1
ATOM 2940 C CA . ARG B 1 157 ? -29.016 5.125 -1.727 1 37.25 157 ARG B CA 1
ATOM 2941 C C . ARG B 1 157 ? -30.391 5.656 -2.123 1 37.25 157 ARG B C 1
ATOM 2943 O O . ARG B 1 157 ? -31.406 5.18 -1.622 1 37.25 157 ARG B O 1
ATOM 2950 N N . ASN B 1 158 ? -30.375 6.664 -2.932 1 36.06 158 ASN B N 1
ATOM 2951 C CA . ASN B 1 158 ? -31.734 7.172 -3.145 1 36.06 158 ASN B CA 1
ATOM 2952 C C . ASN B 1 158 ? -32.5 6.305 -4.133 1 36.06 158 ASN B C 1
ATOM 2954 O O . ASN B 1 158 ? -33.719 6.379 -4.207 1 36.06 158 ASN B O 1
ATOM 2958 N N . ASN B 1 159 ? -31.828 5.68 -5.094 1 33.47 159 ASN B N 1
ATOM 2959 C CA . ASN B 1 159 ? -32.719 5.055 -6.074 1 33.47 159 ASN B CA 1
ATOM 2960 C C . ASN B 1 159 ? -33.156 3.666 -5.629 1 33.47 159 ASN B C 1
ATOM 2962 O O . ASN B 1 159 ? -33.406 2.789 -6.461 1 33.47 159 ASN B O 1
ATOM 2966 N N . GLY B 1 160 ? -33 3.18 -4.484 1 31.36 160 GLY B N 1
ATOM 2967 C CA . GLY B 1 160 ? -33.844 2.037 -4.215 1 31.36 160 GLY B CA 1
ATOM 2968 C C . GLY B 1 160 ? -35.312 2.268 -4.613 1 31.36 160 GLY B C 1
ATOM 2969 O O . GLY B 1 160 ? -35.75 3.41 -4.66 1 31.36 160 GLY B O 1
ATOM 2970 N N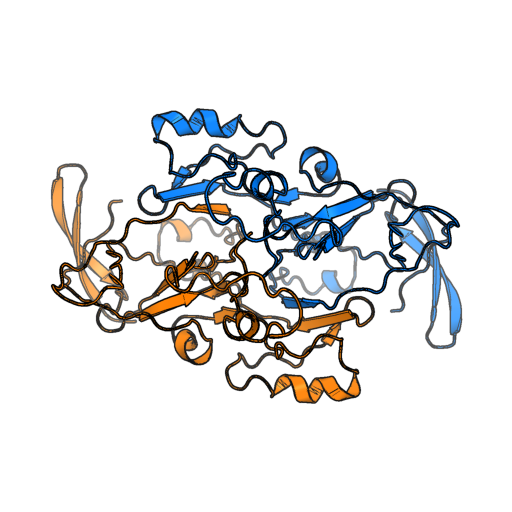 . ASN B 1 161 ? -35.875 1.31 -5.34 1 28.23 161 ASN B N 1
ATOM 2971 C CA . ASN B 1 161 ? -37.281 1.244 -5.766 1 28.23 161 ASN B CA 1
ATOM 2972 C C . ASN B 1 161 ? -38.219 1.683 -4.652 1 28.23 161 ASN B C 1
ATOM 2974 O O . ASN B 1 161 ? -38.156 1.16 -3.539 1 28.23 161 ASN B O 1
ATOM 2978 N N . LYS B 1 162 ? -39.094 2.709 -4.746 1 30.8 162 LYS B N 1
ATOM 2979 C CA . LYS B 1 162 ? -40.406 3.01 -4.18 1 30.8 162 LYS B CA 1
ATOM 2980 C C . LYS B 1 162 ? -41.219 1.742 -4.031 1 30.8 162 LYS B C 1
ATOM 2982 O O . LYS B 1 162 ? -42.375 1.795 -3.551 1 30.8 162 LYS B O 1
ATOM 2987 N N . SER B 1 163 ? -41.094 0.736 -4.809 1 26.64 163 SER B N 1
ATOM 2988 C CA . SER B 1 163 ? -42.188 -0.226 -4.77 1 26.64 163 SER B CA 1
ATOM 2989 C C . SER B 1 163 ? -42.344 -0.811 -3.371 1 26.64 163 SER B C 1
ATOM 2991 O O . SER B 1 163 ? -43.469 -0.796 -2.82 1 26.64 163 SER B O 1
ATOM 2993 N N . LEU B 1 164 ? -42.062 -2.172 -3.074 1 25.58 164 LEU B N 1
ATOM 2994 C CA . LEU B 1 164 ? -42.906 -3.041 -2.277 1 25.58 164 LEU B CA 1
ATOM 2995 C C . LEU B 1 164 ? -42.688 -2.807 -0.787 1 25.58 164 LEU B C 1
ATOM 2997 O O . LEU B 1 164 ? -43.344 -3.432 0.049 1 25.58 164 LEU B O 1
ATOM 3001 N N . SER B 1 165 ? -41.406 -2.486 -0.229 1 24.91 165 SER B N 1
ATOM 3002 C CA . SER B 1 165 ? -41.594 -2.49 1.219 1 24.91 165 SER B CA 1
ATOM 3003 C C . SER B 1 165 ? -42.312 -1.233 1.686 1 24.91 165 SER B C 1
ATOM 3005 O O . SER B 1 165 ? -41.844 -0.117 1.461 1 24.91 165 SER B O 1
ATOM 3007 N N . THR B 1 166 ? -43.562 -1.101 1.577 1 25.28 166 THR B N 1
ATOM 3008 C CA . THR B 1 166 ? -44.562 -0.225 2.17 1 25.28 166 THR B CA 1
ATOM 3009 C C . THR B 1 166 ? -44.219 0.095 3.621 1 25.28 166 THR B C 1
ATOM 3011 O O . THR B 1 166 ? -45.062 0.607 4.367 1 25.28 166 THR B O 1
ATOM 3014 N N . GLY B 1 167 ? -43.219 -0.584 4.262 1 25.75 167 GLY B N 1
ATOM 3015 C CA . GLY B 1 167 ? -43.344 -0.064 5.617 1 25.75 167 GLY B CA 1
ATOM 3016 C C . GLY B 1 167 ? -43.25 1.449 5.684 1 25.75 167 GLY B C 1
ATOM 3017 O O . GLY B 1 167 ? -42.719 2.09 4.766 1 25.75 167 GLY B O 1
ATOM 3018 N N . ALA B 1 168 ? -44.156 2.104 6.371 1 23.61 168 ALA B N 1
ATOM 3019 C CA . ALA B 1 168 ? -44.375 3.502 6.73 1 23.61 168 ALA B CA 1
ATOM 3020 C C . ALA B 1 168 ? -43.062 4.223 6.988 1 23.61 168 ALA B C 1
ATOM 3022 O O . ALA B 1 168 ? -42.219 3.73 7.742 1 23.61 168 ALA B O 1
ATOM 3023 N N . ARG B 1 169 ? -42.625 5.027 6.051 1 27.92 169 ARG B N 1
ATOM 3024 C CA . ARG B 1 169 ? -41.656 6.094 6.184 1 27.92 169 ARG B CA 1
ATOM 3025 C C . ARG B 1 169 ? -41.781 6.801 7.527 1 27.92 169 ARG B C 1
ATOM 3027 O O . ARG B 1 169 ? -42.781 7.504 7.766 1 27.92 169 ARG B O 1
ATOM 3034 N N . ASP B 1 170 ? -41.625 6.109 8.641 1 29.28 170 ASP B N 1
ATOM 3035 C CA . ASP B 1 170 ? -41.656 7.137 9.672 1 29.28 170 ASP B CA 1
ATOM 3036 C C . ASP B 1 170 ? -40.844 8.367 9.258 1 29.28 170 ASP B C 1
ATOM 3038 O O . ASP B 1 170 ? -39.75 8.242 8.742 1 29.28 170 ASP B O 1
ATOM 3042 N N . GLY B 1 171 ? -41.344 9.461 8.766 1 30.62 171 GLY B N 1
ATOM 3043 C CA . GLY B 1 171 ? -41.031 10.836 8.406 1 30.62 171 GLY B CA 1
ATOM 3044 C C . GLY B 1 171 ? -39.812 11.391 9.109 1 30.62 171 GLY B C 1
ATOM 3045 O O . GLY B 1 171 ? -39.281 12.43 8.719 1 30.62 171 GLY B O 1
ATOM 3046 N N . ASN B 1 172 ? -39.75 11.328 10.43 1 30.89 172 ASN B N 1
ATOM 3047 C CA . ASN B 1 172 ? -38.969 12.344 11.109 1 30.89 172 ASN B CA 1
ATOM 3048 C C . ASN B 1 172 ? -37.469 12.109 10.906 1 30.89 172 ASN B C 1
ATOM 3050 O O . ASN B 1 172 ? -36.688 13.062 10.836 1 30.89 172 ASN B O 1
ATOM 3054 N N . ASN B 1 173 ? -36.938 10.938 11.398 1 30.55 173 ASN B N 1
ATOM 3055 C CA . ASN B 1 173 ? -35.5 10.977 11.648 1 30.55 173 ASN B CA 1
ATOM 3056 C C . ASN B 1 173 ? -34.719 10.812 10.359 1 30.55 173 ASN B C 1
ATOM 3058 O O . ASN B 1 173 ? -34.531 9.688 9.875 1 30.55 173 ASN B O 1
ATOM 3062 N N . ASP B 1 174 ? -34.875 11.547 9.297 1 34.22 174 ASP B N 1
ATOM 3063 C CA . ASP B 1 174 ? -33.844 11.859 8.328 1 34.22 174 ASP B CA 1
ATOM 3064 C C . ASP B 1 174 ? -32.469 11.766 8.961 1 34.22 174 ASP B C 1
ATOM 3066 O O . ASP B 1 174 ? -31.812 12.781 9.211 1 34.22 174 ASP B O 1
ATOM 3070 N N . GLY B 1 175 ? -32.375 11.141 10.055 1 33.41 175 GLY B N 1
ATOM 3071 C CA . GLY B 1 175 ? -31 11.055 10.547 1 33.41 175 GLY B CA 1
ATOM 3072 C C . GLY B 1 175 ? -30 10.672 9.469 1 33.41 175 GLY B C 1
ATOM 3073 O O . GLY B 1 175 ? -30.266 9.781 8.664 1 33.41 175 GLY B O 1
ATOM 3074 N N . ASP B 1 176 ? -29.312 11.695 8.812 1 35.81 176 ASP B N 1
ATOM 3075 C CA . ASP B 1 176 ? -28 11.617 8.188 1 35.81 176 ASP B CA 1
ATOM 3076 C C . ASP B 1 176 ? -27.234 10.375 8.641 1 35.81 176 ASP B C 1
ATOM 3078 O O . ASP B 1 176 ? -26.656 10.359 9.727 1 35.81 176 ASP B O 1
ATOM 3082 N N . ASP B 1 177 ? -27.797 9.359 8.797 1 40.03 177 ASP B N 1
ATOM 3083 C CA . ASP B 1 177 ? -26.969 8.18 8.977 1 40.03 177 ASP B CA 1
ATOM 3084 C C . ASP B 1 177 ? -25.609 8.344 8.281 1 40.03 177 ASP B C 1
ATOM 3086 O O . ASP B 1 177 ? -25.453 7.93 7.133 1 40.03 177 ASP B O 1
ATOM 3090 N N . GLU B 1 178 ? -24.953 9.57 8.242 1 41.56 178 GLU B N 1
ATOM 3091 C CA . GLU B 1 178 ? -23.641 10.172 7.988 1 41.56 178 GLU B CA 1
ATOM 3092 C C . GLU B 1 178 ? -22.516 9.273 8.484 1 41.56 178 GLU B C 1
ATOM 3094 O O . GLU B 1 178 ? -21.75 9.664 9.375 1 41.56 178 GLU B O 1
ATOM 3099 N N . ASN B 1 179 ? -22.766 8.125 8.875 1 43.62 179 ASN B N 1
ATOM 3100 C CA . ASN B 1 179 ? -21.5 7.504 9.25 1 43.62 179 ASN B CA 1
ATOM 3101 C C . ASN B 1 179 ? -20.422 7.73 8.188 1 43.62 179 ASN B C 1
ATOM 3103 O O . ASN B 1 179 ? -20.484 7.152 7.102 1 43.62 179 ASN B O 1
ATOM 3107 N N . PRO B 1 180 ? -19.812 8.898 8.219 1 52.09 180 PRO B N 1
ATOM 3108 C CA . PRO B 1 180 ? -18.797 9.234 7.207 1 52.09 180 PRO B CA 1
ATOM 3109 C C . PRO B 1 180 ? -17.828 8.094 6.945 1 52.09 180 PRO B C 1
ATOM 3111 O O . PRO B 1 180 ? -17.5 7.336 7.859 1 52.09 180 PRO B O 1
ATOM 3114 N N . SER B 1 181 ? -17.906 7.555 5.766 1 63.22 181 SER B N 1
ATOM 3115 C CA . SER B 1 181 ? -16.859 6.621 5.336 1 63.22 181 SER B CA 1
ATOM 3116 C C . SER B 1 181 ? -15.484 7.098 5.77 1 63.22 181 SER B C 1
ATOM 3118 O O . SER B 1 181 ? -15.211 8.297 5.785 1 63.22 181 SER B O 1
ATOM 3120 N N . ALA B 1 182 ? -14.703 6.191 6.438 1 66.81 182 ALA B N 1
ATOM 3121 C CA . ALA B 1 182 ? -13.344 6.516 6.875 1 66.81 182 ALA B CA 1
ATOM 3122 C C . ALA B 1 182 ? -12.547 7.172 5.75 1 66.81 182 ALA B C 1
ATOM 3124 O O . ALA B 1 182 ? -12.648 6.77 4.59 1 66.81 182 ALA B O 1
ATOM 3125 N N . SER B 1 183 ? -12.164 8.398 6.078 1 85.19 183 SER B N 1
ATOM 3126 C CA . SER B 1 183 ? -11.273 9.172 5.223 1 85.19 183 SER B CA 1
ATOM 3127 C C . SER B 1 183 ? -10.047 9.656 5.988 1 85.19 183 SER B C 1
ATOM 3129 O O . SER B 1 183 ? -9.961 9.477 7.203 1 85.19 183 SER B O 1
ATOM 3131 N N . TYR B 1 184 ? -9.102 10.062 5.258 1 92 184 TYR B N 1
ATOM 3132 C CA . TYR B 1 184 ? -7.934 10.633 5.914 1 92 184 TYR B CA 1
ATOM 3133 C C . TYR B 1 184 ? -7.52 11.938 5.25 1 92 184 TYR B C 1
ATOM 3135 O O . TYR B 1 184 ? -7.914 12.219 4.117 1 92 184 TYR B O 1
ATOM 3143 N N . LEU B 1 185 ? -6.82 12.734 5.977 1 94.5 185 LEU B N 1
ATOM 3144 C CA . LEU B 1 185 ? -6.379 14.062 5.551 1 94.5 185 LEU B CA 1
ATOM 3145 C C . LEU B 1 185 ? -4.914 14.031 5.125 1 94.5 185 LEU B C 1
ATOM 3147 O O . LEU B 1 185 ? -4.078 13.43 5.801 1 94.5 185 LEU B O 1
ATOM 3151 N N . VAL B 1 186 ? -4.641 14.648 4.016 1 96.94 186 VAL B N 1
ATOM 3152 C CA . VAL B 1 186 ? -3.283 14.883 3.541 1 96.94 186 VAL B CA 1
ATOM 3153 C C . VAL B 1 186 ? -2.988 16.375 3.551 1 96.94 186 VAL B C 1
ATOM 3155 O O . VAL B 1 186 ? -3.621 17.156 2.824 1 96.94 186 VAL B O 1
ATOM 3158 N N . ILE B 1 187 ? -2.059 16.719 4.387 1 97 187 ILE B N 1
ATOM 3159 C CA . ILE B 1 187 ? -1.684 18.125 4.488 1 97 187 ILE B CA 1
ATOM 3160 C C . ILE B 1 187 ? -0.245 18.312 4.012 1 97 187 ILE B C 1
ATOM 3162 O O . ILE B 1 187 ? 0.668 17.641 4.5 1 97 187 ILE B O 1
ATOM 3166 N N . VAL B 1 188 ? -0.066 19.219 3.059 1 97.56 188 VAL B N 1
ATOM 3167 C CA . VAL B 1 188 ? 1.23 19.359 2.404 1 97.56 188 VAL B CA 1
ATOM 3168 C C . VAL B 1 188 ? 1.562 20.844 2.242 1 97.56 188 VAL B C 1
ATOM 3170 O O . VAL B 1 188 ? 0.663 21.688 2.184 1 97.56 188 VAL B O 1
ATOM 3173 N N . ALA B 1 189 ? 2.883 21.109 2.211 1 96.19 189 ALA B N 1
ATOM 3174 C CA . ALA B 1 189 ? 3.412 22.422 1.893 1 96.19 189 ALA B CA 1
ATOM 3175 C C . ALA B 1 189 ? 4.551 22.328 0.882 1 96.19 189 ALA B C 1
ATOM 3177 O O . ALA B 1 189 ? 5.426 21.469 1.001 1 96.19 189 ALA B O 1
ATOM 3178 N N . PRO B 1 190 ? 4.488 23.203 -0.13 1 94.56 190 PRO B N 1
ATOM 3179 C CA . PRO B 1 190 ? 5.688 23.266 -0.973 1 94.56 190 PRO B CA 1
ATOM 3180 C C . PRO B 1 190 ? 6.918 23.75 -0.214 1 94.56 190 PRO B C 1
ATOM 3182 O O . PRO B 1 190 ? 6.805 24.234 0.917 1 94.56 190 PRO B O 1
ATOM 3185 N N . SER B 1 191 ? 8.016 23.422 -0.779 1 94.25 191 SER B N 1
ATOM 3186 C CA . SER B 1 191 ? 9.266 23.938 -0.225 1 94.25 191 SER B CA 1
ATOM 3187 C C . SER B 1 191 ? 9.68 25.234 -0.908 1 94.25 191 SER B C 1
ATOM 3189 O O . SER B 1 191 ? 9.547 25.375 -2.127 1 94.25 191 SER B O 1
ATOM 3191 N N . LEU B 1 192 ? 10.156 26.172 -0.102 1 94.81 192 LEU B N 1
ATOM 3192 C CA . LEU B 1 192 ? 10.797 27.359 -0.652 1 94.81 192 LEU B CA 1
ATOM 3193 C C . LEU B 1 192 ? 12.266 27.094 -0.949 1 94.81 192 LEU B C 1
ATOM 3195 O O . LEU B 1 192 ? 13.141 27.562 -0.219 1 94.81 192 LEU B O 1
ATOM 3199 N N . HIS B 1 193 ? 12.469 26.469 -2.047 1 93.62 193 HIS B N 1
ATOM 3200 C CA . HIS B 1 193 ? 13.805 26.016 -2.41 1 93.62 193 HIS B CA 1
ATOM 3201 C C . HIS B 1 193 ? 14.758 27.203 -2.564 1 93.62 193 HIS B C 1
ATOM 3203 O O . HIS B 1 193 ? 14.43 28.172 -3.242 1 93.62 193 HIS B O 1
ATOM 3209 N N . GLY B 1 194 ? 15.906 27.062 -1.987 1 93.94 194 GLY B N 1
ATOM 3210 C CA . GLY B 1 194 ? 16.938 28.078 -2.121 1 93.94 194 GLY B CA 1
ATOM 3211 C C . GLY B 1 194 ? 16.797 29.203 -1.117 1 93.94 194 GLY B C 1
ATOM 3212 O O . GLY B 1 194 ? 17.641 30.094 -1.048 1 93.94 194 GLY B O 1
ATOM 3213 N N . GLN B 1 195 ? 15.742 29.172 -0.375 1 95.94 195 GLN B N 1
ATOM 3214 C CA . GLN B 1 195 ? 15.523 30.203 0.631 1 95.94 195 GLN B CA 1
ATOM 3215 C C . GLN B 1 195 ? 15.883 29.703 2.025 1 95.94 195 GLN B C 1
ATOM 3217 O O . GLN B 1 195 ? 16.156 28.516 2.211 1 95.94 195 GLN B O 1
ATOM 3222 N N . THR B 1 196 ? 15.984 30.688 2.895 1 95.69 196 THR B N 1
ATOM 3223 C CA . THR B 1 196 ? 16.234 30.359 4.297 1 95.69 196 THR B CA 1
ATOM 3224 C C . THR B 1 196 ? 15.219 31.062 5.199 1 95.69 196 THR B C 1
ATOM 3226 O O . THR B 1 196 ? 14.656 32.094 4.82 1 95.69 196 THR B O 1
ATOM 3229 N N . ALA B 1 197 ? 14.938 30.469 6.266 1 94.94 197 ALA B N 1
ATOM 3230 C CA . ALA B 1 197 ? 14.062 31.062 7.273 1 94.94 197 ALA B CA 1
ATOM 3231 C C . ALA B 1 197 ? 14.641 30.875 8.672 1 94.94 197 ALA B C 1
ATOM 3233 O O . ALA B 1 197 ? 15.227 29.844 8.984 1 94.94 197 ALA B O 1
ATOM 3234 N N . GLN B 1 198 ? 14.438 31.938 9.469 1 95.12 198 GLN B N 1
ATOM 3235 C CA . GLN B 1 198 ? 14.828 31.844 10.867 1 95.12 198 GLN B CA 1
ATOM 3236 C C . GLN B 1 198 ? 13.812 31.031 11.672 1 95.12 198 GLN B C 1
ATOM 3238 O O . GLN B 1 198 ? 12.602 31.203 11.5 1 95.12 198 GLN B O 1
ATOM 3243 N N . ALA B 1 199 ? 14.352 30.141 12.453 1 95 199 ALA B N 1
ATOM 3244 C CA . ALA B 1 199 ? 13.508 29.328 13.328 1 95 199 ALA B CA 1
ATOM 3245 C C . ALA B 1 199 ? 14.094 29.266 14.742 1 95 199 ALA B C 1
ATOM 3247 O O . ALA B 1 199 ? 15.25 29.625 14.953 1 95 199 ALA B O 1
ATOM 3248 N N . THR B 1 200 ? 13.219 28.906 15.656 1 95.44 200 THR B N 1
ATOM 3249 C CA . THR B 1 200 ? 13.633 28.781 17.047 1 95.44 200 THR B CA 1
ATOM 3250 C C . THR B 1 200 ? 13.672 27.312 17.469 1 95.44 200 THR B C 1
ATOM 3252 O O . THR B 1 200 ? 12.766 26.547 17.141 1 95.44 200 THR B O 1
ATOM 3255 N N . VAL B 1 201 ? 14.812 26.938 18.109 1 93.75 201 VAL B N 1
ATOM 3256 C CA . VAL B 1 201 ? 14.906 25.625 18.719 1 93.75 201 VAL B CA 1
ATOM 3257 C C . VAL B 1 201 ? 14.977 25.766 20.234 1 93.75 201 VAL B C 1
ATOM 3259 O O . VAL B 1 201 ? 15.664 26.641 20.75 1 93.75 201 VAL B O 1
ATOM 3262 N N . VAL B 1 202 ? 14.156 24.969 20.891 1 92.38 202 VAL B N 1
ATOM 3263 C CA . VAL B 1 202 ? 14.211 24.922 22.344 1 92.38 202 VAL B CA 1
ATOM 3264 C C . VAL B 1 202 ? 14.977 23.688 22.797 1 92.38 202 VAL B C 1
ATOM 3266 O O . VAL B 1 202 ? 14.539 22.562 22.547 1 92.38 202 VAL B O 1
ATOM 3269 N N . ASN B 1 203 ? 16.109 23.906 23.391 1 87.5 203 ASN B N 1
ATOM 3270 C CA . ASN B 1 203 ? 16.922 22.766 23.781 1 87.5 203 ASN B CA 1
ATOM 3271 C C . ASN B 1 203 ? 16.391 22.094 25.047 1 87.5 203 ASN B C 1
ATOM 3273 O O . ASN B 1 203 ? 15.359 22.484 25.578 1 87.5 203 ASN B O 1
ATOM 3277 N N . ALA B 1 204 ? 17.109 21.078 25.453 1 88.44 204 ALA B N 1
ATOM 3278 C CA . ALA B 1 204 ? 16.656 20.25 26.578 1 88.44 204 ALA B CA 1
ATOM 3279 C C . ALA B 1 204 ? 16.562 21.062 27.859 1 88.44 204 ALA B C 1
ATOM 3281 O O . ALA B 1 204 ? 15.758 20.766 28.75 1 88.44 204 ALA B O 1
ATOM 3282 N N . GLN B 1 205 ? 17.297 22.047 28.016 1 91.06 205 GLN B N 1
ATOM 3283 C CA . GLN B 1 205 ? 17.328 22.906 29.203 1 91.06 205 GLN B CA 1
ATOM 3284 C C . GLN B 1 205 ? 16.297 24.016 29.109 1 91.06 205 GLN B C 1
ATOM 3286 O O . GLN B 1 205 ? 16.172 24.828 30.031 1 91.06 205 GLN B O 1
ATOM 3291 N N . GLY B 1 206 ? 15.594 24.062 28.031 1 90 206 GLY B N 1
ATOM 3292 C CA . GLY B 1 206 ? 14.547 25.062 27.859 1 90 206 GLY B CA 1
ATOM 3293 C C . GLY B 1 206 ? 15.055 26.359 27.234 1 90 206 GLY B C 1
ATOM 3294 O O . GLY B 1 206 ? 14.312 27.344 27.141 1 90 206 GLY B O 1
ATOM 3295 N N . CYS B 1 207 ? 16.312 26.422 26.891 1 92.75 207 CYS B N 1
ATOM 3296 C CA . CYS B 1 207 ? 16.906 27.609 26.297 1 92.75 207 CYS B CA 1
ATOM 3297 C C . CYS B 1 207 ? 16.578 27.719 24.812 1 92.75 207 CYS B C 1
ATOM 3299 O O . CYS B 1 207 ? 16.641 26.719 24.094 1 92.75 207 CYS B O 1
ATOM 3301 N N . LYS B 1 208 ? 16.25 28.938 24.453 1 93.56 208 LYS B N 1
ATOM 3302 C CA . LYS B 1 208 ? 15.891 29.203 23.062 1 93.56 208 LYS B CA 1
ATOM 3303 C C . LYS B 1 208 ? 17.125 29.578 22.25 1 93.56 208 LYS B C 1
ATOM 3305 O O . LYS B 1 208 ? 17.938 30.391 22.672 1 93.56 208 LYS B O 1
ATOM 3310 N N . GLU B 1 209 ? 17.203 28.891 21.141 1 93.69 209 GLU B N 1
ATOM 3311 C CA . GLU B 1 209 ? 18.266 29.188 20.188 1 93.69 209 GLU B CA 1
ATOM 3312 C C . GLU B 1 209 ? 17.703 29.438 18.797 1 93.69 209 GLU B C 1
ATOM 3314 O O . GLU B 1 209 ? 16.766 28.766 18.375 1 93.69 209 GLU B O 1
ATOM 3319 N N . GLN B 1 210 ? 18.344 30.391 18.156 1 94.19 210 GLN B N 1
ATOM 3320 C CA . GLN B 1 210 ? 17.938 30.672 16.781 1 94.19 210 GLN B CA 1
ATOM 3321 C C . GLN B 1 210 ? 18.719 29.844 15.789 1 94.19 210 GLN B C 1
ATOM 3323 O O . GLN B 1 210 ? 19.953 29.734 15.891 1 94.19 210 GLN B O 1
ATOM 3328 N N . VAL B 1 211 ? 17.906 29.234 14.867 1 93.75 211 VAL B N 1
ATOM 3329 C CA . VAL B 1 211 ? 18.562 28.453 13.82 1 93.75 211 VAL B CA 1
ATOM 3330 C C . VAL B 1 211 ? 18.016 28.859 12.453 1 93.75 211 VAL B C 1
ATOM 3332 O O . VAL B 1 211 ? 16.953 29.484 12.359 1 93.75 211 VAL B O 1
ATOM 3335 N N . LEU B 1 212 ? 18.844 28.562 11.445 1 93.75 212 LEU B N 1
ATOM 3336 C CA . LEU B 1 212 ? 18.422 28.797 10.07 1 93.75 212 LEU B CA 1
ATOM 3337 C C . LEU B 1 212 ? 17.969 27.5 9.406 1 93.75 212 LEU B C 1
ATOM 3339 O O . LEU B 1 212 ? 18.672 26.5 9.445 1 93.75 212 LEU B O 1
ATOM 3343 N N . ILE B 1 213 ? 16.828 27.562 8.844 1 92.88 213 ILE B N 1
ATOM 3344 C CA . ILE B 1 213 ? 16.297 26.422 8.109 1 92.88 213 ILE B CA 1
ATOM 3345 C C . ILE B 1 213 ? 16.422 26.656 6.605 1 92.88 213 ILE B C 1
ATOM 3347 O O . ILE B 1 213 ? 15.977 27.688 6.102 1 92.88 213 ILE B O 1
ATOM 3351 N N . ARG B 1 214 ? 17.016 25.672 5.945 1 92.19 214 ARG B N 1
ATOM 3352 C CA . ARG B 1 214 ? 17.109 25.734 4.492 1 92.19 214 ARG B CA 1
ATOM 3353 C C . ARG B 1 214 ? 15.883 25.094 3.844 1 92.19 214 ARG B C 1
ATOM 3355 O O . ARG B 1 214 ? 15.391 24.062 4.305 1 92.19 214 ARG B O 1
ATOM 3362 N N . ASP B 1 215 ? 15.383 25.781 2.717 1 93.94 215 ASP B N 1
ATOM 3363 C CA . ASP B 1 215 ? 14.227 25.312 1.964 1 93.94 215 ASP B CA 1
ATOM 3364 C C . ASP B 1 215 ? 13.016 25.125 2.879 1 93.94 215 ASP B C 1
ATOM 3366 O O . ASP B 1 215 ? 12.398 24.047 2.881 1 93.94 215 ASP B O 1
ATOM 3370 N N . PRO B 1 216 ? 12.742 26.172 3.615 1 94.88 216 PRO B N 1
ATOM 3371 C CA . PRO B 1 216 ? 11.633 26.016 4.555 1 94.88 216 PRO B CA 1
ATOM 3372 C C . PRO B 1 216 ? 10.305 25.734 3.852 1 94.88 216 PRO B C 1
ATOM 3374 O O . PRO B 1 216 ? 10.188 25.906 2.639 1 94.88 216 PRO B O 1
ATOM 3377 N N . PRO B 1 217 ? 9.414 25.219 4.625 1 94.94 217 PRO B N 1
ATOM 3378 C CA . PRO B 1 217 ? 8.094 25.062 4.02 1 94.94 217 PRO B CA 1
ATOM 3379 C C . PRO B 1 217 ? 7.422 26.391 3.713 1 94.94 217 PRO B C 1
ATOM 3381 O O . PRO B 1 217 ? 7.547 27.344 4.492 1 94.94 217 PRO B O 1
ATOM 3384 N N . ASP B 1 218 ? 6.777 26.469 2.564 1 94.69 218 ASP B N 1
ATOM 3385 C CA . ASP B 1 218 ? 5.922 27.594 2.209 1 94.69 218 ASP B CA 1
ATOM 3386 C C . ASP B 1 218 ? 4.559 27.484 2.889 1 94.69 218 ASP B C 1
ATOM 3388 O O . ASP B 1 218 ? 3.596 27.016 2.285 1 94.69 218 ASP B O 1
ATOM 3392 N N . ILE B 1 219 ? 4.445 27.969 4.027 1 93.69 219 ILE B N 1
ATOM 3393 C CA . ILE B 1 219 ? 3.277 27.828 4.887 1 93.69 219 ILE B CA 1
ATOM 3394 C C . ILE B 1 219 ? 2.076 28.516 4.25 1 93.69 219 ILE B C 1
ATOM 3396 O O . ILE B 1 219 ? 0.941 28.047 4.379 1 93.69 219 ILE B O 1
ATOM 3400 N N . ARG B 1 220 ? 2.254 29.562 3.576 1 92.81 220 ARG B N 1
ATOM 3401 C CA . ARG B 1 220 ? 1.174 30.359 2.998 1 92.81 220 ARG B CA 1
ATOM 3402 C C . ARG B 1 220 ? 0.491 29.609 1.859 1 92.81 220 ARG B C 1
ATOM 3404 O O . ARG B 1 220 ? -0.627 29.938 1.467 1 92.81 220 ARG B O 1
ATOM 3411 N N . ASN B 1 221 ? 1.199 28.594 1.312 1 94.62 221 ASN B N 1
ATOM 3412 C CA . ASN B 1 221 ? 0.637 27.844 0.195 1 94.62 221 ASN B CA 1
ATOM 3413 C C . ASN B 1 221 ? 0.412 26.391 0.56 1 94.62 221 ASN B C 1
ATOM 3415 O O . ASN B 1 221 ? 0.439 25.516 -0.311 1 94.62 221 ASN B O 1
ATOM 3419 N N . MET B 1 222 ? 0.228 26.188 1.782 1 95.56 222 MET B N 1
ATOM 3420 C CA . MET B 1 222 ? -0.127 24.844 2.246 1 95.56 222 MET B CA 1
ATOM 3421 C C . MET B 1 222 ? -1.497 24.438 1.719 1 95.56 222 MET B C 1
ATOM 3423 O O . MET B 1 222 ? -2.371 25.281 1.517 1 95.56 222 MET B O 1
ATOM 3427 N N . LYS B 1 223 ? -1.678 23.188 1.486 1 97.31 223 LYS B N 1
ATOM 3428 C CA . LYS B 1 223 ? -2.949 22.625 1.044 1 97.31 223 LYS B CA 1
ATOM 3429 C C . LYS B 1 223 ? -3.34 21.422 1.892 1 97.31 223 LYS B C 1
ATOM 3431 O O . LYS B 1 223 ? -2.479 20.766 2.479 1 97.31 223 LYS B O 1
ATOM 3436 N N . ALA B 1 224 ? -4.633 21.203 1.979 1 97 224 ALA B N 1
ATOM 3437 C CA . ALA B 1 224 ? -5.199 20.047 2.662 1 97 224 ALA B CA 1
ATOM 3438 C C . ALA B 1 224 ? -6.16 19.297 1.751 1 97 224 ALA B C 1
ATOM 3440 O O . ALA B 1 224 ? -7.039 19.891 1.126 1 97 224 ALA B O 1
ATOM 3441 N N . PHE B 1 225 ? -5.957 18.031 1.691 1 96.75 225 PHE B N 1
ATOM 3442 C CA . PHE B 1 225 ? -6.781 17.188 0.837 1 96.75 225 PHE B CA 1
ATOM 3443 C C . PHE B 1 225 ? -7.48 16.109 1.657 1 96.75 225 PHE B C 1
ATOM 3445 O O . PHE B 1 225 ? -6.883 15.516 2.561 1 96.75 225 PHE B O 1
ATOM 3452 N N . ILE B 1 226 ? -8.711 15.875 1.361 1 94.25 226 ILE B N 1
ATOM 3453 C CA . ILE B 1 226 ? -9.414 14.711 1.889 1 94.25 226 ILE B CA 1
ATOM 3454 C C . ILE B 1 226 ? -9.273 13.539 0.923 1 94.25 226 ILE B C 1
ATOM 3456 O O . ILE B 1 226 ? -9.57 13.664 -0.267 1 94.25 226 ILE B O 1
ATOM 3460 N N . ALA B 1 227 ? -8.789 12.492 1.46 1 95.25 227 ALA B N 1
ATOM 3461 C CA . ALA B 1 227 ? -8.594 11.289 0.658 1 95.25 227 ALA B CA 1
ATOM 3462 C C . ALA B 1 227 ? -9.43 10.133 1.191 1 95.25 227 ALA B C 1
ATOM 3464 O O . ALA B 1 227 ? -9.906 10.18 2.328 1 95.25 227 ALA B O 1
ATOM 3465 N N . HIS B 1 228 ? -9.68 9.125 0.373 1 92.44 228 HIS B N 1
ATOM 3466 C CA . HIS B 1 228 ? -10.414 7.918 0.752 1 92.44 228 HIS B CA 1
ATOM 3467 C C . HIS B 1 228 ? -9.562 6.668 0.546 1 92.44 228 HIS B C 1
ATOM 3469 O O . HIS B 1 228 ? -8.391 6.766 0.163 1 92.44 228 HIS B O 1
ATOM 3475 N N . GLY B 1 229 ? -10.18 5.5 0.755 1 92.88 229 GLY B N 1
ATOM 3476 C CA . GLY B 1 229 ? -9.422 4.258 0.808 1 92.88 229 GLY B CA 1
ATOM 3477 C C . GLY B 1 229 ? -8.938 3.799 -0.554 1 92.88 229 GLY B C 1
ATOM 3478 O O . GLY B 1 229 ? -8.047 2.949 -0.647 1 92.88 229 GLY B O 1
ATOM 3479 N N . GLY B 1 230 ? -9.422 4.301 -1.607 1 92.12 230 GLY B N 1
ATOM 3480 C CA . GLY B 1 230 ? -8.992 3.961 -2.955 1 92.12 230 GLY B CA 1
ATOM 3481 C C . GLY B 1 230 ? -7.855 4.832 -3.457 1 92.12 230 GLY B C 1
ATOM 3482 O O . GLY B 1 230 ? -7.488 4.766 -4.633 1 92.12 230 GLY B O 1
ATOM 3483 N N . GLN B 1 231 ? -7.305 5.652 -2.576 1 94.44 231 GLN B N 1
ATOM 3484 C CA . GLN B 1 231 ? -6.27 6.594 -2.98 1 94.44 231 GLN B CA 1
ATOM 3485 C C . GLN B 1 231 ? -5.043 6.488 -2.078 1 94.44 231 GLN B C 1
ATOM 3487 O O . GLN B 1 231 ? -5.156 6.09 -0.918 1 94.44 231 GLN B O 1
ATOM 3492 N N . ALA B 1 232 ? -3.92 6.773 -2.625 1 96.38 232 ALA B N 1
ATOM 3493 C CA . ALA B 1 232 ? -2.639 6.863 -1.93 1 96.38 232 ALA B CA 1
ATOM 3494 C C . ALA B 1 232 ? -1.831 8.062 -2.418 1 96.38 232 ALA B C 1
ATOM 3496 O O . ALA B 1 232 ? -2.256 8.773 -3.33 1 96.38 232 ALA B O 1
ATOM 3497 N N . VAL B 1 233 ? -0.723 8.359 -1.723 1 96.12 233 VAL B N 1
ATOM 3498 C CA . VAL B 1 233 ? 0.097 9.484 -2.156 1 96.12 233 VAL B CA 1
ATOM 3499 C C . VAL B 1 233 ? 1.576 9.117 -2.053 1 96.12 233 VAL B C 1
ATOM 3501 O O . VAL B 1 233 ? 1.968 8.336 -1.184 1 96.12 233 VAL B O 1
ATOM 3504 N N . THR B 1 234 ? 2.354 9.578 -2.93 1 95.5 234 THR B N 1
ATOM 3505 C CA . THR B 1 234 ? 3.811 9.586 -2.852 1 95.5 234 THR B CA 1
ATOM 3506 C C . THR B 1 234 ? 4.344 11.016 -2.836 1 95.5 234 THR B C 1
ATOM 3508 O O . THR B 1 234 ? 3.932 11.844 -3.648 1 95.5 234 THR B O 1
ATOM 3511 N N . LEU B 1 235 ? 5.219 11.336 -1.94 1 92.81 235 LEU B N 1
ATOM 3512 C CA . LEU B 1 235 ? 5.812 12.664 -1.888 1 92.81 235 LEU B CA 1
ATOM 3513 C C . LEU B 1 235 ? 7.188 12.617 -1.228 1 92.81 235 LEU B C 1
ATOM 3515 O O . LEU B 1 235 ? 7.516 11.656 -0.531 1 92.81 235 LEU B O 1
#

Nearest PDB structures (foldseek):
  9c3c-assembly1_d  TM=1.445E-01  e=7.303E+00  Oryctolagus cuniculus
  9c3c-assembly1_b  TM=1.220E-01  e=7.747E+00  Oryctolagus cuniculus
  9c3c-assembly1_b  TM=1.221E-01  e=4.051E+00  Oryctolagus cuniculus
  9c3c-assembly1_d  TM=1.445E-01  e=7.761E+00  Oryctolagus cuniculus

Foldseek 3Di:
DFDWAFDDDDDDADAAADFQQVCVLPFGKDFDLDDPPPPFQDDPVCQVVSQPRRVRHDNFDGWDADDVRRDTDTPPRHDKFAALVVPPDPVSVPVVDDDDDDDDDDDDDDDDFDFDPDPDDPPRDGHDDDDDDDDDPGTKDKDADDPFDADDPVVVVVPDDPDDPPPDPPPDCPPCPPPPRDKDKDKDFFWPAPDKGWTWDQDPVRDIDIDIDHRDTPPVPMHMHIYTNRMMTMD/DFDWAADDDDDDADAAADFQQVCVLPFGKDFDLDDPPCPFQDDPVCQVVSQPRRVRHDNFDGWDADDVRRDTDTPPRHDKFAALVVPPDPVSVPVVPDDDDDDDDDDDDDDDFDFDPDPDDPPRDGHDDDDDDDDDPGTKDKDADDPFDADDPVVVVPPDDPDDPPPDPPPDCPPCPPPPRDKDKDKDFFWPAPDKGWTWDQDPVRDIDIDIDHRDTPPVPMHMHIYTNRMMTMD

Radius of gyration: 26.31 Å; Cα contacts (8 Å, |Δi|>4): 732; chains: 2; bounding box: 75×67×63 Å

Solvent-accessible surface area (backbone atoms only — not comparable to full-atom values): 29158 Å² total; per-residue (Å²): 129,67,70,70,43,65,86,71,77,94,76,85,81,71,70,41,75,64,41,32,70,81,34,49,88,68,35,42,51,40,58,77,72,63,60,88,80,64,71,62,61,73,56,79,87,52,32,70,62,57,38,64,61,37,75,56,50,73,89,42,58,55,49,42,76,32,81,94,53,35,21,38,32,32,66,64,67,57,76,78,46,80,41,51,87,71,44,89,43,71,80,45,64,68,51,74,64,77,83,70,82,78,42,67,43,70,55,72,33,86,76,81,54,46,76,56,79,66,91,77,66,87,72,65,60,63,40,74,84,81,86,78,84,88,83,61,94,37,42,50,47,75,53,72,47,64,35,23,34,37,79,76,72,69,69,64,72,68,68,58,78,82,66,81,79,68,60,74,72,77,76,73,77,73,63,73,82,59,74,68,72,60,61,48,78,46,75,49,53,46,63,38,73,89,37,73,40,72,23,39,30,55,46,96,86,66,50,80,40,82,43,79,35,72,36,35,69,33,71,90,63,46,47,37,24,45,39,37,8,40,35,32,40,35,67,132,68,71,70,41,65,86,72,78,94,76,85,80,72,70,40,77,65,42,31,70,80,31,49,88,66,34,42,50,41,58,78,71,63,60,89,80,65,69,61,61,73,56,80,88,51,33,70,62,57,37,64,62,36,74,55,48,73,89,42,58,54,50,42,76,31,80,94,54,35,21,38,34,32,68,64,68,56,77,80,47,80,43,50,87,70,42,89,41,72,82,43,68,67,50,75,65,76,82,71,81,78,41,68,44,70,54,72,36,86,76,83,53,45,74,57,79,66,89,79,66,86,73,66,60,64,40,75,84,82,86,77,84,88,84,61,95,39,41,49,48,74,54,71,48,64,37,25,33,37,79,76,73,68,69,65,70,68,66,59,79,85,64,79,80,65,58,76,73,76,78,74,79,74,63,73,81,62,73,69,71,60,60,49,78,47,75,50,55,46,63,36,73,90,38,73,39,72,24,39,30,54,48,98,85,66,49,79,40,82,42,78,36,72,36,34,69,33,70,92,62,47,48,36,25,43,39,36,9,41,36,33,40,35,67

InterPro domains:
  IPR007247 Ureidoglycolate lyase [PF04115] (12-234)
  IPR007247 Ureidoglycolate lyase [PTHR21221] (3-234)
  IPR011051 RmlC-like cupin domain superfamily [SSF51182] (12-235)
  IPR024060 Ureidoglycolate lyase domain superfamily [G3DSA:2.60.120.480] (11-235)

pLDDT: mean 77.92, std 21.06, range [23.61, 97.56]

Organism: Ajellomyces capsulatus (strain G186AR / H82 / ATCC MYA-2454 / RMSCC 2432) (NCBI:txid447093)